Protein AF-A0A521RVM3-F1 (afdb_monomer)

Sequence (613 aa):
METPGETFASRLAAIRERLDHPPGVILGVRRLPILEPLLGEIEAAFDTAGSEAPADPALIAEIERTAELMTERMLGDAPETVGPRGRLIELLRRSRGGELPALAFDDGDAFGAELGTMLETDRSLRLGLGRLHPLVLRATAVAPTPKWTAEAQRLLAATAESDIAGAIRRTLSSLIRADIVSRPDLLVGGLRLVNQRVARGLLWFASIALDSPAELIAAVGVRMGTSGRSDAVVRDTAVANTCAALLGASDDPGAAAALATMRVRVTNRNVLKQIDRALDVVATRTGVPVATVIELALPTFDLGPDGRLELPIDGTTAVIAVTPDATVRGAWRGADGIEQERPPAALATAHPAEVADIAERLAAIRAAVVEERRRMEDRLASSRTWPEALWRARYADHPIGRIFGRRMIWRVGRPGEVGLAGLPDGDGWVGANGRPFTAGAASEVRLWHPADAGEDEIAGWRATLAVASIEQPIRQADREVFQPLARDIDLMADRRYAGRIVSQARLRAMLRDRGWAVPALGAWDQGDEATAFRDFEDDLRVELRYQIVERVPTGERQERARLVAVRFVTPAGSVEADGAQSRRLTEVPPRVFSEAIRDVSLVAIVAEEAPRD

Nearest PDB structures (foldseek):
  5wwo-assembly2_B  TM=3.765E-01  e=1.363E-01  Saccharomyces cerevisiae S288C
  7yg4-assembly1_A  TM=3.391E-01  e=1.697E+00  Homo sapiens
  5f0p-assembly1_A  TM=2.640E-01  e=7.303E+00  Homo sapiens
  8rc4-assembly1_g  TM=1.673E-01  e=9.523E+00  Homo sapiens

Solvent-accessible surface area (backbone atoms only — not comparable to full-atom values): 33343 Å² total; per-residue (Å²): 132,89,65,92,84,72,46,72,33,59,56,50,46,59,49,40,56,43,66,77,55,61,78,73,91,61,86,92,58,84,75,73,72,87,50,68,64,57,52,51,54,53,49,53,52,51,64,75,50,56,94,75,49,83,63,56,67,63,36,51,56,40,44,51,56,44,45,53,53,43,53,39,82,80,38,38,78,35,78,79,42,51,59,62,40,51,54,44,46,48,52,53,12,57,63,50,80,38,31,37,57,44,77,73,39,45,61,92,24,49,47,24,39,53,47,27,59,48,36,75,74,30,66,64,43,13,42,21,47,29,70,47,46,86,58,18,71,69,36,80,61,61,62,83,50,73,70,55,50,57,51,49,51,55,62,60,68,77,64,89,86,68,58,44,56,58,32,48,50,55,52,53,52,44,57,57,69,31,78,63,49,57,36,79,92,73,77,42,67,31,67,47,64,64,44,44,18,40,55,39,19,44,53,58,47,35,72,73,64,42,94,69,37,30,63,63,38,30,51,42,18,43,52,22,30,21,68,86,59,103,50,61,50,44,27,31,65,65,52,16,34,21,28,28,43,51,32,28,71,46,86,48,82,25,13,53,18,27,49,41,53,37,58,75,68,35,62,24,67,73,48,42,55,38,36,50,53,15,42,48,45,43,16,63,77,71,73,45,56,50,71,55,47,50,71,64,37,52,72,45,87,76,32,36,76,82,15,38,34,81,48,79,53,96,70,29,30,41,35,40,37,51,43,70,70,66,47,69,49,57,33,28,30,41,80,87,66,54,72,37,75,58,73,56,69,70,52,48,70,76,40,48,66,62,52,48,52,52,53,51,50,53,50,52,52,41,51,51,48,53,51,50,51,49,55,55,60,62,41,54,51,47,87,64,68,36,52,41,72,58,44,37,55,46,18,55,54,25,34,64,35,23,40,54,36,54,41,37,55,26,25,44,23,50,82,96,52,93,35,52,56,28,34,57,48,92,98,35,25,30,30,45,82,67,47,76,49,71,80,59,90,83,19,26,35,28,72,47,47,57,57,80,49,55,71,68,54,39,53,27,35,47,52,41,33,58,75,69,69,52,65,46,63,62,76,43,66,82,42,84,72,48,73,73,48,86,93,40,39,88,30,53,47,52,53,91,59,44,72,45,64,31,49,36,66,55,45,40,50,61,39,41,79,70,66,28,50,58,66,74,58,36,66,54,95,76,17,52,52,33,63,24,37,36,81,53,76,92,61,34,31,40,35,41,36,34,26,54,74,68,90,59,61,80,90,53,82,60,53,49,30,24,34,50,35,37,33,38,28,34,57,56,72,48,103,85,42,93,50,66,44,72,40,42,51,77,75,46,58,46,39,42,50,14,49,55,52,45,59,53,44,60,46,59,57,70,44,71,82,69,84,81,133

pLDDT: mean 87.09, std 12.11, range [32.44, 98.56]

Radius of gyration: 32.1 Å; Cα contacts (8 Å, |Δi|>4): 997; chains: 1; bounding box: 76×57×99 Å

Structure (mmCIF, N/CA/C/O backbone):
data_AF-A0A521RVM3-F1
#
_entry.id   AF-A0A521RVM3-F1
#
loop_
_atom_site.group_PDB
_atom_site.id
_atom_site.type_symbol
_atom_site.label_atom_id
_atom_site.label_alt_id
_atom_site.label_comp_id
_atom_site.label_asym_id
_atom_site.label_entity_id
_atom_site.label_seq_id
_atom_site.pdbx_PDB_ins_code
_atom_site.Cartn_x
_atom_site.Cartn_y
_atom_site.Cartn_z
_atom_site.occupancy
_atom_site.B_iso_or_equiv
_atom_site.auth_seq_id
_atom_site.auth_comp_id
_atom_site.auth_asym_id
_atom_site.auth_atom_id
_atom_site.pdbx_PDB_model_num
ATOM 1 N N . MET A 1 1 ? -19.545 -3.504 58.340 1.00 35.88 1 MET A N 1
ATOM 2 C CA . MET A 1 1 ? -20.749 -3.537 59.188 1.00 35.88 1 MET A CA 1
ATOM 3 C C . MET A 1 1 ? -21.751 -2.682 58.440 1.00 35.88 1 MET A C 1
ATOM 5 O O . MET A 1 1 ? -21.538 -1.483 58.374 1.00 35.88 1 MET A O 1
ATOM 9 N N . GLU A 1 2 ? -22.665 -3.311 57.702 1.00 38.69 2 GLU A N 1
ATOM 10 C CA . GLU A 1 2 ? -23.594 -2.614 56.804 1.00 38.69 2 GLU A CA 1
ATOM 11 C C . GLU A 1 2 ? -24.600 -1.803 57.622 1.00 38.69 2 GLU A C 1
ATOM 13 O O . GLU A 1 2 ? -25.289 -2.335 58.494 1.00 38.69 2 GLU A O 1
ATOM 18 N N . THR A 1 3 ? -24.638 -0.502 57.365 1.00 44.59 3 THR A N 1
ATOM 19 C CA . THR A 1 3 ? -25.609 0.449 57.899 1.00 44.59 3 THR A CA 1
ATOM 20 C C . THR A 1 3 ? -26.942 0.230 57.164 1.00 44.59 3 THR A C 1
ATOM 22 O O . THR A 1 3 ? -26.972 0.337 55.936 1.00 44.59 3 THR A O 1
ATOM 25 N N . PRO A 1 4 ? -28.056 -0.095 57.848 1.00 40.31 4 PRO A N 1
ATOM 26 C CA . PRO A 1 4 ? -29.345 -0.289 57.185 1.00 40.31 4 PRO A CA 1
ATOM 27 C C . PRO A 1 4 ? -29.795 1.013 56.504 1.00 40.31 4 PRO A C 1
ATOM 29 O O . PRO A 1 4 ? -29.995 2.018 57.182 1.00 40.31 4 PRO A O 1
ATOM 32 N N . GLY A 1 5 ? -29.950 0.995 55.175 1.00 63.09 5 GLY A N 1
ATOM 33 C CA . GLY A 1 5 ? -30.446 2.134 54.386 1.00 63.09 5 GLY A CA 1
ATOM 34 C C . GLY A 1 5 ? -29.415 2.870 53.520 1.00 63.09 5 GLY A C 1
ATOM 35 O O . GLY A 1 5 ? -29.766 3.876 52.909 1.00 63.09 5 GLY A O 1
ATOM 36 N N . GLU A 1 6 ? -28.167 2.401 53.429 1.00 77.00 6 GLU A N 1
ATOM 37 C CA . GLU A 1 6 ? -27.189 2.983 52.499 1.00 77.00 6 GLU A CA 1
ATOM 38 C C . GLU A 1 6 ? -27.531 2.672 51.032 1.00 77.00 6 GLU A C 1
ATOM 40 O O . GLU A 1 6 ? -27.631 1.514 50.623 1.00 77.00 6 GLU A O 1
ATOM 45 N N . THR A 1 7 ? -27.683 3.722 50.222 1.00 88.38 7 THR A N 1
ATOM 46 C CA . THR A 1 7 ? -27.922 3.612 48.776 1.00 88.38 7 THR A CA 1
ATOM 47 C C . THR A 1 7 ? -26.636 3.229 48.038 1.00 88.38 7 THR A C 1
ATOM 49 O O . THR A 1 7 ? -25.524 3.446 48.532 1.00 88.38 7 THR A O 1
ATOM 52 N N . PHE A 1 8 ? -26.753 2.703 46.812 1.00 90.19 8 PHE A N 1
ATOM 53 C CA . PHE A 1 8 ? -25.578 2.501 45.954 1.00 90.19 8 PHE A CA 1
ATOM 54 C C . PHE A 1 8 ? -24.811 3.812 45.726 1.00 90.19 8 PHE A C 1
ATOM 56 O O . PHE A 1 8 ? -23.582 3.801 45.749 1.00 90.19 8 PHE A O 1
ATOM 63 N N . ALA A 1 9 ? -25.522 4.938 45.590 1.00 89.44 9 ALA A N 1
ATOM 64 C CA . ALA A 1 9 ? -24.922 6.260 45.435 1.00 89.44 9 ALA A CA 1
ATOM 65 C C . ALA A 1 9 ? -24.062 6.649 46.653 1.00 89.44 9 ALA A C 1
ATOM 67 O O . ALA A 1 9 ? -22.906 7.030 46.489 1.00 89.44 9 ALA A O 1
ATOM 68 N N . SER A 1 10 ? -24.567 6.486 47.884 1.00 90.69 10 SER A N 1
ATOM 69 C CA . SER A 1 10 ? -23.795 6.823 49.092 1.00 90.69 10 SER A CA 1
ATOM 70 C C . SER A 1 10 ? -22.582 5.910 49.291 1.00 90.69 10 SER A C 1
ATOM 72 O O . SER A 1 10 ? -21.511 6.380 49.677 1.00 90.69 10 SER A O 1
ATOM 74 N N . ARG A 1 11 ? -22.717 4.613 48.983 1.00 91.00 11 ARG A N 1
ATOM 75 C CA . ARG A 1 11 ? -21.609 3.645 49.065 1.00 91.00 11 ARG A CA 1
ATOM 76 C C . ARG A 1 11 ? -20.515 3.952 48.043 1.00 91.00 11 ARG A C 1
ATOM 78 O O . ARG A 1 11 ? -19.333 3.896 48.383 1.00 91.00 11 ARG A O 1
ATOM 85 N N . LEU A 1 12 ? -20.895 4.301 46.811 1.00 90.50 12 LEU A N 1
ATOM 86 C CA . LEU A 1 12 ? -19.944 4.659 45.759 1.00 90.50 12 LEU A CA 1
ATOM 87 C C . LEU A 1 12 ? -19.232 5.982 46.077 1.00 90.50 12 LEU A C 1
ATOM 89 O O . LEU A 1 12 ? -18.011 6.046 45.945 1.00 90.50 12 LEU A O 1
ATOM 93 N N . ALA A 1 13 ? -19.949 6.977 46.612 1.00 90.38 13 ALA A N 1
ATOM 94 C CA . ALA A 1 13 ? -19.364 8.242 47.058 1.00 90.38 13 ALA A CA 1
ATOM 95 C C . ALA A 1 13 ? -18.275 8.049 48.124 1.00 90.38 13 ALA A C 1
ATOM 97 O O . ALA A 1 13 ? -17.184 8.608 48.001 1.00 90.38 13 ALA A O 1
ATOM 98 N N . ALA A 1 14 ? -18.518 7.185 49.115 1.00 88.69 14 ALA A N 1
ATOM 99 C CA . ALA A 1 14 ? -17.525 6.859 50.139 1.00 88.69 14 ALA A CA 1
ATOM 100 C C . ALA A 1 14 ? -16.269 6.176 49.558 1.00 88.69 14 ALA A C 1
ATOM 102 O O . ALA A 1 14 ? -15.156 6.374 50.052 1.00 88.69 14 ALA A O 1
ATOM 103 N N . ILE A 1 15 ? -16.413 5.368 48.500 1.00 87.56 15 ILE A N 1
ATOM 104 C CA . ILE A 1 15 ? -15.266 4.780 47.792 1.00 87.56 15 ILE A CA 1
ATOM 105 C C . ILE A 1 15 ? -14.530 5.843 46.973 1.00 87.56 15 ILE A C 1
ATOM 107 O O . ILE A 1 15 ? -13.299 5.871 47.011 1.00 87.56 15 ILE A O 1
ATOM 111 N N . ARG A 1 16 ? -15.249 6.728 46.272 1.00 88.00 16 ARG A N 1
ATOM 112 C CA . ARG A 1 16 ? -14.664 7.822 45.485 1.00 88.00 16 ARG A CA 1
ATOM 113 C C . ARG A 1 16 ? -13.818 8.754 46.352 1.00 88.00 16 ARG A C 1
ATOM 115 O O . ARG A 1 16 ? -12.695 9.061 45.972 1.00 88.00 16 ARG A O 1
ATOM 122 N N . GLU A 1 17 ? -14.283 9.135 47.540 1.00 85.88 17 GLU A N 1
ATOM 123 C CA . GLU A 1 17 ? -13.486 9.946 48.479 1.00 85.88 17 GLU A CA 1
ATOM 124 C C . GLU A 1 17 ? -12.168 9.257 48.871 1.00 85.88 17 GLU A C 1
ATOM 126 O O . GLU A 1 17 ? -11.111 9.885 48.929 1.00 85.88 17 GLU A O 1
ATOM 131 N N . ARG A 1 18 ? -12.191 7.933 49.061 1.00 82.06 18 ARG A N 1
ATOM 132 C CA . ARG A 1 18 ? -10.977 7.145 49.335 1.00 82.06 18 ARG A CA 1
ATOM 133 C C . ARG A 1 18 ? -10.064 7.002 48.118 1.00 82.06 18 ARG A C 1
ATOM 135 O O . ARG A 1 18 ? -8.861 6.828 48.297 1.00 82.06 18 ARG A O 1
ATOM 142 N N . LEU A 1 19 ? -10.619 7.017 46.904 1.00 79.50 19 LEU A N 1
ATOM 143 C CA . LEU A 1 19 ? -9.848 7.048 45.657 1.00 79.50 19 LEU A CA 1
ATOM 144 C C . LEU A 1 19 ? -9.157 8.401 45.474 1.00 79.50 19 LEU A C 1
ATOM 146 O O . LEU A 1 19 ? -8.008 8.436 45.040 1.00 79.50 19 LEU A O 1
ATOM 150 N N . ASP A 1 20 ? -9.835 9.488 45.842 1.00 74.88 20 ASP A N 1
ATOM 151 C CA . ASP A 1 20 ? -9.311 10.848 45.730 1.00 74.88 20 ASP A CA 1
ATOM 152 C C . ASP A 1 20 ? -8.159 11.081 46.721 1.00 74.88 20 ASP A C 1
ATOM 154 O O . ASP A 1 20 ? -7.247 11.867 46.459 1.00 74.88 20 ASP A O 1
ATOM 158 N N . HIS A 1 21 ? -8.184 10.399 47.873 1.00 70.12 21 HIS A N 1
ATOM 159 C CA . HIS A 1 21 ? -7.177 10.496 48.937 1.00 70.12 21 HIS A CA 1
ATOM 160 C C . HIS A 1 21 ? -6.640 9.095 49.300 1.00 70.12 21 HIS A C 1
ATOM 162 O O . HIS A 1 21 ? -6.979 8.552 50.359 1.00 70.12 21 HIS A O 1
ATOM 168 N N . PRO A 1 22 ? -5.818 8.467 48.435 1.00 58.41 22 PRO A N 1
ATOM 169 C CA . PRO A 1 22 ? -5.395 7.088 48.637 1.00 58.41 22 PRO A CA 1
ATOM 170 C C . PRO A 1 22 ? -4.580 6.956 49.937 1.00 58.41 22 PRO A C 1
ATOM 172 O O . PRO A 1 22 ? -3.624 7.713 50.137 1.00 58.41 22 PRO A O 1
ATOM 175 N N . PRO A 1 23 ? -4.908 5.999 50.831 1.00 47.22 23 PRO A N 1
ATOM 176 C CA . PRO A 1 23 ? -4.095 5.739 52.013 1.00 47.22 23 PRO A CA 1
ATOM 177 C C . PRO A 1 23 ? -2.678 5.363 51.563 1.00 47.22 23 PRO A C 1
ATOM 179 O O . PRO A 1 23 ? -2.513 4.636 50.586 1.00 47.22 23 PRO A O 1
ATOM 182 N N . GLY A 1 24 ? -1.676 5.923 52.247 1.00 50.88 24 GLY A N 1
ATOM 183 C CA . GLY A 1 24 ? -0.282 6.011 51.804 1.00 50.88 24 GLY A CA 1
ATOM 184 C C . GLY A 1 24 ? 0.316 4.773 51.121 1.00 50.88 24 GLY A C 1
ATOM 185 O O . GLY A 1 24 ? -0.032 3.627 51.396 1.00 50.88 24 GLY A O 1
ATOM 186 N N . VAL A 1 25 ? 1.273 5.038 50.229 1.00 45.47 25 VAL A N 1
ATOM 187 C CA . VAL A 1 25 ? 2.019 4.049 49.439 1.00 45.47 25 VAL A CA 1
ATOM 188 C C . VAL A 1 25 ? 2.709 3.032 50.356 1.00 45.47 25 VAL A C 1
ATOM 190 O O . VAL A 1 25 ? 3.750 3.322 50.938 1.00 45.47 25 VAL A O 1
ATOM 193 N N . ILE A 1 26 ? 2.172 1.815 50.451 1.00 37.75 26 ILE A N 1
ATOM 194 C CA . ILE A 1 26 ? 2.885 0.672 51.031 1.00 37.75 26 ILE A CA 1
ATOM 195 C C . ILE A 1 26 ? 3.335 -0.231 49.874 1.00 37.75 26 ILE A C 1
ATOM 197 O O . ILE A 1 26 ? 2.514 -0.816 49.174 1.00 37.75 26 ILE A O 1
ATOM 201 N N . LEU A 1 27 ? 4.656 -0.337 49.681 1.00 32.44 27 LEU A N 1
ATOM 202 C CA . LEU A 1 27 ? 5.330 -1.343 48.840 1.00 32.44 27 LEU A CA 1
ATOM 203 C C . LEU A 1 27 ? 4.991 -1.342 47.335 1.00 32.44 27 LEU A C 1
ATOM 205 O O . LEU A 1 27 ? 4.938 -2.400 46.718 1.00 32.44 27 LEU A O 1
ATOM 209 N N . GLY 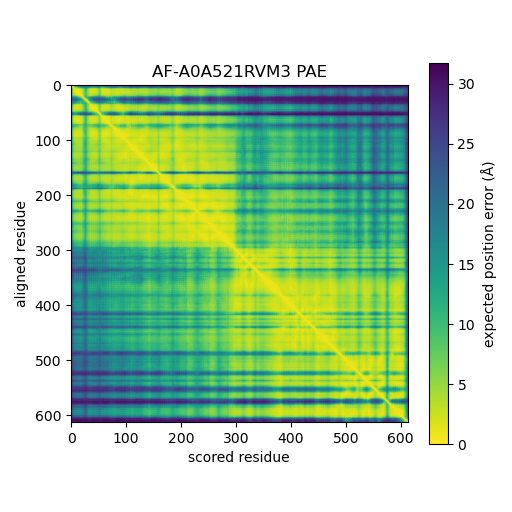A 1 28 ? 4.784 -0.177 46.713 1.00 41.47 28 GLY A N 1
ATOM 210 C CA . GLY A 1 28 ? 4.737 -0.076 45.242 1.00 41.47 28 GLY A CA 1
ATOM 211 C C . GLY A 1 28 ? 3.568 -0.800 44.555 1.00 41.47 28 GLY A C 1
ATOM 212 O O . GLY A 1 28 ? 3.512 -0.820 43.330 1.00 41.47 28 GLY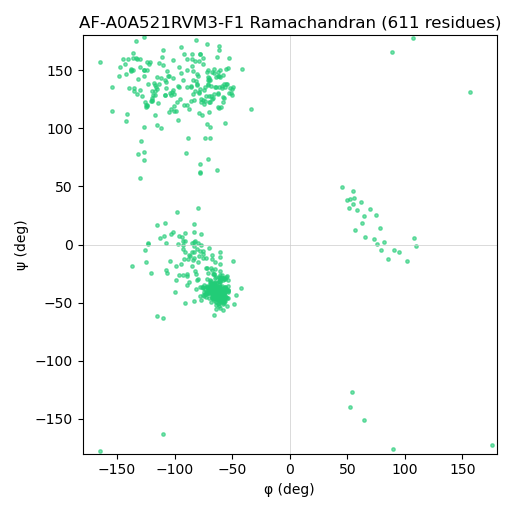 A O 1
ATOM 213 N N . VAL A 1 29 ? 2.619 -1.350 45.318 1.00 40.66 29 VAL A N 1
ATOM 214 C CA . VAL A 1 29 ? 1.382 -1.958 44.817 1.00 40.66 29 VAL A CA 1
ATOM 215 C C . VAL A 1 29 ? 0.221 -1.119 45.329 1.00 40.66 29 VAL A C 1
ATOM 217 O O . VAL A 1 29 ? -0.162 -1.206 46.497 1.00 40.66 29 VAL A O 1
ATOM 220 N N . ARG A 1 30 ? -0.354 -0.284 44.458 1.00 52.91 30 ARG A N 1
ATOM 221 C CA . ARG A 1 30 ? -1.603 0.414 44.765 1.00 52.91 30 ARG A CA 1
ATOM 222 C C . ARG A 1 30 ? -2.722 -0.621 44.797 1.00 52.91 30 ARG A C 1
ATOM 224 O O . ARG A 1 30 ? -3.210 -1.057 43.762 1.00 52.91 30 ARG A O 1
ATOM 231 N N . ARG A 1 31 ? -3.147 -1.041 45.989 1.00 52.25 31 ARG A N 1
ATOM 232 C CA . ARG A 1 31 ? -4.457 -1.686 46.113 1.00 52.25 31 ARG A CA 1
ATOM 233 C C . ARG A 1 31 ? -5.497 -0.591 45.940 1.00 52.25 31 ARG A C 1
ATOM 235 O O . ARG A 1 31 ? -5.703 0.195 46.864 1.00 52.25 31 ARG A O 1
ATOM 242 N N . LEU A 1 32 ? -6.125 -0.533 44.765 1.00 57.66 32 LEU A N 1
ATOM 243 C CA . LEU A 1 32 ? -7.360 0.227 44.609 1.00 57.66 32 LEU A CA 1
ATOM 244 C C . LEU A 1 32 ? -8.308 -0.178 45.760 1.00 57.66 32 LEU A C 1
ATOM 246 O O . LEU A 1 32 ? -8.387 -1.370 46.085 1.00 57.66 32 LEU A O 1
ATOM 250 N N . PRO A 1 33 ? -8.977 0.777 46.432 1.00 57.59 33 PRO A N 1
ATOM 251 C CA . PRO A 1 33 ? -10.015 0.461 47.408 1.00 57.59 33 PRO A CA 1
ATOM 252 C C . PRO A 1 33 ? -11.062 -0.482 46.791 1.00 57.59 33 PRO A C 1
ATOM 254 O O . PRO A 1 33 ? -11.142 -0.604 45.573 1.00 57.59 33 PRO A O 1
ATOM 257 N N . ILE A 1 34 ? -11.826 -1.172 47.647 1.00 66.38 34 ILE A N 1
ATOM 258 C CA . ILE A 1 34 ? -12.765 -2.274 47.344 1.00 66.38 34 ILE A CA 1
ATOM 259 C C . ILE A 1 34 ? -13.929 -1.802 46.435 1.00 66.38 34 ILE A C 1
ATOM 261 O O . ILE A 1 34 ? -15.079 -1.771 46.853 1.00 66.38 34 ILE A O 1
ATOM 265 N N . LEU A 1 35 ? -13.637 -1.387 45.202 1.00 79.75 35 LEU A N 1
ATOM 266 C CA . LEU A 1 35 ? -14.604 -0.983 44.181 1.00 79.75 35 LEU A CA 1
ATOM 267 C C . LEU A 1 35 ? -15.238 -2.220 43.539 1.00 79.75 35 LEU A C 1
ATOM 269 O O . LEU A 1 35 ? -16.431 -2.231 43.269 1.00 79.75 35 LEU A O 1
ATOM 273 N N . GLU A 1 36 ? -14.448 -3.281 43.356 1.00 83.50 36 GLU A N 1
ATOM 274 C CA . GLU A 1 36 ? -14.841 -4.472 42.597 1.00 83.50 36 GLU A CA 1
ATOM 275 C C . GLU A 1 36 ? -16.127 -5.155 43.106 1.00 83.50 36 GLU A C 1
ATOM 277 O O . GLU A 1 36 ? -16.984 -5.458 42.271 1.00 83.50 36 GLU A O 1
ATOM 282 N N . PRO A 1 37 ? -16.325 -5.371 44.429 1.00 86.50 37 PRO A N 1
ATOM 283 C CA . PRO A 1 37 ? -17.557 -5.971 44.944 1.00 86.50 37 PRO A CA 1
ATOM 284 C C . PRO A 1 37 ? -18.780 -5.071 44.755 1.00 86.50 37 PRO A C 1
ATOM 286 O O . PRO A 1 37 ? -19.792 -5.540 44.243 1.00 86.50 37 PRO A O 1
ATOM 289 N N . LEU A 1 38 ? -18.669 -3.774 45.081 1.00 88.62 38 LEU A N 1
ATOM 290 C CA . LEU A 1 38 ? -19.770 -2.821 44.903 1.00 88.62 38 LEU A CA 1
ATOM 291 C C . LEU A 1 38 ? -20.166 -2.707 43.427 1.00 88.62 38 LEU A C 1
ATOM 293 O O . LEU A 1 38 ? -21.347 -2.661 43.101 1.00 88.62 38 LEU A O 1
ATOM 297 N N . LEU A 1 39 ? -19.182 -2.699 42.529 1.00 89.12 39 LEU A N 1
ATOM 298 C CA . LEU A 1 39 ? -19.417 -2.628 41.093 1.00 89.12 39 LEU A CA 1
ATOM 299 C C . LEU A 1 39 ? -20.167 -3.866 40.580 1.00 89.12 39 LEU A C 1
ATOM 301 O O . LEU A 1 39 ? -21.056 -3.729 39.747 1.00 89.12 39 LEU A O 1
ATOM 305 N N . GLY A 1 40 ? -19.869 -5.055 41.122 1.00 89.25 40 GLY A N 1
ATOM 306 C CA . GLY A 1 40 ? -20.622 -6.279 40.823 1.00 89.25 40 GLY A CA 1
ATOM 307 C C . GLY A 1 40 ? -22.073 -6.239 41.318 1.00 89.25 40 GLY A C 1
ATOM 308 O O . GLY A 1 40 ? -22.970 -6.695 40.614 1.00 89.25 40 GLY A O 1
ATOM 309 N N . GLU A 1 41 ? -22.326 -5.655 42.493 1.00 90.31 41 GLU A N 1
ATOM 310 C CA . GLU A 1 41 ? -23.692 -5.460 43.001 1.00 90.31 41 GLU A CA 1
ATOM 311 C C . GLU A 1 41 ? -24.496 -4.477 42.134 1.00 90.31 41 GLU A C 1
ATOM 313 O O . GLU A 1 41 ? -25.656 -4.742 41.813 1.00 90.31 41 GLU A O 1
ATOM 318 N N . ILE A 1 42 ? -23.875 -3.364 41.720 1.00 90.25 42 ILE A N 1
ATOM 319 C CA . ILE A 1 42 ? -24.506 -2.371 40.839 1.00 90.25 42 ILE A CA 1
ATOM 320 C C . ILE A 1 42 ? -24.827 -2.995 39.472 1.00 90.25 42 ILE A C 1
ATOM 322 O O . ILE A 1 42 ? -25.932 -2.817 38.963 1.00 90.25 42 ILE A O 1
ATOM 326 N N . GLU A 1 43 ? -23.905 -3.762 38.886 1.00 90.81 43 GLU A N 1
ATOM 327 C CA . GLU A 1 43 ? -24.139 -4.463 37.616 1.00 90.81 43 GLU A CA 1
ATOM 328 C C . GLU A 1 43 ? -25.303 -5.455 37.700 1.00 90.81 43 GLU A C 1
ATOM 330 O O . GLU A 1 43 ? -26.183 -5.433 36.839 1.00 90.81 43 GLU A O 1
ATOM 335 N N . ALA A 1 44 ? -25.370 -6.262 38.763 1.00 88.62 44 ALA A N 1
ATOM 336 C CA . ALA A 1 44 ? -26.474 -7.197 38.976 1.00 88.62 44 ALA A CA 1
ATOM 337 C C . ALA A 1 44 ? -27.832 -6.479 39.105 1.00 88.62 44 ALA A C 1
ATOM 339 O O . ALA A 1 44 ? -28.851 -6.968 38.605 1.00 88.62 44 ALA A O 1
ATOM 340 N N . ALA A 1 45 ? -27.856 -5.299 39.735 1.00 86.38 45 ALA A N 1
ATOM 341 C CA . ALA A 1 45 ? -29.056 -4.469 39.816 1.00 86.38 45 ALA A CA 1
ATOM 342 C C . ALA A 1 45 ? -29.494 -3.958 38.430 1.00 86.38 45 ALA A C 1
ATOM 344 O O . ALA A 1 45 ? -30.676 -4.037 38.092 1.00 86.38 45 ALA A O 1
ATOM 345 N N . PHE A 1 46 ? -28.549 -3.505 37.599 1.00 86.31 46 PHE A N 1
ATOM 346 C CA . PHE A 1 46 ? -28.816 -3.107 36.212 1.00 86.31 46 PHE A CA 1
ATOM 347 C C . PHE A 1 46 ? -29.309 -4.277 35.348 1.00 86.31 46 PHE A C 1
ATOM 349 O O . PHE A 1 46 ? -30.186 -4.093 34.505 1.00 86.31 46 PHE A O 1
ATOM 356 N N . ASP A 1 47 ? -28.759 -5.478 35.535 1.00 85.44 47 ASP A N 1
ATOM 357 C CA . ASP A 1 47 ? -29.174 -6.684 34.807 1.00 85.44 47 ASP A CA 1
ATOM 358 C C . ASP A 1 47 ? -30.594 -7.119 35.168 1.00 85.44 47 ASP A C 1
ATOM 360 O O . ASP A 1 47 ? -31.371 -7.484 34.287 1.00 85.44 47 ASP A O 1
ATOM 364 N N . THR A 1 48 ? -30.957 -7.010 36.446 1.00 83.50 48 THR A N 1
ATOM 365 C CA . THR A 1 48 ? -32.307 -7.336 36.929 1.00 83.50 48 THR A CA 1
ATOM 366 C C . THR A 1 48 ? -33.355 -6.352 36.400 1.00 83.50 48 THR A C 1
ATOM 368 O O . THR A 1 48 ? -34.487 -6.746 36.130 1.00 83.50 48 THR A O 1
ATOM 371 N N . ALA A 1 49 ? -32.989 -5.078 36.233 1.00 73.38 49 ALA A N 1
ATOM 372 C CA . ALA A 1 49 ? -33.912 -4.022 35.823 1.00 73.38 49 ALA A CA 1
ATOM 373 C C . ALA A 1 49 ? -34.152 -3.929 34.296 1.00 73.38 49 ALA A C 1
ATOM 375 O O . ALA A 1 49 ? -35.073 -3.239 33.861 1.00 73.38 49 ALA A O 1
ATOM 376 N N . GLY A 1 50 ? -33.364 -4.626 33.468 1.00 67.56 50 GLY A N 1
ATOM 377 C CA . GLY A 1 50 ? -33.549 -4.655 32.010 1.00 67.56 50 GLY A CA 1
ATOM 378 C C . GLY A 1 50 ? -33.352 -3.296 31.313 1.00 67.56 50 GLY A C 1
ATOM 379 O O . GLY A 1 50 ? -32.559 -2.465 31.751 1.00 67.56 50 GLY A O 1
ATOM 380 N N . SER A 1 51 ? -34.045 -3.073 30.187 1.00 55.47 51 SER A N 1
ATOM 381 C CA . SER A 1 51 ? -33.973 -1.837 29.379 1.00 55.47 51 SER A CA 1
ATOM 382 C C . SER A 1 51 ? -34.818 -0.672 29.915 1.00 55.47 51 SER A C 1
ATOM 384 O O . SER A 1 51 ? -34.794 0.406 29.329 1.00 55.47 51 SER A O 1
ATOM 386 N N . GLU A 1 52 ? -35.587 -0.884 30.987 1.00 47.69 52 GLU A N 1
ATOM 387 C CA . GLU A 1 52 ? -36.567 0.080 31.511 1.00 47.69 52 GLU A CA 1
ATOM 388 C C . GLU A 1 52 ? -36.059 0.934 32.680 1.00 47.69 52 GLU A C 1
ATOM 390 O O . GLU A 1 52 ? -36.809 1.761 33.183 1.00 47.69 52 GLU A O 1
ATOM 395 N N . ALA A 1 53 ? -34.815 0.785 33.140 1.00 48.53 53 ALA A N 1
ATOM 396 C CA . ALA A 1 53 ? -34.365 1.507 34.328 1.00 48.53 53 ALA A CA 1
ATOM 397 C C . ALA A 1 53 ? -34.000 2.978 34.035 1.00 48.53 53 ALA A C 1
ATOM 399 O O . ALA A 1 53 ? -32.936 3.226 33.458 1.00 48.53 53 ALA A O 1
ATOM 400 N N . PRO A 1 54 ? -34.742 3.985 34.544 1.00 51.41 54 PRO A N 1
ATOM 401 C CA . PRO A 1 54 ? -34.094 5.205 34.984 1.00 51.41 54 PRO A CA 1
ATOM 402 C C . PRO A 1 54 ? -33.298 4.818 36.230 1.00 51.41 54 PRO A C 1
ATOM 404 O O . PRO A 1 54 ? -33.824 4.768 37.342 1.00 51.41 54 PRO A O 1
ATOM 407 N N . ALA A 1 55 ? -32.038 4.442 36.032 1.00 62.22 55 ALA A N 1
ATOM 408 C CA . ALA A 1 55 ? -31.109 4.291 37.138 1.00 62.22 55 ALA A CA 1
ATOM 409 C C . ALA A 1 55 ? -31.169 5.575 37.978 1.00 62.22 55 ALA A C 1
ATOM 411 O O . ALA A 1 55 ? -31.127 6.669 37.415 1.00 62.22 55 ALA A O 1
ATOM 412 N N . ASP A 1 56 ? -31.334 5.417 39.293 1.00 82.00 56 ASP A N 1
ATOM 413 C CA . ASP A 1 56 ? -31.372 6.503 40.275 1.00 82.00 56 ASP A CA 1
ATOM 414 C C . ASP A 1 56 ? -30.436 7.655 39.846 1.00 82.00 56 ASP A C 1
ATOM 416 O O . ASP A 1 56 ? -29.225 7.427 39.730 1.00 82.00 56 ASP A O 1
ATOM 420 N N . PRO A 1 57 ? -30.954 8.871 39.568 1.00 87.25 57 PRO A N 1
ATOM 421 C CA . PRO A 1 57 ? -30.136 9.984 39.093 1.00 87.25 57 PRO A CA 1
ATOM 422 C C . PRO A 1 57 ? -28.944 10.284 40.006 1.00 87.25 57 PRO A C 1
ATOM 424 O O . PRO A 1 57 ? -27.889 10.692 39.521 1.00 87.25 57 PRO A O 1
ATOM 427 N N . ALA A 1 58 ? -29.080 10.038 41.315 1.00 90.19 58 ALA A N 1
ATOM 428 C CA . ALA A 1 58 ? -27.985 10.195 42.264 1.00 90.19 58 ALA A CA 1
ATOM 429 C C . ALA A 1 58 ? -26.878 9.153 42.043 1.00 90.19 58 ALA A C 1
ATOM 431 O O . ALA A 1 58 ? -25.696 9.487 42.118 1.00 90.19 58 ALA A O 1
ATOM 432 N N . LEU A 1 59 ? -27.242 7.906 41.727 1.00 91.06 59 LEU A N 1
ATOM 433 C CA . LEU A 1 59 ? -26.286 6.853 41.385 1.00 91.06 59 LEU A CA 1
ATOM 434 C C . LEU A 1 59 ? -25.578 7.156 40.062 1.00 91.06 59 LEU A C 1
ATOM 436 O O . LEU A 1 59 ? -24.362 7.014 39.990 1.00 91.06 59 LEU A O 1
ATOM 440 N N . ILE A 1 60 ? -26.307 7.602 39.035 1.00 91.94 60 ILE A N 1
ATOM 441 C CA . ILE A 1 60 ? -25.706 7.961 37.740 1.00 91.94 60 ILE A CA 1
ATOM 442 C C . ILE A 1 60 ? -24.699 9.104 37.891 1.00 91.94 60 ILE A C 1
ATOM 444 O O . ILE A 1 60 ? -23.565 8.968 37.432 1.00 91.94 60 ILE A O 1
ATOM 448 N N . ALA A 1 61 ? -25.061 10.170 38.609 1.00 92.62 61 ALA A N 1
ATOM 449 C CA . ALA A 1 61 ? -24.147 11.276 38.893 1.00 92.62 61 ALA A CA 1
ATOM 450 C C . ALA A 1 61 ? -22.906 10.828 39.693 1.00 92.62 61 ALA A C 1
ATOM 452 O O . ALA A 1 61 ? -21.821 11.389 39.545 1.00 92.62 61 ALA A O 1
ATOM 453 N N . GLU A 1 62 ? -23.033 9.816 40.555 1.00 94.25 62 GLU A N 1
ATOM 454 C CA . GLU A 1 62 ? -21.887 9.272 41.289 1.00 94.25 62 GLU A CA 1
ATOM 455 C C . GLU A 1 62 ? -20.993 8.374 40.424 1.00 94.25 62 GLU A C 1
ATOM 457 O O . GLU A 1 62 ? -19.768 8.416 40.560 1.00 94.25 62 GLU A O 1
ATOM 462 N N . ILE A 1 63 ? -21.575 7.598 39.506 1.00 94.19 63 ILE A N 1
ATOM 463 C CA . ILE A 1 63 ? -20.828 6.812 38.514 1.00 94.19 63 ILE A CA 1
ATOM 464 C C . ILE A 1 63 ? -20.004 7.745 37.617 1.00 94.19 63 ILE A C 1
ATOM 466 O O . ILE A 1 63 ? -18.824 7.471 37.405 1.00 94.19 63 ILE A O 1
ATOM 470 N N . GLU A 1 64 ? -20.587 8.853 37.145 1.00 94.12 64 GLU A N 1
ATOM 471 C CA . GLU A 1 64 ? -19.895 9.877 36.343 1.00 94.12 64 GLU A CA 1
ATOM 472 C C . GLU A 1 64 ? -18.697 10.463 37.093 1.00 94.12 64 GLU A C 1
ATOM 474 O O . GLU A 1 64 ? -17.561 10.315 36.642 1.00 94.12 64 GLU A O 1
ATOM 479 N N . ARG A 1 65 ? -18.923 11.002 38.298 1.00 93.62 65 ARG A N 1
ATOM 480 C CA . ARG A 1 65 ? -17.855 11.577 39.134 1.00 93.62 65 ARG A CA 1
ATOM 481 C C . ARG A 1 65 ? -16.756 10.574 39.476 1.00 93.62 65 ARG A C 1
ATOM 483 O O . ARG A 1 65 ? -15.586 10.933 39.588 1.00 93.62 65 ARG A O 1
ATOM 490 N N . THR A 1 66 ? -17.116 9.306 39.677 1.00 91.81 66 THR A N 1
ATOM 491 C CA . THR A 1 66 ? -16.132 8.251 39.953 1.00 91.81 66 THR A CA 1
ATOM 492 C C . THR A 1 66 ? -15.308 7.933 38.708 1.00 91.81 66 THR A C 1
ATOM 494 O O . THR A 1 66 ? -14.095 7.774 38.814 1.00 91.81 66 THR A O 1
ATOM 497 N N . ALA A 1 67 ? -15.931 7.864 37.530 1.00 91.75 67 ALA A N 1
ATOM 498 C CA . ALA A 1 67 ? -15.230 7.620 36.273 1.00 91.75 67 ALA A CA 1
ATOM 499 C C . ALA A 1 67 ? -14.307 8.790 35.869 1.00 91.75 67 ALA A C 1
ATOM 501 O O . ALA A 1 67 ? -13.208 8.522 35.381 1.00 91.75 67 ALA A O 1
ATOM 502 N N . GLU A 1 68 ? -14.709 10.042 36.126 1.00 90.38 68 GLU A N 1
ATOM 503 C CA . GLU A 1 68 ? -13.886 11.260 35.963 1.00 90.38 68 GLU A CA 1
ATOM 504 C C . GLU A 1 68 ? -12.639 11.222 36.845 1.00 90.38 68 GLU A C 1
ATOM 506 O O . GLU A 1 68 ? -11.515 11.370 36.369 1.00 90.38 68 GLU A O 1
ATOM 511 N N . LEU A 1 69 ? -12.805 10.906 38.131 1.00 87.50 69 LEU A N 1
ATOM 512 C CA . LEU A 1 69 ? -11.673 10.804 39.050 1.00 87.50 69 LEU A CA 1
ATOM 513 C C . LEU A 1 69 ? -10.636 9.762 38.589 1.00 87.50 69 LEU A C 1
ATOM 515 O O . LEU A 1 69 ? -9.443 9.905 38.855 1.00 87.50 69 LEU A O 1
ATOM 519 N N . MET A 1 70 ? -11.072 8.708 37.889 1.00 86.31 70 MET A N 1
ATOM 520 C CA . MET A 1 70 ? -10.185 7.658 37.381 1.00 86.31 70 MET A CA 1
ATOM 521 C C . MET A 1 70 ? -9.362 8.066 36.148 1.00 86.31 70 MET A C 1
ATOM 523 O O . MET A 1 70 ? -8.437 7.330 35.810 1.00 86.31 70 MET A O 1
ATOM 527 N N . THR A 1 71 ? -9.655 9.197 35.496 1.00 80.50 71 THR A N 1
ATOM 528 C CA . THR A 1 71 ? -8.791 9.806 34.457 1.00 80.50 71 THR A CA 1
ATOM 529 C C . THR A 1 71 ? -7.850 10.866 35.009 1.00 80.50 71 THR A C 1
ATOM 531 O O . THR A 1 71 ? -6.851 11.207 34.381 1.00 80.50 71 THR A O 1
ATOM 534 N N . GLU A 1 72 ? -8.119 11.374 36.206 1.00 80.50 72 GLU A N 1
ATOM 535 C CA . GLU A 1 72 ? -7.332 12.447 36.788 1.00 80.50 72 GLU A CA 1
ATOM 536 C C . GLU A 1 72 ? -6.071 11.956 37.519 1.00 80.50 72 GLU A C 1
ATOM 538 O O . GLU A 1 72 ? -5.946 10.818 37.994 1.00 80.50 72 GLU A O 1
ATOM 543 N N . ARG A 1 73 ? -5.128 12.892 37.687 1.00 71.38 73 ARG A N 1
ATOM 544 C CA . ARG A 1 73 ? -3.940 12.752 38.543 1.00 71.38 73 ARG A CA 1
ATOM 545 C C . ARG A 1 73 ? -3.154 11.471 38.225 1.00 71.38 73 ARG A C 1
ATOM 547 O O . ARG A 1 73 ? -2.967 11.103 37.074 1.00 71.38 73 ARG A O 1
ATOM 554 N N . MET A 1 74 ? -2.656 10.792 39.258 1.00 65.31 74 MET A N 1
ATOM 555 C CA . MET A 1 74 ? -1.901 9.549 39.113 1.00 65.31 74 MET A CA 1
ATOM 556 C C . MET A 1 74 ? -2.792 8.313 38.885 1.00 65.31 74 MET A C 1
ATOM 558 O O . MET A 1 74 ? -2.247 7.209 38.885 1.00 65.31 74 MET A O 1
ATOM 562 N N . LEU A 1 75 ? -4.126 8.443 38.811 1.00 71.75 75 LEU A N 1
ATOM 563 C CA . LEU A 1 75 ? -5.036 7.315 38.556 1.00 71.75 75 LEU A CA 1
ATOM 564 C C . LEU A 1 75 ? -5.238 7.075 37.054 1.00 71.75 75 LEU A C 1
ATOM 566 O O . LEU A 1 75 ? -5.350 5.914 36.657 1.00 71.75 75 LEU A O 1
ATOM 570 N N . GLY A 1 76 ? -5.192 8.130 36.232 1.00 70.88 76 GLY A N 1
ATOM 571 C CA . GLY A 1 76 ? -5.288 8.020 34.769 1.00 70.88 76 GLY A CA 1
ATOM 572 C C . GLY A 1 76 ? -4.177 7.174 34.133 1.00 70.88 76 GLY A C 1
ATOM 573 O O . GLY A 1 76 ? -4.398 6.484 33.140 1.00 70.88 76 GLY A O 1
ATOM 574 N N . ASP A 1 77 ? -2.996 7.136 34.758 1.00 70.88 77 ASP A N 1
ATOM 575 C CA . ASP A 1 77 ? -1.840 6.373 34.265 1.00 70.88 77 ASP A CA 1
ATOM 576 C C . ASP A 1 77 ? -1.737 4.945 34.838 1.00 70.88 77 ASP A C 1
ATOM 578 O O . ASP A 1 77 ? -0.846 4.184 34.456 1.00 70.88 77 ASP A O 1
ATOM 582 N N . ALA A 1 78 ? -2.629 4.556 35.755 1.00 78.19 78 ALA A N 1
ATOM 583 C CA . ALA A 1 78 ? -2.578 3.267 36.443 1.00 78.19 78 ALA A CA 1
ATOM 584 C C . ALA A 1 78 ? -3.307 2.163 35.639 1.00 78.19 78 ALA A C 1
ATOM 586 O O . ALA A 1 78 ? -4.523 2.227 35.470 1.00 78.19 78 ALA A O 1
ATOM 587 N N . PRO A 1 79 ? -2.633 1.099 35.158 1.00 79.56 79 PRO A N 1
ATOM 588 C CA . PRO A 1 79 ? -3.276 0.061 34.341 1.00 79.56 79 PRO A CA 1
ATOM 589 C C . PRO A 1 79 ? -4.472 -0.641 34.998 1.00 79.56 79 PRO A C 1
ATOM 591 O O . PRO A 1 79 ? -5.381 -1.101 34.296 1.00 79.56 79 PRO A O 1
ATOM 594 N N . GLU A 1 80 ? -4.466 -0.726 36.327 1.00 80.25 80 GLU A N 1
ATOM 595 C CA . GLU A 1 80 ? -5.520 -1.303 37.155 1.00 80.25 80 GLU A CA 1
ATOM 596 C C . GLU A 1 80 ? -6.828 -0.491 37.165 1.00 80.25 80 GLU A C 1
ATOM 598 O O . GLU A 1 80 ? -7.875 -1.064 37.459 1.00 80.25 80 GLU A O 1
ATOM 603 N N . THR A 1 81 ? -6.818 0.800 36.802 1.00 82.38 81 THR A N 1
ATOM 604 C CA . THR A 1 81 ? -8.033 1.643 36.783 1.00 82.38 81 THR A CA 1
ATOM 605 C C . THR A 1 81 ? -8.863 1.449 35.518 1.00 82.38 81 THR A C 1
ATOM 607 O O . THR A 1 81 ? -10.082 1.613 35.548 1.00 82.38 81 THR A O 1
ATOM 610 N N . VAL A 1 82 ? -8.241 1.017 34.416 1.00 84.44 82 VAL A N 1
ATOM 611 C CA . VAL A 1 82 ? -8.903 0.924 33.104 1.00 84.44 82 VAL A CA 1
ATOM 612 C C . VAL A 1 82 ? -10.072 -0.066 33.101 1.00 84.44 82 VAL A C 1
ATOM 614 O O . VAL A 1 82 ? -11.093 0.187 32.465 1.00 84.44 82 VAL A O 1
ATOM 617 N N . GLY A 1 83 ? -9.933 -1.199 33.798 1.00 86.38 83 GLY A N 1
ATOM 618 C CA . GLY A 1 83 ? -10.978 -2.227 33.880 1.00 86.38 83 GLY A CA 1
ATOM 619 C C . GLY A 1 83 ? -12.231 -1.733 34.612 1.00 86.38 83 GLY A C 1
ATOM 620 O O . GLY A 1 83 ? -13.296 -1.673 33.993 1.00 86.38 83 GLY A O 1
ATOM 621 N N . PRO A 1 84 ? -12.117 -1.332 35.893 1.00 88.38 84 PRO A N 1
ATOM 622 C CA . PRO A 1 84 ? -13.250 -0.807 36.650 1.00 88.38 84 PRO A CA 1
ATOM 623 C C . PRO A 1 84 ? -13.860 0.453 36.022 1.00 88.38 84 PRO A C 1
ATOM 625 O O . PRO A 1 84 ? -15.081 0.563 35.953 1.00 88.38 84 PRO A O 1
ATOM 628 N N . ARG A 1 85 ? -13.044 1.359 35.465 1.00 90.06 85 ARG A N 1
ATOM 629 C CA . ARG A 1 85 ? -13.555 2.514 34.714 1.00 90.06 85 ARG A CA 1
ATOM 630 C C . ARG A 1 85 ? -14.396 2.079 33.517 1.00 90.06 85 ARG A C 1
ATOM 632 O O . ARG A 1 85 ? -15.490 2.592 33.324 1.00 90.06 85 ARG A O 1
ATOM 639 N N . GLY A 1 86 ? -13.924 1.111 32.732 1.00 90.50 86 GLY A N 1
ATOM 640 C CA . GLY A 1 86 ? -14.675 0.575 31.595 1.00 90.50 86 GLY A CA 1
ATOM 641 C C . GLY A 1 86 ? -16.051 0.023 31.978 1.00 90.50 86 GLY A C 1
ATOM 642 O O . GLY A 1 86 ? -17.017 0.234 31.247 1.00 90.50 86 GLY A O 1
ATOM 643 N N . ARG A 1 87 ? -16.150 -0.626 33.144 1.00 91.56 87 ARG A N 1
ATOM 644 C CA . ARG A 1 87 ? -17.413 -1.112 33.725 1.00 91.56 87 ARG A CA 1
ATOM 645 C C . ARG A 1 87 ? -18.340 0.046 34.132 1.00 91.56 87 ARG A C 1
ATOM 647 O O . ARG A 1 87 ? -19.517 0.017 33.794 1.00 91.56 87 ARG A O 1
ATOM 654 N N . LEU A 1 88 ? -17.817 1.106 34.760 1.00 93.12 88 LEU A N 1
ATOM 655 C CA . LEU A 1 88 ? -18.589 2.326 35.059 1.00 93.12 88 LEU A CA 1
ATOM 656 C C . LEU A 1 88 ? -19.128 2.993 33.780 1.00 93.12 88 LEU A C 1
ATOM 658 O O . LEU A 1 88 ? -20.307 3.332 33.710 1.00 93.12 88 LEU A O 1
ATOM 662 N N . ILE A 1 89 ? -18.299 3.120 32.738 1.00 94.25 89 ILE A N 1
ATOM 663 C CA . ILE A 1 89 ? -18.723 3.662 31.436 1.00 94.25 89 ILE A CA 1
ATOM 664 C C . ILE A 1 89 ? -19.798 2.783 30.787 1.00 94.25 89 ILE A C 1
ATOM 666 O O . ILE A 1 89 ? -20.733 3.307 30.187 1.00 94.25 89 ILE A O 1
ATOM 670 N N . GLU A 1 90 ? -19.709 1.459 30.923 1.00 92.62 90 GLU A N 1
ATOM 671 C CA . GLU A 1 90 ? -20.739 0.545 30.427 1.00 92.62 90 GLU A CA 1
ATOM 672 C C . GLU A 1 90 ? -22.089 0.756 31.130 1.00 92.62 90 GLU A C 1
ATOM 674 O O . GLU A 1 90 ? -23.129 0.765 30.469 1.00 92.62 90 GLU A O 1
ATOM 679 N N . LEU A 1 91 ? -22.091 1.004 32.443 1.00 92.12 91 LEU A N 1
ATOM 680 C CA . LEU A 1 91 ? -23.310 1.343 33.184 1.00 92.12 91 LEU A CA 1
ATOM 681 C C . LEU A 1 91 ? -23.920 2.670 32.703 1.00 92.12 91 LEU A C 1
ATOM 683 O O . LEU A 1 91 ? -25.128 2.733 32.470 1.00 92.12 91 LEU A O 1
ATOM 687 N N . LEU A 1 92 ? -23.095 3.701 32.474 1.00 93.12 92 LEU A N 1
ATOM 688 C CA . LEU A 1 92 ? -23.549 4.978 31.900 1.00 93.12 92 LEU A CA 1
ATOM 689 C C . LEU A 1 92 ? -24.096 4.814 30.484 1.00 93.12 92 LEU A C 1
ATOM 691 O O . LEU A 1 92 ? -25.112 5.400 30.125 1.00 93.12 92 LEU A O 1
ATOM 695 N N . ARG A 1 93 ? -23.440 3.996 29.663 1.00 92.31 93 ARG A N 1
ATOM 696 C CA . ARG A 1 93 ? -23.902 3.699 28.311 1.00 92.31 93 ARG A CA 1
ATOM 697 C C . ARG A 1 93 ? -25.278 3.032 28.341 1.00 92.31 93 ARG A C 1
ATOM 699 O O . ARG A 1 93 ? -26.161 3.411 27.574 1.00 92.31 93 ARG A O 1
ATOM 706 N N . ARG A 1 94 ? -25.483 2.054 29.232 1.00 90.31 94 ARG A N 1
ATOM 707 C CA . ARG A 1 94 ? -26.776 1.374 29.413 1.00 90.31 94 ARG A CA 1
ATOM 708 C C . ARG A 1 94 ? -27.869 2.331 29.885 1.00 90.31 94 ARG A C 1
ATOM 710 O O . ARG A 1 94 ? -28.958 2.294 29.321 1.00 90.31 94 ARG A O 1
ATOM 717 N N . SER A 1 95 ? -27.580 3.208 30.850 1.00 89.44 95 SER A N 1
ATOM 718 C CA . SER A 1 95 ? -28.558 4.196 31.336 1.00 89.44 95 SER A CA 1
ATOM 719 C C . SER A 1 95 ? -28.910 5.263 30.293 1.00 89.44 95 SER A C 1
ATOM 721 O O . SER A 1 95 ? -29.990 5.843 30.346 1.00 89.44 95 SER A O 1
ATOM 723 N N . ARG A 1 96 ? -28.035 5.487 29.303 1.00 89.62 96 ARG A N 1
ATOM 724 C CA . ARG A 1 96 ? -28.225 6.424 28.184 1.00 89.62 96 ARG A CA 1
ATOM 725 C C . ARG A 1 96 ? -28.728 5.746 26.901 1.00 89.62 96 ARG A C 1
ATOM 727 O O . ARG A 1 96 ? -28.424 6.196 25.799 1.00 89.62 96 ARG A O 1
ATOM 734 N N . GLY A 1 97 ? -29.458 4.635 27.017 1.00 87.56 97 GLY A N 1
ATOM 735 C CA . GLY A 1 97 ? -30.067 3.960 25.861 1.00 87.56 97 GLY A CA 1
ATOM 736 C C . GLY A 1 97 ? -29.055 3.395 24.856 1.00 87.56 97 GLY A C 1
ATOM 737 O O . GLY A 1 97 ? -29.362 3.244 23.677 1.00 87.56 97 GLY A O 1
ATOM 738 N N . GLY A 1 98 ? -27.834 3.100 25.304 1.00 88.50 98 GLY A N 1
ATOM 739 C CA . GLY A 1 98 ? -26.755 2.568 24.478 1.00 88.50 98 GLY A CA 1
ATOM 740 C C . GLY A 1 98 ? -25.790 3.615 23.918 1.00 88.50 98 GLY A C 1
ATOM 741 O O . GLY A 1 98 ? -24.771 3.220 23.347 1.00 88.50 98 GLY A O 1
ATOM 742 N N . GLU A 1 99 ? -26.064 4.908 24.106 1.00 91.88 99 GLU A N 1
ATOM 743 C CA . GLU A 1 99 ? -25.205 6.006 23.659 1.00 91.88 99 GLU A CA 1
ATOM 744 C C . GLU A 1 99 ? -23.937 6.106 24.521 1.00 91.88 99 GLU A C 1
ATOM 746 O O . GLU A 1 99 ? -23.999 6.177 25.750 1.00 91.88 99 GLU A O 1
ATOM 751 N N . LEU A 1 100 ? -22.765 6.119 23.878 1.00 93.94 100 LEU A N 1
ATOM 752 C CA . LEU A 1 100 ? -21.489 6.249 24.582 1.00 93.94 100 LEU A CA 1
ATOM 753 C C . LEU A 1 100 ? -21.325 7.670 25.163 1.00 93.94 100 LEU A C 1
ATOM 755 O O . LEU A 1 100 ? -21.462 8.638 24.411 1.00 93.94 100 LEU A O 1
ATOM 759 N N . PRO A 1 101 ? -21.027 7.839 26.466 1.00 93.12 101 PRO A N 1
ATOM 760 C CA . PRO A 1 101 ? -20.732 9.157 27.029 1.00 93.12 101 PRO A CA 1
ATOM 761 C C . PRO A 1 101 ? -19.370 9.682 26.540 1.00 93.12 101 PRO A C 1
ATOM 763 O O . PRO A 1 101 ? -18.452 8.893 26.330 1.00 93.12 101 PRO A O 1
ATOM 766 N N . ALA A 1 102 ? -19.208 11.008 26.432 1.00 90.62 102 ALA A N 1
ATOM 767 C CA . ALA A 1 102 ? -17.926 11.646 26.082 1.00 90.62 102 ALA A CA 1
ATOM 768 C C . ALA A 1 102 ? -16.791 11.239 27.042 1.00 90.62 102 ALA A C 1
ATOM 770 O O . ALA A 1 102 ? -15.682 10.934 26.609 1.00 90.62 102 ALA A O 1
ATOM 771 N N . LEU A 1 103 ? -17.128 11.081 28.328 1.00 90.62 103 LEU A N 1
ATOM 772 C CA . LEU A 1 103 ? -16.245 10.572 29.378 1.00 90.62 103 LEU A CA 1
ATOM 773 C C . LEU A 1 103 ? -15.736 9.139 29.126 1.00 90.62 103 LEU A C 1
ATOM 775 O O . LEU A 1 103 ? -14.896 8.644 29.862 1.00 90.62 103 LEU A O 1
ATOM 779 N N . ALA A 1 104 ? -16.198 8.417 28.102 1.00 91.56 104 ALA A N 1
ATOM 780 C CA . ALA A 1 104 ? -15.589 7.138 27.735 1.00 91.56 104 ALA A CA 1
ATOM 781 C C . ALA A 1 104 ? -14.096 7.283 27.381 1.00 91.56 104 ALA A C 1
ATOM 783 O O . ALA A 1 104 ? -13.326 6.340 27.594 1.00 91.56 104 ALA A O 1
ATOM 784 N N . PHE A 1 105 ? -13.679 8.466 26.930 1.00 90.94 105 PHE A N 1
ATOM 785 C CA . PHE A 1 105 ? -12.305 8.802 26.564 1.00 90.94 105 PHE A CA 1
ATOM 786 C C . PHE A 1 105 ? -11.588 9.597 27.657 1.00 90.94 105 PHE A C 1
ATOM 788 O O . PHE A 1 105 ? -12.226 10.167 28.538 1.00 90.94 105 PHE A O 1
ATOM 795 N N . ASP A 1 106 ? -10.259 9.572 27.619 1.00 90.19 106 ASP A N 1
ATOM 796 C CA . ASP A 1 106 ? -9.391 10.366 28.494 1.00 90.19 106 ASP A CA 1
ATOM 797 C C . ASP A 1 106 ? -8.929 11.614 27.727 1.00 90.19 106 ASP A C 1
ATOM 799 O O . ASP A 1 106 ? -8.238 11.493 26.717 1.00 90.19 106 ASP A O 1
ATOM 803 N N . ASP A 1 107 ? -9.328 12.805 28.161 1.00 89.75 107 ASP A N 1
ATOM 804 C CA . ASP A 1 107 ? -9.009 14.077 27.497 1.00 89.75 107 ASP A CA 1
ATOM 805 C C . ASP A 1 107 ? -7.567 14.559 27.746 1.00 89.75 107 ASP A C 1
ATOM 807 O O . ASP A 1 107 ? -7.132 15.570 27.192 1.00 89.75 107 ASP A O 1
ATOM 811 N N . GLY A 1 108 ? -6.783 13.801 28.518 1.00 87.62 108 GLY A N 1
ATOM 812 C CA . GLY A 1 108 ? -5.373 14.061 28.772 1.00 87.62 108 GLY A CA 1
ATOM 813 C C . GLY A 1 108 ? -4.454 13.828 27.567 1.00 87.62 108 GLY A C 1
ATOM 814 O O . GLY A 1 108 ? -3.252 14.074 27.683 1.00 87.62 108 GLY A O 1
ATOM 815 N N . ASP A 1 109 ? -4.981 13.363 26.430 1.00 89.81 109 ASP A N 1
ATOM 816 C CA . ASP A 1 109 ? -4.302 13.389 25.134 1.00 89.81 109 ASP A CA 1
ATOM 817 C C . ASP A 1 109 ? -5.182 13.993 24.025 1.00 89.81 109 ASP A C 1
ATOM 819 O O . ASP A 1 109 ? -6.408 14.047 24.120 1.00 89.81 109 ASP A O 1
ATOM 823 N N . ALA A 1 110 ? -4.537 14.449 22.944 1.00 91.69 110 ALA A N 1
ATOM 824 C CA . ALA A 1 110 ? -5.202 15.161 21.852 1.00 91.69 110 ALA A CA 1
ATOM 825 C C . ALA A 1 110 ? -6.285 14.332 21.137 1.00 91.69 110 ALA A C 1
ATOM 827 O O . ALA A 1 110 ? -7.228 14.903 20.595 1.00 91.69 110 ALA A O 1
ATOM 828 N N . PHE A 1 111 ? -6.155 13.002 21.117 1.00 93.75 111 PHE A N 1
ATOM 829 C CA . PHE A 1 111 ? -7.123 12.126 20.463 1.00 93.75 111 PHE A CA 1
ATOM 830 C C . PHE A 1 111 ? -8.375 11.944 21.321 1.00 93.75 111 PHE A C 1
ATOM 832 O O . PHE A 1 111 ? -9.486 12.049 20.807 1.00 93.75 111 PHE A O 1
ATOM 839 N N . GLY A 1 112 ? -8.214 11.724 22.626 1.00 93.00 112 GLY A N 1
ATOM 840 C CA . GLY A 1 112 ? -9.345 11.657 23.545 1.00 93.00 112 GLY A CA 1
ATOM 841 C C . GLY A 1 112 ? -10.088 12.985 23.662 1.00 93.00 112 GLY A C 1
ATOM 842 O O . GLY A 1 112 ? -11.317 12.981 23.648 1.00 93.00 112 GLY A O 1
ATOM 843 N N . ALA A 1 113 ? -9.367 14.111 23.671 1.00 92.00 113 ALA A N 1
ATOM 844 C CA . ALA A 1 113 ? -9.972 15.442 23.646 1.00 92.00 113 ALA A CA 1
ATOM 845 C C . ALA A 1 113 ? -10.807 15.676 22.369 1.00 92.00 113 ALA A C 1
ATOM 847 O O . ALA A 1 113 ? -11.961 16.094 22.461 1.00 92.00 113 ALA A O 1
ATOM 848 N N . GLU A 1 114 ? -10.270 15.346 21.183 1.00 91.44 114 GLU A N 1
ATOM 849 C CA . GLU A 1 114 ? -11.019 15.454 19.918 1.00 91.44 114 GLU A CA 1
ATOM 850 C C . GLU A 1 114 ? -12.263 14.549 19.924 1.00 91.44 114 GLU A C 1
ATOM 852 O O . GLU A 1 114 ? -13.354 14.987 19.552 1.00 91.44 114 GLU A O 1
ATOM 857 N N . LEU A 1 115 ? -12.135 13.304 20.397 1.00 91.19 115 LEU A N 1
ATOM 858 C CA . LEU A 1 115 ? -13.263 12.375 20.468 1.00 91.19 115 LEU A CA 1
ATOM 859 C C . LEU A 1 115 ? -14.347 12.803 21.452 1.00 91.19 115 LEU A C 1
ATOM 861 O O . LEU A 1 115 ? -15.524 12.575 21.169 1.00 91.19 115 LEU A O 1
ATOM 865 N N . GLY A 1 116 ? -13.977 13.432 22.568 1.00 91.56 116 GLY A N 1
ATOM 866 C CA . GLY A 1 116 ? -14.933 14.042 23.489 1.00 91.56 116 GLY A CA 1
ATOM 867 C C . GLY A 1 116 ? -15.844 15.028 22.754 1.00 91.56 116 GLY A C 1
ATOM 868 O O . GLY A 1 116 ? -17.063 14.850 22.743 1.00 91.56 116 GLY A O 1
ATOM 869 N N . THR A 1 117 ? -15.253 15.981 22.026 1.00 90.94 117 THR A N 1
ATOM 870 C CA . THR A 1 117 ? -15.992 16.965 21.214 1.00 90.94 117 THR A CA 1
ATOM 871 C C . THR A 1 117 ? -16.825 16.315 20.103 1.00 90.94 117 THR A C 1
ATOM 873 O O . THR A 1 117 ? -17.966 16.717 19.852 1.00 90.94 117 THR A O 1
ATOM 876 N N . MET A 1 118 ? -16.294 15.283 19.437 1.00 90.88 118 MET A N 1
ATOM 877 C CA . MET A 1 118 ? -17.039 14.550 18.407 1.00 90.88 118 MET A CA 1
ATOM 878 C C . MET A 1 118 ? -18.278 13.858 18.990 1.00 90.88 118 MET A C 1
ATOM 880 O O . MET A 1 118 ? -19.348 13.917 18.390 1.00 90.88 118 MET A O 1
ATOM 884 N N . LEU A 1 119 ? -18.178 13.226 20.165 1.00 91.62 119 LEU A N 1
ATOM 885 C CA . LEU A 1 119 ? -19.323 12.559 20.793 1.00 91.62 119 LEU A CA 1
ATOM 886 C C . LEU A 1 119 ? -20.391 13.535 21.296 1.00 91.62 119 LEU A C 1
ATOM 888 O O . LEU A 1 119 ? -21.575 13.196 21.264 1.00 91.62 119 LEU A O 1
ATOM 892 N N . GLU A 1 120 ? -20.010 14.729 21.746 1.00 89.25 120 GLU A N 1
ATOM 893 C CA . GLU A 1 120 ? -20.969 15.762 22.166 1.00 89.25 120 GLU A CA 1
ATOM 894 C C . GLU A 1 120 ? -21.887 16.206 21.020 1.00 89.25 120 GLU A C 1
ATOM 896 O O . GLU A 1 120 ? -23.057 16.520 21.244 1.00 89.25 120 GLU A O 1
ATOM 901 N N . THR A 1 121 ? -21.379 16.182 19.786 1.00 87.69 121 THR A N 1
ATOM 902 C CA . THR A 1 121 ? -22.062 16.730 18.606 1.00 87.69 121 THR A CA 1
ATOM 903 C C . THR A 1 121 ? -22.626 15.662 17.662 1.00 87.69 121 THR A C 1
ATOM 905 O O . THR A 1 121 ? -23.618 15.922 16.983 1.00 87.69 121 THR A O 1
ATOM 908 N N . ASP A 1 122 ? -22.078 14.442 17.656 1.00 89.56 122 ASP A N 1
ATOM 909 C CA . ASP A 1 122 ? -22.486 13.350 16.762 1.00 89.56 122 ASP A CA 1
ATOM 910 C C . ASP A 1 122 ? -23.176 12.205 17.530 1.00 89.56 122 ASP A C 1
ATOM 912 O O . ASP A 1 122 ? -22.556 11.314 18.123 1.00 89.56 122 ASP A O 1
ATOM 916 N N . ARG A 1 123 ? -24.514 12.194 17.482 1.00 89.81 123 ARG A N 1
ATOM 917 C CA . ARG A 1 123 ? -25.326 11.111 18.060 1.00 89.81 123 ARG A CA 1
ATOM 918 C C . ARG A 1 123 ? -25.116 9.771 17.344 1.00 89.81 123 ARG A C 1
ATOM 920 O O . ARG A 1 123 ? -25.129 8.729 18.000 1.00 89.81 123 ARG A O 1
ATOM 927 N N . SER A 1 124 ? -24.917 9.775 16.025 1.00 88.81 124 SER A N 1
ATOM 928 C CA . SER A 1 124 ? -24.680 8.542 15.264 1.00 88.81 124 SER A CA 1
ATOM 929 C C . SER A 1 124 ? -23.375 7.883 15.701 1.00 88.81 124 SER A C 1
ATOM 931 O O . SER A 1 124 ? -23.317 6.662 15.843 1.00 88.81 124 SER A O 1
ATOM 933 N N . LEU A 1 125 ? -22.338 8.682 15.963 1.00 91.38 125 LEU A N 1
ATOM 934 C CA . LEU A 1 125 ? -21.069 8.205 16.500 1.00 91.38 125 LEU A CA 1
ATOM 935 C C . LEU A 1 125 ? -21.226 7.648 17.918 1.00 91.38 125 LEU A C 1
ATOM 937 O O . LEU A 1 125 ? -20.705 6.567 18.196 1.00 91.38 125 LEU A O 1
ATOM 941 N N . ARG A 1 126 ? -21.993 8.317 18.794 1.00 93.00 126 ARG A N 1
ATOM 942 C CA . ARG A 1 126 ? -22.304 7.804 20.143 1.00 93.00 126 ARG A CA 1
ATOM 943 C C . ARG A 1 126 ? -22.977 6.437 20.112 1.00 93.00 126 ARG A C 1
ATOM 945 O O . ARG A 1 126 ? -22.610 5.570 20.904 1.00 93.00 126 ARG A O 1
ATOM 952 N N . LEU A 1 127 ? -23.928 6.229 19.204 1.00 91.25 127 LEU A N 1
ATOM 953 C CA . LEU A 1 127 ? -24.608 4.942 19.033 1.00 91.25 127 LEU A CA 1
ATOM 954 C C . LEU A 1 127 ? -23.671 3.878 18.441 1.00 91.25 127 LEU A C 1
ATOM 956 O O . LEU A 1 127 ? -23.592 2.765 18.964 1.00 91.25 127 LEU A O 1
ATOM 960 N N . GLY A 1 128 ? -22.924 4.227 17.390 1.00 92.00 128 GLY A N 1
ATOM 961 C CA . GLY A 1 128 ? -21.977 3.325 16.732 1.00 92.00 128 GLY A CA 1
ATOM 962 C C . GLY A 1 128 ? -20.874 2.847 17.678 1.00 92.00 128 GLY A C 1
ATOM 963 O O . GLY A 1 128 ? -20.714 1.644 17.885 1.00 92.00 128 GLY A O 1
ATOM 964 N N . LEU A 1 129 ? -20.152 3.774 18.315 1.00 93.50 129 LEU A N 1
ATOM 965 C CA . LEU A 1 129 ? -19.089 3.437 19.267 1.00 93.50 129 LEU A CA 1
ATOM 966 C C . LEU A 1 129 ? -19.634 2.829 20.557 1.00 93.50 129 LEU A C 1
ATOM 968 O O . LEU A 1 129 ? -19.001 1.927 21.103 1.00 93.50 129 LEU A O 1
ATOM 972 N N . GLY A 1 130 ? -20.810 3.259 21.023 1.00 92.88 130 GLY A N 1
ATOM 973 C CA . GLY A 1 130 ? -21.474 2.665 22.183 1.00 92.88 130 GLY A CA 1
ATOM 974 C C . GLY A 1 130 ? -21.690 1.169 22.000 1.00 92.88 130 GLY A C 1
ATOM 975 O O . GLY A 1 130 ? -21.409 0.377 22.897 1.00 92.88 130 GLY A O 1
ATOM 976 N N . ARG A 1 131 ? -22.081 0.747 20.799 1.00 90.94 131 ARG A N 1
ATOM 977 C CA . ARG A 1 131 ? -22.236 -0.673 20.490 1.00 90.94 131 ARG A CA 1
ATOM 978 C C . ARG A 1 131 ? -20.914 -1.445 20.538 1.00 90.94 131 ARG A C 1
ATOM 980 O O . ARG A 1 131 ? -20.906 -2.581 20.994 1.00 90.94 131 ARG A O 1
ATOM 987 N N . LEU A 1 132 ? -19.806 -0.853 20.092 1.00 93.38 132 LEU A N 1
ATOM 988 C CA . LEU A 1 132 ? -18.490 -1.511 20.053 1.00 93.38 132 LEU A CA 1
ATOM 989 C C . LEU A 1 132 ? -17.773 -1.513 21.413 1.00 93.38 132 LEU A C 1
ATOM 991 O O . LEU A 1 132 ? -17.009 -2.435 21.721 1.00 93.38 132 LEU A O 1
ATOM 995 N N . HIS A 1 133 ? -18.023 -0.491 22.232 1.00 91.56 133 HIS A N 1
ATOM 996 C CA . HIS A 1 133 ? -17.319 -0.207 23.481 1.00 91.56 133 HIS A CA 1
ATOM 997 C C . HIS A 1 133 ? -17.125 -1.418 24.421 1.00 91.56 133 HIS A C 1
ATOM 999 O O . HIS A 1 133 ? -15.991 -1.610 24.878 1.00 91.56 133 HIS A O 1
ATOM 1005 N N . PRO A 1 134 ? -18.128 -2.300 24.654 1.00 88.12 134 PRO A N 1
ATOM 1006 C CA . PRO A 1 134 ? -17.976 -3.453 25.550 1.00 88.12 134 PRO A CA 1
ATOM 1007 C C . PRO A 1 134 ? -16.825 -4.402 25.182 1.00 88.12 134 PRO A C 1
ATOM 1009 O O . PRO A 1 134 ? -16.245 -5.060 26.052 1.00 88.12 134 PRO A O 1
ATOM 1012 N N . LEU A 1 135 ? -16.497 -4.493 23.889 1.00 92.38 135 LEU A N 1
ATOM 1013 C CA . LEU A 1 135 ? -15.425 -5.343 23.368 1.00 92.38 135 LEU A CA 1
ATOM 1014 C C . LEU A 1 135 ? -14.125 -4.588 23.117 1.00 92.38 135 LEU A C 1
ATOM 1016 O O . LEU A 1 135 ? -13.050 -5.177 23.257 1.00 92.38 135 LEU A O 1
ATOM 1020 N N . VAL A 1 136 ? -14.213 -3.305 22.770 1.00 91.81 136 VAL A N 1
ATOM 1021 C CA . VAL A 1 136 ? -13.063 -2.461 22.433 1.00 91.81 136 VAL A CA 1
ATOM 1022 C C . VAL A 1 136 ? -12.053 -2.388 23.587 1.00 91.81 136 VAL A C 1
ATOM 1024 O O . VAL A 1 136 ? -10.860 -2.596 23.376 1.00 91.81 136 VAL A O 1
ATOM 1027 N N . LEU A 1 137 ? -12.510 -2.207 24.832 1.00 87.75 137 LEU A N 1
ATOM 1028 C CA . LEU A 1 137 ? -11.616 -2.111 25.999 1.00 87.75 137 LEU A CA 1
ATOM 1029 C C . LEU A 1 137 ? -10.882 -3.419 26.349 1.00 87.75 137 LEU A C 1
ATOM 1031 O O . LEU A 1 137 ? -9.929 -3.405 27.134 1.00 87.75 137 LEU A O 1
ATOM 1035 N N . ARG A 1 138 ? -11.293 -4.549 25.758 1.00 90.31 138 ARG A N 1
ATOM 1036 C CA . ARG A 1 138 ? -10.658 -5.864 25.946 1.00 90.31 138 ARG A CA 1
ATOM 1037 C C . ARG A 1 138 ? -9.436 -6.066 25.035 1.00 90.31 138 ARG A C 1
ATOM 1039 O O . ARG A 1 138 ? -8.781 -7.104 25.125 1.00 90.31 138 ARG A O 1
ATOM 1046 N N . ALA A 1 139 ? -9.101 -5.092 24.183 1.00 92.56 139 ALA A N 1
ATOM 1047 C CA . ALA A 1 139 ? -7.979 -5.147 23.246 1.00 92.56 139 ALA A CA 1
ATOM 1048 C C . ALA A 1 139 ? -6.614 -4.886 23.916 1.00 92.56 139 ALA A C 1
ATOM 1050 O O . ALA A 1 139 ? -5.967 -3.858 23.717 1.00 92.56 139 ALA A O 1
ATOM 1051 N N . THR A 1 140 ? -6.162 -5.830 24.745 1.00 90.75 140 THR A N 1
ATOM 1052 C CA . THR A 1 140 ? -4.888 -5.730 25.483 1.00 90.75 140 THR A CA 1
ATOM 1053 C C . THR A 1 140 ? -3.703 -6.367 24.742 1.00 90.75 140 THR A C 1
ATOM 1055 O O . THR A 1 140 ? -2.561 -5.930 24.905 1.00 90.75 140 THR A O 1
ATOM 1058 N N . ALA A 1 141 ? -3.956 -7.357 23.880 1.00 93.31 141 ALA A N 1
ATOM 1059 C CA . ALA A 1 141 ? -2.951 -8.077 23.089 1.00 93.31 141 ALA A CA 1
ATOM 1060 C C . ALA A 1 141 ? -2.727 -7.448 21.702 1.00 93.31 141 ALA A C 1
ATOM 1062 O O . ALA A 1 141 ? -3.501 -6.602 21.270 1.00 93.31 141 ALA A O 1
ATOM 1063 N N . VAL A 1 142 ? -1.636 -7.783 21.006 1.00 94.44 142 VAL A N 1
ATOM 1064 C CA . VAL A 1 142 ? -1.317 -7.189 19.684 1.00 94.44 142 VAL A CA 1
ATOM 1065 C C . VAL A 1 142 ? -2.353 -7.575 18.616 1.00 94.44 142 VAL A C 1
ATOM 1067 O O . VAL A 1 142 ? -2.667 -6.770 17.749 1.00 94.44 142 VAL A O 1
ATOM 1070 N N . ALA A 1 143 ? -2.914 -8.780 18.701 1.00 93.75 143 ALA A N 1
ATOM 1071 C CA . ALA A 1 143 ? -3.908 -9.303 17.767 1.00 93.75 143 ALA A CA 1
ATOM 1072 C C . ALA A 1 143 ? -5.120 -9.879 18.524 1.00 93.75 143 ALA A C 1
ATOM 1074 O O . ALA A 1 143 ? -4.955 -10.308 19.677 1.00 93.75 143 ALA A O 1
ATOM 1075 N N . PRO A 1 144 ? -6.321 -9.886 17.912 1.00 95.50 144 PRO A N 1
ATOM 1076 C CA . PRO A 1 144 ? -7.519 -10.416 18.546 1.00 95.50 144 PRO A CA 1
ATOM 1077 C C . PRO A 1 144 ? -7.405 -11.923 18.775 1.00 95.50 144 PRO A C 1
ATOM 1079 O O . PRO A 1 144 ? -6.807 -12.659 17.993 1.00 95.50 144 PRO A O 1
ATOM 1082 N N . THR A 1 145 ? -8.020 -12.402 19.857 1.00 95.44 145 THR A N 1
ATOM 1083 C CA . THR A 1 145 ? -8.172 -13.848 20.074 1.00 95.44 145 THR A CA 1
ATOM 1084 C C . THR A 1 145 ? -9.327 -14.395 19.225 1.00 95.44 145 THR A C 1
ATOM 1086 O O . THR A 1 145 ? -10.257 -13.646 18.904 1.00 95.44 145 THR A O 1
ATOM 1089 N N . PRO A 1 146 ? -9.359 -15.707 18.920 1.00 94.62 146 PRO A N 1
ATOM 1090 C CA . PRO A 1 146 ? -10.504 -16.318 18.241 1.00 94.62 146 PRO A CA 1
ATOM 1091 C C . PRO A 1 146 ? -11.825 -16.102 18.993 1.00 94.62 146 PRO A C 1
ATOM 1093 O O . PRO A 1 146 ? -12.850 -15.803 18.384 1.00 94.62 146 PRO A O 1
ATOM 1096 N N . LYS A 1 147 ? -11.791 -16.163 20.335 1.00 96.00 147 LYS A N 1
ATOM 1097 C CA . LYS A 1 147 ? -12.956 -15.883 21.189 1.00 96.00 147 LYS A CA 1
ATOM 1098 C C . LYS A 1 147 ? -13.461 -14.451 21.004 1.00 96.00 147 LYS A C 1
ATOM 1100 O O . LYS A 1 147 ? -14.661 -14.259 20.835 1.00 96.00 147 LYS A O 1
ATOM 1105 N N . TRP A 1 148 ? -12.553 -13.472 21.025 1.00 96.00 148 TRP A N 1
ATOM 1106 C CA . TRP A 1 148 ? -12.902 -12.067 20.804 1.00 96.00 148 TRP A CA 1
ATOM 1107 C C . TRP A 1 148 ? -13.503 -11.869 19.408 1.00 96.00 148 TRP A C 1
ATOM 1109 O O . TRP A 1 148 ? -14.562 -11.265 19.283 1.00 96.00 148 TRP A O 1
ATOM 1119 N N . THR A 1 149 ? -12.887 -12.460 18.379 1.00 95.50 149 THR A N 1
ATOM 1120 C CA . THR A 1 149 ? -13.339 -12.364 16.979 1.00 95.50 149 THR A CA 1
ATOM 1121 C C . THR A 1 149 ? -14.760 -12.905 16.810 1.00 95.50 149 THR A C 1
ATOM 1123 O O . THR A 1 149 ? -15.611 -12.237 16.228 1.00 95.50 149 THR A O 1
ATOM 1126 N N . ALA A 1 150 ? -15.057 -14.069 17.395 1.00 95.25 150 ALA A N 1
ATOM 1127 C CA . ALA A 1 150 ? -16.392 -14.661 17.343 1.00 95.25 150 ALA A CA 1
ATOM 1128 C C . ALA A 1 150 ? -17.453 -13.830 18.092 1.00 95.25 150 ALA A C 1
ATOM 1130 O O . ALA A 1 150 ? -18.626 -13.842 17.722 1.00 95.25 150 ALA A O 1
ATOM 1131 N N . GLU A 1 151 ? -17.078 -13.146 19.177 1.00 95.56 151 GLU A N 1
ATOM 1132 C CA . GLU A 1 151 ? -17.973 -12.242 19.914 1.00 95.56 151 GLU A CA 1
ATOM 1133 C C . GLU A 1 151 ? -18.228 -10.953 19.120 1.00 95.56 151 GLU A C 1
ATOM 1135 O O . GLU A 1 151 ? -19.372 -10.517 19.008 1.00 95.56 151 GLU A O 1
ATOM 1140 N N . ALA A 1 152 ? -17.188 -10.408 18.489 1.00 94.69 152 ALA A N 1
ATOM 1141 C CA . ALA A 1 152 ? -17.272 -9.233 17.633 1.00 94.69 152 ALA A CA 1
ATOM 1142 C C . ALA A 1 152 ? -18.151 -9.480 16.395 1.00 94.69 152 ALA A C 1
ATOM 1144 O O . ALA A 1 152 ? -19.038 -8.681 16.108 1.00 94.69 152 ALA A O 1
ATOM 1145 N N . GLN A 1 153 ? -17.994 -10.619 15.715 1.00 93.62 153 GLN A N 1
ATOM 1146 C CA . GLN A 1 153 ? -18.846 -10.999 14.579 1.00 93.62 153 GLN A CA 1
ATOM 1147 C C . GLN A 1 153 ? -20.323 -11.131 14.975 1.00 93.62 153 GLN A C 1
ATOM 1149 O O . GLN A 1 153 ? -21.196 -10.642 14.261 1.00 93.62 153 GLN A O 1
ATOM 1154 N N . ARG A 1 154 ? -20.621 -11.728 16.139 1.00 92.56 154 ARG A N 1
ATOM 1155 C CA . ARG A 1 154 ? -21.996 -11.800 16.671 1.00 92.56 154 ARG A CA 1
ATOM 1156 C C . ARG A 1 154 ? -22.580 -10.415 16.946 1.00 92.56 154 ARG A C 1
ATOM 1158 O O . ARG A 1 154 ? -23.746 -10.170 16.646 1.00 92.56 154 ARG A O 1
ATOM 1165 N N . LEU A 1 155 ? -21.770 -9.509 17.489 1.00 91.06 155 LEU A N 1
ATOM 1166 C CA . LEU A 1 155 ? -22.169 -8.132 17.773 1.00 91.06 155 LEU A CA 1
ATOM 1167 C C . LEU A 1 155 ? -22.489 -7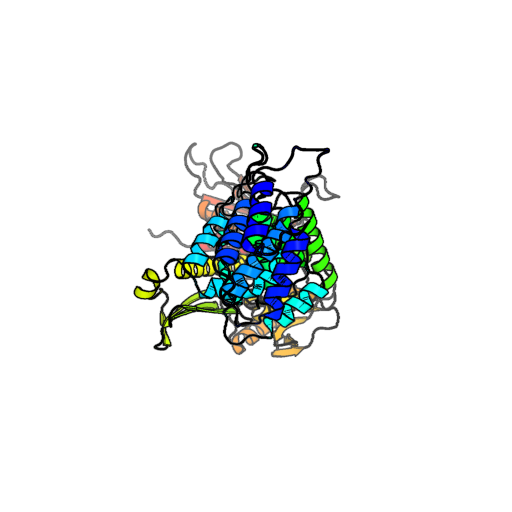.346 16.491 1.00 91.06 155 LEU A C 1
ATOM 1169 O O . LEU A 1 155 ? -23.479 -6.604 16.464 1.00 91.06 155 LEU A O 1
ATOM 1173 N N . LEU A 1 156 ? -21.686 -7.545 15.439 1.00 90.12 156 LEU A N 1
ATOM 1174 C CA . LEU A 1 156 ? -21.877 -6.941 14.118 1.00 90.12 156 LEU A CA 1
ATOM 1175 C C . LEU A 1 156 ? -23.090 -7.525 13.377 1.00 90.12 156 LEU A C 1
ATOM 1177 O O . LEU A 1 156 ? -23.840 -6.766 12.778 1.00 90.12 156 LEU A O 1
ATOM 1181 N N . ALA A 1 157 ? -23.338 -8.836 13.459 1.00 86.44 157 ALA A N 1
ATOM 1182 C CA . ALA A 1 157 ? -24.431 -9.498 12.736 1.00 86.44 157 ALA A CA 1
ATOM 1183 C C . ALA A 1 157 ? -25.839 -9.081 13.200 1.00 86.44 157 ALA A C 1
ATOM 1185 O O . ALA A 1 157 ? -26.795 -9.159 12.437 1.00 86.44 157 ALA A O 1
ATOM 1186 N N . ALA A 1 158 ? -25.993 -8.620 14.441 1.00 80.81 158 ALA A N 1
ATOM 1187 C CA . ALA A 1 158 ? -27.288 -8.217 14.990 1.00 80.81 158 ALA A CA 1
ATOM 1188 C C . ALA A 1 158 ? -27.744 -6.798 14.546 1.00 80.81 158 ALA A C 1
ATOM 1190 O O . ALA A 1 158 ? -28.346 -6.081 15.349 1.00 80.81 158 ALA A O 1
ATOM 1191 N N . THR A 1 159 ? -27.387 -6.325 13.343 1.00 62.72 159 THR A N 1
ATOM 1192 C CA . THR A 1 159 ? -27.533 -4.913 12.919 1.00 62.72 159 THR A CA 1
ATOM 1193 C C . THR A 1 159 ? -28.548 -4.688 11.792 1.00 62.72 159 THR A C 1
ATOM 1195 O O . THR A 1 159 ? -28.573 -5.421 10.811 1.00 62.72 159 THR A O 1
ATOM 1198 N N . ALA A 1 160 ? -29.346 -3.617 11.923 1.00 57.25 160 ALA A N 1
ATOM 1199 C CA . ALA A 1 160 ? -30.105 -3.001 10.825 1.00 57.25 160 ALA A CA 1
ATOM 1200 C C . ALA A 1 160 ? -30.052 -1.450 10.817 1.00 57.25 160 ALA A C 1
ATOM 1202 O O . ALA A 1 160 ? -30.308 -0.859 9.776 1.00 57.25 160 ALA A O 1
ATOM 1203 N N . GLU A 1 161 ? -29.693 -0.775 11.926 1.00 59.41 161 GLU A N 1
ATOM 1204 C CA . GLU A 1 161 ? -29.937 0.682 12.077 1.00 59.41 161 GLU A CA 1
ATOM 1205 C C . GLU A 1 161 ? -28.713 1.574 12.423 1.00 59.41 161 GLU A C 1
ATOM 1207 O O . GLU A 1 161 ? -28.860 2.792 12.453 1.00 59.41 161 GLU A O 1
ATOM 1212 N N . SER A 1 162 ? -27.500 1.047 12.667 1.00 71.69 162 SER A N 1
ATOM 1213 C CA . SER A 1 162 ? -26.331 1.861 13.092 1.00 71.69 162 SER A CA 1
ATOM 1214 C C . SER A 1 162 ? -25.149 1.824 12.109 1.00 71.69 162 SER A C 1
ATOM 1216 O O . SER A 1 162 ? -24.652 0.737 11.812 1.00 71.69 162 SER A O 1
ATOM 1218 N N . ASP A 1 163 ? -24.635 2.994 11.700 1.00 84.50 163 ASP A N 1
ATOM 1219 C CA . ASP A 1 163 ? -23.436 3.174 10.851 1.00 84.50 163 ASP A CA 1
ATOM 1220 C C . ASP A 1 163 ? -22.125 2.837 11.599 1.00 84.50 163 ASP A C 1
ATOM 1222 O O . ASP A 1 163 ? -21.355 3.706 12.017 1.00 84.50 163 ASP A O 1
ATOM 1226 N N . ILE A 1 164 ? -21.878 1.542 11.818 1.00 90.12 164 ILE A N 1
ATOM 1227 C CA . ILE A 1 164 ? -20.675 1.051 12.510 1.00 90.12 164 ILE A CA 1
ATOM 1228 C C . ILE A 1 164 ? -19.415 1.305 11.677 1.00 90.12 164 ILE A C 1
ATOM 1230 O O . ILE A 1 164 ? -18.396 1.737 12.218 1.00 90.12 164 ILE A O 1
ATOM 1234 N N . ALA A 1 165 ? -19.473 1.043 10.370 1.00 89.50 165 ALA A N 1
ATOM 1235 C CA . ALA A 1 165 ? -18.332 1.213 9.477 1.00 89.50 165 ALA A CA 1
ATOM 1236 C C . ALA A 1 165 ? -17.885 2.681 9.423 1.00 89.50 165 ALA A C 1
ATOM 1238 O O . ALA A 1 165 ? -16.694 2.967 9.573 1.00 89.50 165 ALA A O 1
ATOM 1239 N N . GLY A 1 166 ? -18.826 3.620 9.286 1.00 87.94 166 GLY A N 1
ATOM 1240 C CA . GLY A 1 166 ? -18.530 5.044 9.327 1.00 87.94 166 GLY A CA 1
ATOM 1241 C C . GLY A 1 166 ? -18.051 5.505 10.701 1.00 87.94 166 GLY A C 1
ATOM 1242 O O . GLY A 1 166 ? -17.094 6.272 10.756 1.00 87.94 166 GLY A O 1
ATOM 1243 N N . ALA A 1 167 ? -18.599 4.989 11.808 1.00 91.94 167 ALA A N 1
ATOM 1244 C CA . ALA A 1 167 ? -18.078 5.281 13.148 1.00 91.94 167 ALA A CA 1
ATOM 1245 C C . ALA A 1 167 ? -16.600 4.862 13.303 1.00 91.94 167 ALA A C 1
ATOM 1247 O O . ALA A 1 167 ? -15.778 5.659 13.753 1.00 91.94 167 ALA A O 1
ATOM 1248 N N . ILE A 1 168 ? -16.238 3.648 12.864 1.00 95.00 168 ILE A N 1
ATOM 1249 C CA . ILE A 1 168 ? -14.847 3.161 12.876 1.00 95.00 168 ILE A CA 1
ATOM 1250 C C . ILE A 1 168 ? -13.948 4.070 12.030 1.00 95.00 168 ILE A C 1
ATOM 1252 O O . ILE A 1 168 ? -12.899 4.508 12.508 1.00 95.00 168 ILE A O 1
ATOM 1256 N N . ARG A 1 169 ? -14.355 4.378 10.788 1.00 93.12 169 ARG A N 1
ATOM 1257 C CA . ARG A 1 169 ? -13.578 5.234 9.878 1.00 93.12 169 ARG A CA 1
ATOM 1258 C C . ARG A 1 169 ? -13.392 6.637 10.453 1.00 93.12 169 ARG A C 1
ATOM 1260 O O . ARG A 1 169 ? -12.258 7.090 10.545 1.00 93.12 169 ARG A O 1
ATOM 1267 N N . ARG A 1 170 ? -14.464 7.299 10.910 1.00 90.81 170 ARG A N 1
ATOM 1268 C CA . ARG A 1 170 ? -14.405 8.655 11.488 1.00 90.81 170 ARG A CA 1
ATOM 1269 C C . ARG A 1 170 ? -13.459 8.715 12.689 1.00 90.81 170 ARG A C 1
ATOM 1271 O O . ARG A 1 170 ? -12.609 9.604 12.748 1.00 90.81 170 ARG A O 1
ATOM 1278 N N . THR A 1 171 ? -13.546 7.749 13.605 1.00 94.88 171 THR A N 1
ATOM 1279 C CA . THR A 1 171 ? -12.679 7.703 14.790 1.00 94.88 171 THR A CA 1
ATOM 1280 C C . THR A 1 171 ? -11.217 7.421 14.446 1.00 94.88 171 THR A C 1
ATOM 1282 O O . THR A 1 171 ? -10.334 8.121 14.937 1.00 94.88 171 THR A O 1
ATOM 1285 N N . LEU A 1 172 ? -10.925 6.438 13.588 1.00 96.44 172 LEU A N 1
ATOM 1286 C CA . LEU A 1 172 ? -9.539 6.148 13.197 1.00 96.44 172 LEU A CA 1
ATOM 1287 C C . LEU A 1 172 ? -8.928 7.275 12.344 1.00 96.44 172 LEU A C 1
ATOM 1289 O O . LEU A 1 172 ? -7.738 7.555 12.472 1.00 96.44 172 LEU A O 1
ATOM 1293 N N . SER A 1 173 ? -9.726 7.981 11.540 1.00 92.44 173 SER A N 1
ATOM 1294 C CA . SER A 1 173 ? -9.278 9.184 10.828 1.00 92.44 173 SER A CA 1
ATOM 1295 C C . SER A 1 173 ? -8.988 10.351 11.776 1.00 92.44 173 SER A C 1
ATOM 1297 O O . SER A 1 173 ? -8.009 11.066 11.569 1.00 92.44 173 SER A O 1
ATOM 1299 N N . SER A 1 174 ? -9.775 10.536 12.844 1.00 92.06 174 SER A N 1
ATOM 1300 C CA . SER A 1 174 ? -9.435 11.482 13.923 1.00 92.06 174 SER A CA 1
ATOM 1301 C C . SER A 1 174 ? -8.106 11.112 14.584 1.00 92.06 174 SER A C 1
ATOM 1303 O O . SER A 1 174 ? -7.235 11.967 14.695 1.00 92.06 174 SER A O 1
ATOM 1305 N N . LEU A 1 175 ? -7.859 9.830 14.885 1.00 94.69 175 LEU A N 1
ATOM 1306 C CA . LEU A 1 175 ? -6.570 9.381 15.432 1.00 94.69 175 LEU A CA 1
ATOM 1307 C C . LEU A 1 175 ? -5.375 9.755 14.532 1.00 94.69 175 LEU A C 1
ATOM 1309 O O . LEU A 1 175 ? -4.292 10.079 15.025 1.00 94.69 175 LEU A O 1
ATOM 1313 N N . ILE A 1 176 ? -5.559 9.712 13.209 1.00 93.50 176 ILE A N 1
ATOM 1314 C CA . ILE A 1 176 ? -4.531 10.119 12.244 1.00 93.50 176 ILE A CA 1
ATOM 1315 C C . ILE A 1 176 ? -4.273 11.633 12.316 1.00 93.50 176 ILE A C 1
ATOM 1317 O O . ILE A 1 176 ? -3.111 12.051 12.277 1.00 93.50 176 ILE A O 1
ATOM 1321 N N . ARG A 1 177 ? -5.335 12.440 12.438 1.00 89.94 177 ARG A N 1
ATOM 1322 C CA . ARG A 1 177 ? -5.286 13.914 12.444 1.00 89.94 177 ARG A CA 1
ATOM 1323 C C . ARG A 1 177 ? -4.868 14.511 13.789 1.00 89.94 177 ARG A C 1
ATOM 1325 O O . ARG A 1 177 ? -4.243 15.569 13.792 1.00 89.94 177 ARG A O 1
AT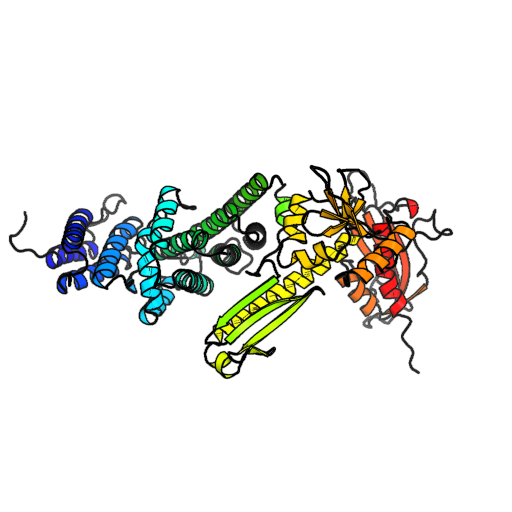OM 1332 N N . ALA A 1 178 ? -5.163 13.838 14.899 1.00 89.75 178 ALA A N 1
ATOM 1333 C CA . ALA A 1 178 ? -4.885 14.314 16.248 1.00 89.75 178 ALA A CA 1
ATOM 1334 C C . ALA A 1 178 ? -3.398 14.657 16.437 1.00 89.75 178 ALA A C 1
ATOM 1336 O O . ALA A 1 178 ? -2.504 13.914 15.998 1.00 89.75 178 ALA A O 1
ATOM 1337 N N . ASP A 1 179 ? -3.120 15.773 17.119 1.00 88.81 179 ASP A N 1
ATOM 1338 C CA . ASP A 1 179 ? -1.759 16.252 17.392 1.00 88.81 179 ASP A CA 1
ATOM 1339 C C . ASP A 1 179 ? -1.103 15.478 18.544 1.00 88.81 179 ASP A C 1
ATOM 1341 O O . ASP A 1 179 ? -0.776 15.990 19.613 1.00 88.81 179 ASP A O 1
ATOM 1345 N N . ILE A 1 180 ? -0.948 14.175 18.332 1.00 87.06 180 ILE A N 1
ATOM 1346 C CA . ILE A 1 180 ? -0.273 13.292 19.269 1.00 87.06 180 ILE A CA 1
ATOM 1347 C C . ILE A 1 180 ? 1.224 13.535 19.121 1.00 87.06 180 ILE A C 1
ATOM 1349 O O . ILE A 1 180 ? 1.840 13.192 18.106 1.00 87.06 180 ILE A O 1
ATOM 1353 N N . VAL A 1 181 ? 1.825 14.109 20.150 1.00 82.62 181 VAL A N 1
ATOM 1354 C CA . VAL A 1 181 ? 3.267 14.329 20.229 1.00 82.62 181 VAL A CA 1
ATOM 1355 C C . VAL A 1 181 ? 3.875 13.253 21.123 1.00 82.62 181 VAL A C 1
ATOM 1357 O O . VAL A 1 181 ? 3.268 12.852 22.108 1.00 82.62 181 VAL A O 1
ATOM 1360 N N . SER A 1 182 ? 5.074 12.774 20.784 1.00 81.75 182 SER A N 1
ATOM 1361 C CA . SER A 1 182 ? 5.868 11.879 21.635 1.00 81.75 182 SER A CA 1
ATOM 1362 C C . SER A 1 182 ? 7.240 12.498 21.874 1.00 81.75 182 SER A C 1
ATOM 1364 O O . SER A 1 182 ? 7.978 12.793 20.926 1.00 81.75 182 SER A O 1
ATOM 1366 N N . ARG A 1 183 ? 7.551 12.745 23.149 1.00 77.69 183 ARG A N 1
ATOM 1367 C CA . ARG A 1 183 ? 8.798 13.329 23.655 1.00 77.69 183 ARG A CA 1
ATOM 1368 C C . ARG A 1 183 ? 9.382 12.410 24.727 1.00 77.69 183 ARG A C 1
ATOM 1370 O O . ARG A 1 183 ? 9.236 12.681 25.921 1.00 77.69 183 ARG A O 1
ATOM 1377 N N . PRO A 1 184 ? 10.058 11.318 24.313 1.00 75.88 184 PRO A N 1
ATOM 1378 C CA . PRO A 1 184 ? 10.685 10.386 25.248 1.00 75.88 184 PRO A CA 1
ATOM 1379 C C . PRO A 1 184 ? 11.687 11.069 26.185 1.00 75.88 184 PRO A C 1
ATOM 1381 O O . PRO A 1 184 ? 11.849 10.648 27.324 1.00 75.88 184 PRO A O 1
ATOM 1384 N N . ASP A 1 185 ? 12.324 12.146 25.720 1.00 73.38 185 ASP A N 1
ATOM 1385 C CA . ASP A 1 185 ? 13.270 12.973 26.471 1.00 73.38 185 ASP A CA 1
ATOM 1386 C C . ASP A 1 185 ? 12.637 13.722 27.651 1.00 73.38 185 ASP A C 1
ATOM 1388 O O . ASP A 1 185 ? 13.325 14.027 28.621 1.00 73.38 185 ASP A O 1
ATOM 1392 N N . LEU A 1 186 ? 11.332 13.987 27.586 1.00 72.06 186 LEU A N 1
ATOM 1393 C CA . LEU A 1 186 ? 10.573 14.642 28.651 1.00 72.06 186 LEU A CA 1
ATOM 1394 C C . LEU A 1 186 ? 9.649 13.673 29.393 1.00 72.06 186 LEU A C 1
ATOM 1396 O O . LEU A 1 186 ? 8.928 14.108 30.283 1.00 72.06 186 LEU A O 1
ATOM 1400 N N . LEU A 1 187 ? 9.651 12.381 29.030 1.00 68.00 187 LEU A N 1
ATOM 1401 C CA . LEU A 1 187 ? 8.657 11.393 29.472 1.00 68.00 187 LEU A CA 1
ATOM 1402 C C . LEU A 1 187 ? 7.210 11.874 29.237 1.00 68.00 187 LEU A C 1
ATOM 1404 O O . LEU A 1 187 ? 6.306 11.549 30.001 1.00 68.00 187 LEU A O 1
ATOM 1408 N N . VAL A 1 188 ? 7.001 12.666 28.180 1.00 66.00 188 VAL A N 1
ATOM 1409 C CA . VAL A 1 188 ? 5.710 13.268 27.827 1.00 66.00 188 VAL A CA 1
ATOM 1410 C C . VAL A 1 188 ? 5.267 12.755 26.465 1.00 66.00 188 VAL A C 1
ATOM 1412 O O . VAL A 1 188 ? 6.059 12.699 25.520 1.00 66.00 188 VAL A O 1
ATOM 1415 N N . GLY A 1 189 ? 3.975 12.462 26.344 1.00 71.06 189 GLY A N 1
ATOM 1416 C CA . GLY A 1 189 ? 3.329 12.199 25.066 1.00 71.06 189 GLY A CA 1
ATOM 1417 C C . GLY A 1 189 ? 2.971 10.737 24.809 1.00 71.06 189 GLY A C 1
ATOM 1418 O O . GLY A 1 189 ? 3.245 9.855 25.619 1.00 71.06 189 GLY A O 1
ATOM 1419 N N . GLY A 1 190 ? 2.344 10.499 23.658 1.00 80.50 190 GLY A N 1
ATOM 1420 C CA . GLY A 1 190 ? 1.660 9.245 23.336 1.00 80.50 190 GLY A CA 1
ATOM 1421 C C . GLY A 1 190 ? 0.186 9.250 23.750 1.00 80.50 190 GLY A C 1
ATOM 1422 O O . GLY A 1 190 ? -0.346 10.270 24.182 1.00 80.50 190 GLY A O 1
ATOM 1423 N N . LEU A 1 191 ? -0.483 8.114 23.558 1.00 90.12 191 LEU A N 1
ATOM 1424 C CA . LEU A 1 191 ? -1.883 7.938 23.939 1.00 90.12 191 LEU A CA 1
ATOM 1425 C C . LEU A 1 191 ? -2.000 7.548 25.414 1.00 90.12 191 LEU A C 1
ATOM 1427 O O . LEU A 1 191 ? -1.252 6.696 25.903 1.00 90.12 191 LEU A O 1
ATOM 1431 N N . ARG A 1 192 ? -3.012 8.086 26.092 1.00 89.44 192 ARG A N 1
ATOM 1432 C CA . ARG A 1 192 ? -3.499 7.572 27.372 1.00 89.44 192 ARG A CA 1
ATOM 1433 C C . ARG A 1 192 ? -3.916 6.120 27.206 1.00 89.44 192 ARG A C 1
ATOM 1435 O O . ARG A 1 192 ? -4.430 5.708 26.164 1.00 89.44 192 ARG A O 1
ATOM 1442 N N . LEU A 1 193 ? -3.716 5.317 28.248 1.00 87.88 193 LEU A N 1
ATOM 1443 C CA . LEU A 1 193 ? -3.877 3.866 28.151 1.00 87.88 193 LEU A CA 1
ATOM 1444 C C . LEU A 1 193 ? -5.303 3.447 27.753 1.00 87.88 193 LEU A C 1
ATOM 1446 O O . LEU A 1 193 ? -5.470 2.480 27.007 1.00 87.88 193 LEU A O 1
ATOM 1450 N N . VAL A 1 194 ? -6.327 4.173 28.215 1.00 89.56 194 VAL A N 1
ATOM 1451 C CA . VAL A 1 194 ? -7.724 3.966 27.797 1.00 89.56 194 VAL A CA 1
ATOM 1452 C C . VAL A 1 194 ? -7.869 4.197 26.292 1.00 89.56 194 VAL A C 1
ATOM 1454 O O . VAL A 1 194 ? -8.326 3.304 25.578 1.00 89.56 194 VAL A O 1
ATOM 1457 N N . ASN A 1 195 ? -7.420 5.351 25.799 1.00 93.25 195 ASN A N 1
ATOM 1458 C CA . ASN A 1 195 ? -7.524 5.732 24.392 1.00 93.25 195 ASN A CA 1
ATOM 1459 C C . ASN A 1 195 ? -6.708 4.796 23.490 1.00 93.25 195 ASN A C 1
ATOM 1461 O O . ASN A 1 195 ? -7.172 4.416 22.416 1.00 93.25 195 ASN A O 1
ATOM 1465 N N . GLN A 1 196 ? -5.546 4.326 23.955 1.00 93.38 196 GLN A N 1
ATOM 1466 C CA . GLN A 1 196 ? -4.756 3.297 23.277 1.00 93.38 196 GLN A CA 1
ATOM 1467 C C . GLN A 1 196 ? -5.546 1.989 23.119 1.00 93.38 196 GLN A C 1
ATOM 1469 O O . GLN A 1 196 ? -5.553 1.399 22.034 1.00 93.38 196 GLN A O 1
ATOM 1474 N N . ARG A 1 197 ? -6.221 1.512 24.178 1.00 92.06 197 ARG A N 1
ATOM 1475 C CA . ARG A 1 197 ? -7.077 0.314 24.085 1.00 92.06 197 ARG A CA 1
ATOM 1476 C C . ARG A 1 197 ? -8.235 0.546 23.127 1.00 92.06 197 ARG A C 1
ATOM 1478 O O . ARG A 1 197 ? -8.551 -0.359 22.357 1.00 92.06 197 ARG A O 1
ATOM 1485 N N . VAL A 1 198 ? -8.808 1.751 23.122 1.00 94.12 198 VAL A N 1
ATOM 1486 C CA . VAL A 1 198 ? -9.866 2.087 22.171 1.00 94.12 198 VAL A CA 1
ATOM 1487 C C . VAL A 1 198 ? -9.372 2.030 20.731 1.00 94.12 198 VAL A C 1
ATOM 1489 O O . VAL A 1 198 ? -9.951 1.305 19.924 1.00 94.12 198 VAL A O 1
ATOM 1492 N N . ALA A 1 199 ? -8.256 2.690 20.425 1.00 96.62 199 ALA A N 1
ATOM 1493 C CA . ALA A 1 199 ? -7.642 2.646 19.104 1.00 96.62 199 ALA A CA 1
ATOM 1494 C C . ALA A 1 199 ? -7.385 1.200 18.638 1.00 96.62 199 ALA A C 1
ATOM 1496 O O . ALA A 1 199 ? -7.748 0.830 17.523 1.00 96.62 199 ALA A O 1
ATOM 1497 N N . ARG A 1 200 ? -6.825 0.346 19.505 1.00 97.00 200 ARG A N 1
ATOM 1498 C CA . ARG A 1 200 ? -6.544 -1.066 19.180 1.00 97.00 200 ARG A CA 1
ATOM 1499 C C . ARG A 1 200 ? -7.811 -1.880 18.955 1.00 97.00 200 ARG A C 1
ATOM 1501 O O . ARG A 1 200 ? -7.883 -2.620 17.979 1.00 97.00 200 ARG A O 1
ATOM 1508 N N . GLY A 1 201 ? -8.812 -1.729 19.819 1.00 96.75 201 GLY A N 1
ATOM 1509 C CA . GLY A 1 201 ? -10.090 -2.417 19.663 1.00 96.75 201 GLY A CA 1
ATOM 1510 C C . GLY A 1 201 ? -10.816 -2.003 18.385 1.00 96.75 201 GLY A C 1
ATOM 1511 O O . GLY A 1 201 ? -11.350 -2.858 17.685 1.00 96.75 201 GLY A O 1
ATOM 1512 N N . LEU A 1 202 ? -10.777 -0.717 18.028 1.00 97.69 202 LEU A N 1
ATOM 1513 C CA . LEU A 1 202 ? -11.355 -0.226 16.777 1.00 97.69 202 LEU A CA 1
ATOM 1514 C C . LEU A 1 202 ? -10.593 -0.712 15.543 1.00 97.69 202 LEU A C 1
ATOM 1516 O O . LEU A 1 202 ? -11.233 -1.035 14.551 1.00 97.69 202 LEU A O 1
ATOM 1520 N N . LEU A 1 203 ? -9.265 -0.851 15.603 1.00 98.31 203 LEU A N 1
ATOM 1521 C CA . LEU A 1 203 ? -8.490 -1.500 14.538 1.00 98.31 203 LEU A CA 1
ATOM 1522 C C . LEU A 1 203 ? -8.876 -2.979 14.369 1.00 98.31 203 LEU A C 1
ATOM 1524 O O . LEU A 1 203 ? -9.005 -3.453 13.243 1.00 98.31 203 LEU A O 1
ATOM 1528 N N . TRP A 1 204 ? -9.111 -3.704 15.467 1.00 97.88 204 TRP A N 1
ATOM 1529 C CA . TRP A 1 204 ? -9.597 -5.090 15.409 1.00 97.88 204 TRP A CA 1
ATOM 1530 C C . TRP A 1 204 ? -11.007 -5.189 14.819 1.00 97.88 204 TRP A C 1
ATOM 1532 O O . TRP A 1 204 ? -11.297 -6.121 14.075 1.00 97.88 204 TRP A O 1
ATOM 1542 N N . PHE A 1 205 ? -11.886 -4.231 15.124 1.00 97.25 205 PHE A N 1
ATOM 1543 C CA . PHE A 1 205 ? -13.188 -4.135 14.465 1.00 97.25 205 PHE A CA 1
ATOM 1544 C C . PHE A 1 205 ? -13.052 -3.749 12.990 1.00 97.25 205 PHE A C 1
ATOM 1546 O O . PHE A 1 205 ? -13.759 -4.303 12.154 1.00 97.25 205 PHE A O 1
ATOM 1553 N N . ALA A 1 206 ? -12.123 -2.857 12.642 1.00 96.12 206 ALA A N 1
ATOM 1554 C CA . ALA A 1 206 ? -11.879 -2.463 11.260 1.00 96.12 206 ALA A CA 1
ATOM 1555 C C . ALA A 1 206 ? -11.505 -3.669 10.389 1.00 96.12 206 ALA A C 1
ATOM 1557 O O . ALA A 1 206 ? -12.035 -3.802 9.293 1.00 96.12 206 ALA A O 1
ATOM 1558 N N . SER A 1 207 ? -10.677 -4.591 10.901 1.00 95.19 207 SER A N 1
ATOM 1559 C CA . SER A 1 207 ? -10.265 -5.794 10.160 1.00 95.19 207 SER A CA 1
ATOM 1560 C C . SER A 1 207 ? -11.380 -6.814 9.901 1.00 95.19 207 SER A C 1
ATOM 1562 O O . SER A 1 207 ? -11.141 -7.787 9.197 1.00 95.19 207 SER A O 1
ATOM 1564 N N . ILE A 1 208 ? -12.563 -6.641 10.499 1.00 93.31 208 ILE A N 1
ATOM 1565 C CA . ILE A 1 208 ? -13.717 -7.538 10.308 1.00 93.31 208 ILE A CA 1
ATOM 1566 C C . ILE A 1 208 ? -14.953 -6.831 9.741 1.00 93.31 208 ILE A C 1
ATOM 1568 O O . ILE A 1 208 ? -15.810 -7.499 9.177 1.00 93.31 208 ILE A O 1
ATOM 1572 N N . ALA A 1 209 ? -15.084 -5.515 9.938 1.00 91.75 209 ALA A N 1
ATOM 1573 C CA . ALA A 1 209 ? -16.284 -4.751 9.598 1.00 91.75 209 ALA A CA 1
ATOM 1574 C C . ALA A 1 209 ? -16.137 -3.903 8.326 1.00 91.75 209 ALA A C 1
ATOM 1576 O O . ALA A 1 209 ? -17.138 -3.385 7.839 1.00 91.75 209 ALA A O 1
ATOM 1577 N N . LEU A 1 210 ? -14.913 -3.702 7.830 1.00 90.56 210 LEU A N 1
ATOM 1578 C CA . LEU A 1 210 ? -14.649 -2.945 6.608 1.00 90.56 210 LEU A CA 1
ATOM 1579 C C . LEU A 1 210 ? -14.217 -3.899 5.493 1.00 90.56 210 LEU A C 1
ATOM 1581 O O . LEU A 1 210 ? -13.428 -4.805 5.747 1.00 90.56 210 LEU A O 1
ATOM 1585 N N . ASP A 1 211 ? -14.673 -3.640 4.267 1.00 84.75 211 ASP A N 1
ATOM 1586 C CA . ASP A 1 211 ? -14.339 -4.471 3.100 1.00 84.75 211 ASP A CA 1
ATOM 1587 C C . ASP A 1 211 ? -12.851 -4.383 2.719 1.00 84.75 211 ASP A C 1
ATOM 1589 O O . ASP A 1 211 ? -12.226 -5.393 2.407 1.00 84.75 211 ASP A O 1
ATOM 1593 N N . SER A 1 212 ? -12.276 -3.179 2.814 1.00 84.81 212 SER A N 1
ATOM 1594 C CA . SER A 1 212 ? -10.878 -2.877 2.466 1.00 84.81 212 SER A CA 1
ATOM 1595 C C . SER A 1 212 ? -10.203 -2.079 3.594 1.00 84.81 212 SER A C 1
ATOM 1597 O O . SER A 1 212 ? -10.134 -0.848 3.548 1.00 84.81 212 SER A O 1
ATOM 1599 N N . PRO A 1 213 ? -9.786 -2.724 4.699 1.00 92.06 213 PRO A N 1
ATOM 1600 C CA . PRO A 1 213 ? -9.233 -2.018 5.852 1.00 92.06 213 PRO A CA 1
ATOM 1601 C C . PRO A 1 213 ? -7.737 -1.695 5.728 1.00 92.06 213 PRO A C 1
ATOM 1603 O O . PRO A 1 213 ? -7.229 -0.925 6.549 1.00 92.06 213 PRO A O 1
ATOM 1606 N N . ALA A 1 214 ? -7.004 -2.280 4.770 1.00 91.81 214 ALA A N 1
ATOM 1607 C CA . ALA A 1 214 ? -5.541 -2.243 4.777 1.00 91.81 214 ALA A CA 1
ATOM 1608 C C . ALA A 1 214 ? -4.957 -0.823 4.730 1.00 91.81 214 ALA A C 1
ATOM 1610 O O . ALA A 1 214 ? -4.023 -0.523 5.477 1.00 91.81 214 ALA A O 1
ATOM 1611 N N . GLU A 1 215 ? -5.512 0.064 3.901 1.00 87.56 215 GLU A N 1
ATOM 1612 C CA . GLU A 1 215 ? -5.019 1.439 3.763 1.00 87.56 215 GLU A CA 1
ATOM 1613 C C . GLU A 1 215 ? -5.195 2.234 5.065 1.00 87.56 215 GLU A C 1
ATOM 1615 O O . GLU A 1 215 ? -4.235 2.821 5.570 1.00 87.56 215 GLU A O 1
ATOM 1620 N N . LEU A 1 216 ? -6.389 2.180 5.666 1.00 92.38 216 LEU A N 1
ATOM 1621 C CA . LEU A 1 216 ? -6.677 2.848 6.937 1.00 92.38 216 LEU A CA 1
ATOM 1622 C C . LEU A 1 216 ? -5.789 2.310 8.066 1.00 92.38 216 LEU A C 1
ATOM 1624 O O . LEU A 1 216 ? -5.207 3.085 8.829 1.00 92.38 216 LEU A O 1
ATOM 1628 N N . ILE A 1 217 ? -5.639 0.984 8.156 1.00 97.38 217 ILE A N 1
ATOM 1629 C CA . ILE A 1 217 ? -4.783 0.345 9.161 1.00 97.38 217 ILE A CA 1
ATOM 1630 C C . ILE A 1 217 ? -3.318 0.767 8.972 1.00 97.38 217 ILE A C 1
ATOM 1632 O O . ILE A 1 217 ? -2.651 1.074 9.963 1.00 97.38 217 ILE A O 1
ATOM 1636 N N . ALA A 1 218 ? -2.808 0.828 7.736 1.00 95.25 218 ALA A N 1
ATOM 1637 C CA . ALA A 1 218 ? -1.454 1.316 7.472 1.00 95.25 218 ALA A CA 1
ATOM 1638 C C . ALA A 1 218 ? -1.290 2.802 7.784 1.00 95.25 218 ALA A C 1
ATOM 1640 O O . ALA A 1 218 ? -0.264 3.172 8.349 1.00 95.25 218 ALA A O 1
ATOM 1641 N N . ALA A 1 219 ? -2.270 3.650 7.469 1.00 94.06 219 ALA A N 1
ATOM 1642 C CA . ALA A 1 219 ? -2.210 5.073 7.788 1.00 94.06 219 ALA A CA 1
ATOM 1643 C C . ALA A 1 219 ? -2.093 5.294 9.306 1.00 94.06 219 ALA A C 1
ATOM 1645 O O . ALA A 1 219 ? -1.192 6.006 9.761 1.00 94.06 219 ALA A O 1
ATOM 1646 N N . VAL A 1 220 ? -2.912 4.591 10.100 1.00 97.50 220 VAL A N 1
ATOM 1647 C CA . VAL A 1 220 ? -2.782 4.568 11.567 1.00 97.50 220 VAL A CA 1
ATOM 1648 C C . VAL A 1 220 ? -1.423 3.993 11.982 1.00 97.50 220 VAL A C 1
ATOM 1650 O O . VAL A 1 220 ? -0.740 4.572 12.826 1.00 97.50 220 VAL A O 1
ATOM 1653 N N . GLY A 1 221 ? -0.984 2.895 11.363 1.00 97.12 221 GLY A N 1
ATOM 1654 C CA . GLY A 1 221 ? 0.281 2.229 11.670 1.00 97.12 221 GLY A CA 1
ATOM 1655 C C . GLY A 1 221 ? 1.509 3.113 11.438 1.00 97.12 221 GLY A C 1
ATOM 1656 O O . GLY A 1 221 ? 2.384 3.183 12.298 1.00 97.12 221 GLY A O 1
ATOM 1657 N N . VAL A 1 222 ? 1.563 3.838 10.318 1.00 95.12 222 VAL A N 1
ATOM 1658 C CA . VAL A 1 222 ? 2.616 4.815 10.000 1.00 95.12 222 VAL A CA 1
ATOM 1659 C C . VAL A 1 222 ? 2.534 6.012 10.937 1.00 95.12 222 VAL A C 1
ATOM 1661 O O . VAL A 1 222 ? 3.563 6.447 11.460 1.00 95.12 222 VAL A O 1
ATOM 1664 N N . ARG A 1 223 ? 1.330 6.547 11.184 1.00 94.94 223 ARG A N 1
ATOM 1665 C CA . ARG A 1 223 ? 1.150 7.679 12.100 1.00 94.94 223 ARG A CA 1
ATOM 1666 C C . ARG A 1 223 ? 1.668 7.325 13.490 1.00 94.94 223 ARG A C 1
ATOM 1668 O O . ARG A 1 223 ? 2.450 8.090 14.048 1.00 94.94 223 ARG A O 1
ATOM 1675 N N . MET A 1 224 ? 1.280 6.168 14.021 1.00 95.75 224 MET A N 1
ATOM 1676 C CA . MET A 1 224 ? 1.652 5.716 15.363 1.00 95.75 224 MET A CA 1
ATOM 1677 C C . MET A 1 224 ? 3.103 5.235 15.448 1.00 95.75 224 MET A C 1
ATOM 1679 O O . MET A 1 224 ? 3.776 5.475 16.450 1.00 95.75 224 MET A O 1
ATOM 1683 N N . GLY A 1 225 ? 3.609 4.614 14.383 1.00 94.88 225 GLY A N 1
ATOM 1684 C CA . GLY A 1 225 ? 4.967 4.080 14.279 1.00 94.88 225 GLY A CA 1
ATOM 1685 C C . GLY A 1 225 ? 6.041 5.107 13.916 1.00 94.88 225 GLY A C 1
ATOM 1686 O O . GLY A 1 225 ? 7.199 4.730 13.755 1.00 94.88 225 GLY A O 1
ATOM 1687 N N . THR A 1 226 ? 5.694 6.387 13.780 1.00 91.88 226 THR A N 1
ATOM 1688 C CA . THR A 1 226 ? 6.644 7.471 13.483 1.00 91.88 226 THR A CA 1
ATOM 1689 C C . THR A 1 226 ? 6.361 8.695 14.350 1.00 91.88 226 THR A C 1
ATOM 1691 O O . THR A 1 226 ? 5.255 8.861 14.860 1.00 91.88 226 THR A O 1
ATOM 1694 N N . SER A 1 227 ? 7.341 9.589 14.493 1.00 87.56 227 SER A N 1
ATOM 1695 C CA . SER A 1 227 ? 7.161 10.930 15.071 1.00 87.56 227 SER A CA 1
ATOM 1696 C C . SER A 1 227 ? 6.764 11.979 14.021 1.00 87.56 227 SER A C 1
ATOM 1698 O O . SER A 1 227 ? 6.320 13.074 14.360 1.00 87.56 227 SER A O 1
ATOM 1700 N N . GLY A 1 228 ? 6.873 11.640 12.732 1.00 81.12 228 GLY A N 1
ATOM 1701 C CA . GLY A 1 228 ? 6.806 12.583 11.609 1.00 81.12 228 GLY A CA 1
ATOM 1702 C C . GLY A 1 228 ? 8.171 13.149 11.194 1.00 81.12 228 GLY A C 1
ATOM 1703 O O . GLY A 1 228 ? 8.250 13.853 10.193 1.00 81.12 228 GLY A O 1
ATOM 1704 N N . ARG A 1 229 ? 9.249 12.819 11.918 1.00 78.56 229 ARG A N 1
ATOM 1705 C CA . ARG A 1 229 ? 10.639 13.131 11.554 1.00 78.56 229 ARG A CA 1
ATOM 1706 C C . ARG A 1 229 ? 11.398 11.859 11.178 1.00 78.56 229 ARG A C 1
ATOM 1708 O O . ARG A 1 229 ? 10.943 10.751 11.453 1.00 78.56 229 ARG A O 1
ATOM 1715 N N . SER A 1 230 ? 12.580 12.024 10.587 1.00 78.75 230 SER A N 1
ATOM 1716 C CA . SER A 1 230 ? 13.508 10.922 10.300 1.00 78.75 230 SER A CA 1
ATOM 1717 C C . SER A 1 230 ? 14.267 10.488 11.566 1.00 78.75 230 SER A C 1
ATOM 1719 O O . SER A 1 230 ? 15.485 10.628 11.648 1.00 78.75 230 SER A O 1
ATOM 1721 N N . ASP A 1 231 ? 13.541 10.004 12.577 1.00 86.12 231 ASP A N 1
ATOM 1722 C CA . ASP A 1 231 ? 14.073 9.497 13.847 1.00 86.12 231 ASP A CA 1
ATOM 1723 C C . ASP A 1 231 ? 13.431 8.143 14.230 1.00 86.12 231 ASP A C 1
ATOM 1725 O O . ASP A 1 231 ? 12.567 7.619 13.525 1.00 86.12 231 ASP A O 1
ATOM 1729 N N . ALA A 1 232 ? 13.898 7.525 15.321 1.00 90.12 232 ALA A N 1
ATOM 1730 C CA . ALA A 1 232 ? 13.365 6.255 15.833 1.00 90.12 232 ALA A CA 1
ATOM 1731 C C . ALA A 1 232 ? 12.234 6.438 16.867 1.00 90.12 232 ALA A C 1
ATOM 1733 O O . ALA A 1 232 ? 11.845 5.471 17.532 1.00 90.12 232 ALA A O 1
ATOM 1734 N N . VAL A 1 233 ? 11.731 7.666 17.033 1.00 90.38 233 VAL A N 1
ATOM 1735 C CA . VAL A 1 233 ? 10.672 7.990 17.992 1.00 90.38 233 VAL A CA 1
ATOM 1736 C C . VAL A 1 233 ? 9.321 7.604 17.397 1.00 90.38 233 VAL A C 1
ATOM 1738 O O . VAL A 1 233 ? 9.046 7.833 16.220 1.00 90.38 233 VAL A O 1
ATOM 1741 N N . VAL A 1 234 ? 8.463 7.016 18.227 1.00 92.38 234 VAL A N 1
ATOM 1742 C CA . VAL A 1 234 ? 7.115 6.577 17.849 1.00 92.38 234 VAL A CA 1
ATOM 1743 C C . VAL A 1 234 ? 6.086 7.225 18.763 1.00 92.38 234 VAL A C 1
ATOM 1745 O O . VAL A 1 234 ? 6.385 7.511 19.925 1.00 92.38 234 VAL A O 1
ATOM 1748 N N . ARG A 1 235 ? 4.878 7.456 18.244 1.00 92.88 235 ARG A N 1
ATOM 1749 C CA . ARG A 1 235 ? 3.748 7.958 19.037 1.00 92.88 235 ARG A CA 1
ATOM 1750 C C . ARG A 1 235 ? 3.163 6.868 19.920 1.00 92.88 235 ARG A C 1
ATOM 1752 O O . ARG A 1 235 ? 2.923 7.114 21.093 1.00 92.88 235 ARG A O 1
ATOM 1759 N N . ASP A 1 236 ? 2.995 5.665 19.373 1.00 93.88 236 ASP A N 1
ATOM 1760 C CA . ASP A 1 236 ? 2.520 4.516 20.136 1.00 93.88 236 ASP A CA 1
ATOM 1761 C C . ASP A 1 236 ? 2.986 3.191 19.511 1.00 93.88 236 ASP A C 1
ATOM 1763 O O . ASP A 1 236 ? 2.599 2.821 18.400 1.00 93.88 236 ASP A O 1
ATOM 1767 N N . THR A 1 237 ? 3.829 2.449 20.238 1.00 94.19 237 THR A N 1
ATOM 1768 C CA . THR A 1 237 ? 4.363 1.160 19.758 1.00 94.19 237 THR A CA 1
ATOM 1769 C C . THR A 1 237 ? 3.277 0.084 19.695 1.00 94.19 237 THR A C 1
ATOM 1771 O O . THR A 1 237 ? 3.291 -0.753 18.794 1.00 94.19 237 THR A O 1
ATOM 1774 N N . ALA A 1 238 ? 2.340 0.071 20.647 1.00 94.25 238 ALA A N 1
ATOM 1775 C CA . ALA A 1 238 ? 1.337 -0.982 20.757 1.00 94.25 238 ALA A CA 1
ATOM 1776 C C . ALA A 1 238 ? 0.302 -0.881 19.632 1.00 94.25 238 ALA A C 1
ATOM 1778 O O . ALA A 1 238 ? -0.054 -1.902 19.037 1.00 94.25 238 ALA A O 1
ATOM 1779 N N . VAL A 1 239 ? -0.134 0.336 19.297 1.00 97.00 239 VAL A N 1
ATOM 1780 C CA . VAL A 1 239 ? -1.038 0.580 18.165 1.00 97.00 239 VAL A CA 1
ATOM 1781 C C . VAL A 1 239 ? -0.336 0.265 16.842 1.00 97.00 239 VAL A C 1
ATOM 1783 O O . VAL A 1 239 ? -0.878 -0.491 16.040 1.00 97.00 239 VAL A O 1
ATOM 1786 N N . ALA A 1 240 ? 0.903 0.732 16.639 1.00 97.38 240 ALA A N 1
ATOM 1787 C CA . ALA A 1 240 ? 1.659 0.443 15.415 1.00 97.38 240 ALA A CA 1
ATOM 1788 C C . ALA A 1 240 ? 1.889 -1.067 15.200 1.00 97.38 240 ALA A C 1
ATOM 1790 O O . ALA A 1 240 ? 1.692 -1.584 14.098 1.00 97.38 240 ALA A O 1
ATOM 1791 N N . ASN A 1 241 ? 2.237 -1.796 16.265 1.00 98.19 241 ASN A N 1
ATOM 1792 C CA . ASN A 1 241 ? 2.384 -3.252 16.222 1.00 98.19 241 ASN A CA 1
ATOM 1793 C C . ASN A 1 241 ? 1.058 -3.968 15.946 1.00 98.19 241 ASN A C 1
ATOM 1795 O O . ASN A 1 241 ? 1.052 -4.983 15.249 1.00 98.19 241 ASN A O 1
ATOM 1799 N N . THR A 1 242 ? -0.050 -3.444 16.481 1.00 98.38 242 THR A N 1
ATOM 1800 C CA . THR A 1 242 ? -1.402 -3.948 16.200 1.00 98.38 242 THR A CA 1
ATOM 1801 C C . THR A 1 242 ? -1.708 -3.810 14.710 1.00 98.38 242 THR A C 1
ATOM 1803 O O . THR A 1 242 ? -2.083 -4.797 14.085 1.00 98.38 242 THR A O 1
ATOM 1806 N N . CYS A 1 243 ? -1.442 -2.647 14.104 1.00 98.56 243 CYS A N 1
ATOM 1807 C CA . CYS A 1 243 ? -1.611 -2.445 12.663 1.00 98.56 243 CYS A CA 1
ATOM 1808 C C . CYS A 1 243 ? -0.802 -3.448 11.832 1.00 98.56 243 CYS A C 1
ATOM 1810 O O . CYS A 1 243 ? -1.362 -4.116 10.968 1.00 98.56 243 CYS A O 1
ATOM 1812 N N . ALA A 1 244 ? 0.493 -3.610 12.125 1.00 98.25 244 ALA A N 1
ATOM 1813 C CA . ALA A 1 244 ? 1.340 -4.561 11.406 1.00 98.25 244 ALA A CA 1
ATOM 1814 C C . ALA A 1 244 ? 0.817 -6.005 11.522 1.00 98.25 244 ALA A C 1
ATOM 1816 O O . ALA A 1 244 ? 0.754 -6.722 10.527 1.00 98.25 244 ALA A O 1
ATOM 1817 N N . ALA A 1 245 ? 0.396 -6.430 12.718 1.00 98.12 245 ALA A N 1
ATOM 1818 C CA . ALA A 1 245 ? -0.150 -7.770 12.926 1.00 98.12 245 ALA A CA 1
ATOM 1819 C C . ALA A 1 245 ? -1.457 -8.006 12.156 1.00 98.12 245 ALA A C 1
ATOM 1821 O O . ALA A 1 245 ? -1.616 -9.064 11.551 1.00 98.12 245 ALA A O 1
ATOM 1822 N N . LEU A 1 246 ? -2.369 -7.029 12.161 1.00 98.00 246 LEU A N 1
ATOM 1823 C CA . LEU A 1 246 ? -3.629 -7.118 11.422 1.00 98.00 246 LEU A CA 1
ATOM 1824 C C . LEU A 1 246 ? -3.393 -7.176 9.913 1.00 98.00 246 LEU A C 1
ATOM 1826 O O . LEU A 1 246 ? -3.992 -8.010 9.248 1.00 98.00 246 LEU A O 1
ATOM 1830 N N . LEU A 1 247 ? -2.485 -6.354 9.378 1.00 96.88 247 LEU A N 1
ATOM 1831 C CA . LEU A 1 247 ? -2.125 -6.406 7.958 1.00 96.88 247 LEU A CA 1
ATOM 1832 C C . LEU A 1 247 ? -1.487 -7.747 7.585 1.00 96.88 247 LEU A C 1
ATOM 1834 O O . LEU A 1 247 ? -1.835 -8.322 6.561 1.00 96.88 247 LEU A O 1
ATOM 1838 N N . GLY A 1 248 ? -0.602 -8.284 8.430 1.00 96.06 248 GLY A N 1
ATOM 1839 C CA . GLY A 1 248 ? 0.001 -9.600 8.200 1.00 96.06 248 GLY A CA 1
ATOM 1840 C C . GLY A 1 248 ? -1.025 -10.735 8.161 1.00 96.06 248 GLY A C 1
ATOM 1841 O O . GLY A 1 248 ? -0.860 -11.681 7.397 1.00 96.06 248 GLY A O 1
ATOM 1842 N N . ALA A 1 249 ? -2.092 -10.633 8.958 1.00 94.50 249 ALA A N 1
ATOM 1843 C CA . ALA A 1 249 ? -3.183 -11.604 8.984 1.00 94.50 249 ALA A CA 1
ATOM 1844 C C . ALA A 1 249 ? -4.262 -11.353 7.913 1.00 94.50 249 ALA A C 1
ATOM 1846 O O . ALA A 1 249 ? -5.016 -12.267 7.602 1.00 94.50 249 ALA A O 1
ATOM 1847 N N . SER A 1 250 ? -4.334 -10.152 7.335 1.00 91.94 250 SER A N 1
ATOM 1848 C CA . SER A 1 250 ? -5.385 -9.755 6.392 1.00 91.94 250 SER A CA 1
ATOM 1849 C C . SER A 1 250 ? -5.256 -10.462 5.044 1.00 91.94 250 SER A C 1
ATOM 1851 O O . SER A 1 250 ? -4.141 -10.628 4.549 1.00 91.94 250 SER A O 1
ATOM 1853 N N . ASP A 1 251 ? -6.386 -10.836 4.444 1.00 86.25 251 ASP A N 1
ATOM 1854 C CA . ASP A 1 251 ? -6.476 -11.318 3.057 1.00 86.25 251 ASP A CA 1
ATOM 1855 C C . ASP A 1 251 ? -6.783 -10.179 2.059 1.00 86.25 251 ASP A C 1
ATOM 1857 O O . ASP A 1 251 ? -6.914 -10.418 0.861 1.00 86.25 251 ASP A O 1
ATOM 1861 N N . ASP A 1 252 ? -6.868 -8.931 2.540 1.00 85.00 252 ASP A N 1
ATOM 1862 C CA . ASP A 1 252 ? -6.996 -7.732 1.704 1.00 85.00 252 ASP A CA 1
ATOM 1863 C C . ASP A 1 252 ? -5.815 -7.651 0.707 1.00 85.00 252 ASP A C 1
ATOM 1865 O O . ASP A 1 252 ? -4.653 -7.656 1.140 1.00 85.00 252 ASP A O 1
ATOM 1869 N N . PRO A 1 253 ? -6.069 -7.530 -0.613 1.00 77.25 253 PRO A N 1
ATOM 1870 C CA . PRO A 1 253 ? -5.017 -7.419 -1.626 1.00 77.25 253 PRO A CA 1
ATOM 1871 C C . PRO A 1 253 ? -4.021 -6.272 -1.377 1.00 77.25 253 PRO A C 1
ATOM 1873 O O . PRO A 1 253 ? -2.855 -6.367 -1.766 1.00 77.25 253 PRO A O 1
ATOM 1876 N N . GLY A 1 254 ? -4.447 -5.201 -0.701 1.00 81.88 254 GLY A N 1
ATOM 1877 C CA . GLY A 1 254 ? -3.612 -4.056 -0.339 1.00 81.88 254 GLY A CA 1
ATOM 1878 C C . GLY A 1 254 ? -2.708 -4.282 0.879 1.00 81.88 254 GLY A C 1
ATOM 1879 O O . GLY A 1 254 ? -1.826 -3.459 1.138 1.00 81.88 254 GLY A O 1
ATOM 1880 N N . ALA A 1 255 ? -2.864 -5.378 1.629 1.00 89.94 255 ALA A N 1
ATOM 1881 C CA . ALA A 1 255 ? -2.168 -5.589 2.903 1.00 89.94 255 ALA A CA 1
ATOM 1882 C C . ALA A 1 255 ? -0.637 -5.681 2.767 1.00 89.94 255 ALA A C 1
ATOM 1884 O O . ALA A 1 255 ? 0.102 -5.119 3.580 1.00 89.94 255 ALA A O 1
ATOM 1885 N N . ALA A 1 256 ? -0.145 -6.335 1.711 1.00 90.06 256 ALA A N 1
ATOM 1886 C CA . ALA A 1 256 ? 1.288 -6.409 1.424 1.00 90.06 256 ALA A CA 1
ATOM 1887 C C . ALA A 1 256 ? 1.880 -5.020 1.129 1.00 90.06 256 ALA A C 1
ATOM 1889 O O . ALA A 1 256 ? 2.956 -4.682 1.625 1.00 90.06 256 ALA A O 1
ATOM 1890 N N . ALA A 1 257 ? 1.155 -4.194 0.368 1.00 87.00 257 ALA A N 1
ATOM 1891 C CA . ALA A 1 257 ? 1.552 -2.823 0.054 1.00 87.00 257 ALA A CA 1
ATOM 1892 C C . ALA A 1 257 ? 1.554 -1.929 1.288 1.00 87.00 257 ALA A C 1
ATOM 1894 O O . ALA A 1 257 ? 2.531 -1.230 1.542 1.00 87.00 257 ALA A O 1
ATOM 1895 N N . ALA A 1 258 ? 0.506 -2.033 2.099 1.00 91.81 258 ALA A N 1
ATOM 1896 C CA . ALA A 1 258 ? 0.388 -1.376 3.389 1.00 91.81 258 ALA A CA 1
ATOM 1897 C C . ALA A 1 258 ? 1.587 -1.700 4.310 1.00 91.81 258 ALA A C 1
ATOM 1899 O O . ALA A 1 258 ? 2.211 -0.789 4.862 1.00 91.81 258 ALA A O 1
ATOM 1900 N N . LEU A 1 259 ? 1.989 -2.975 4.409 1.00 95.50 259 LEU A N 1
ATOM 1901 C CA . LEU A 1 259 ? 3.177 -3.392 5.167 1.00 95.50 259 LEU A CA 1
ATOM 1902 C C . LEU A 1 259 ? 4.487 -2.874 4.565 1.00 95.50 259 LEU A C 1
ATOM 1904 O O . LEU A 1 259 ? 5.356 -2.416 5.309 1.00 95.50 259 LEU A O 1
ATOM 1908 N N . ALA A 1 260 ? 4.640 -2.915 3.240 1.00 91.19 260 ALA A N 1
ATOM 1909 C CA . ALA A 1 260 ? 5.820 -2.385 2.561 1.00 91.19 260 ALA A CA 1
ATOM 1910 C C . ALA A 1 260 ? 5.972 -0.872 2.802 1.00 91.19 260 ALA A C 1
ATOM 1912 O O . ALA A 1 260 ? 7.060 -0.402 3.142 1.00 91.19 260 ALA A O 1
ATOM 1913 N N . THR A 1 261 ? 4.876 -0.111 2.728 1.00 89.75 261 THR A N 1
ATOM 1914 C CA . THR A 1 261 ? 4.853 1.317 3.070 1.00 89.75 261 THR A CA 1
ATOM 1915 C C . THR A 1 261 ? 5.246 1.549 4.526 1.00 89.75 261 THR A C 1
ATOM 1917 O O . THR A 1 261 ? 6.096 2.400 4.799 1.00 89.75 261 THR A O 1
ATOM 1920 N N . MET A 1 262 ? 4.686 0.779 5.468 1.00 94.44 262 MET A N 1
ATOM 1921 C CA . MET A 1 262 ? 5.077 0.864 6.878 1.00 94.44 262 MET A CA 1
ATOM 1922 C C . MET A 1 262 ? 6.572 0.583 7.065 1.00 94.44 262 MET A C 1
ATOM 1924 O O . MET A 1 262 ? 7.249 1.344 7.756 1.00 94.44 262 MET A O 1
ATOM 1928 N N . ARG A 1 263 ? 7.107 -0.455 6.410 1.00 94.06 263 ARG A N 1
ATOM 1929 C CA . ARG A 1 263 ? 8.525 -0.833 6.484 1.00 94.06 263 ARG A CA 1
ATOM 1930 C C . ARG A 1 263 ? 9.465 0.280 6.025 1.00 94.06 263 ARG A C 1
ATOM 1932 O O . ARG A 1 263 ? 10.514 0.459 6.631 1.00 94.06 263 ARG A O 1
ATOM 1939 N N . VAL A 1 264 ? 9.097 1.021 4.980 1.00 89.94 264 VAL A N 1
ATOM 1940 C CA . VAL A 1 264 ? 9.898 2.145 4.461 1.00 89.94 264 VAL A CA 1
ATOM 1941 C C . VAL A 1 264 ? 9.857 3.357 5.396 1.00 89.94 264 VAL A C 1
ATOM 1943 O O . VAL A 1 264 ? 10.838 4.086 5.510 1.00 89.94 264 VAL A O 1
ATOM 1946 N N . ARG A 1 265 ? 8.718 3.606 6.051 1.00 90.38 265 ARG A N 1
ATOM 1947 C CA . ARG A 1 265 ? 8.481 4.835 6.828 1.00 90.38 265 ARG A CA 1
ATOM 1948 C C . ARG A 1 265 ? 8.907 4.741 8.292 1.00 90.38 265 ARG A C 1
ATOM 1950 O O . ARG A 1 265 ? 9.170 5.775 8.900 1.00 90.38 265 ARG A O 1
ATOM 1957 N N . VAL A 1 266 ? 8.919 3.544 8.870 1.00 92.31 266 VAL A N 1
ATOM 1958 C CA . VAL A 1 266 ? 9.173 3.324 10.299 1.00 92.31 266 VAL A CA 1
ATOM 1959 C C . VAL A 1 266 ? 10.642 2.991 10.545 1.00 92.31 266 VAL A C 1
ATOM 1961 O O . VAL A 1 266 ? 11.157 2.018 10.013 1.00 92.31 266 VAL A O 1
ATOM 1964 N N . THR A 1 267 ? 11.304 3.742 11.427 1.00 91.75 267 THR A N 1
ATOM 1965 C CA . THR A 1 267 ? 12.717 3.500 11.798 1.00 91.75 267 THR A CA 1
ATOM 1966 C C . THR A 1 267 ? 12.860 2.732 13.119 1.00 91.75 267 THR A C 1
ATOM 1968 O O . THR A 1 267 ? 13.917 2.179 13.431 1.00 91.75 267 THR A O 1
ATOM 1971 N N . ASN A 1 268 ? 11.813 2.708 13.950 1.00 94.12 268 ASN A N 1
ATOM 1972 C CA . ASN A 1 268 ? 11.877 2.107 15.279 1.00 94.12 268 ASN A CA 1
ATOM 1973 C C . ASN A 1 268 ? 12.059 0.583 15.209 1.00 94.12 268 ASN A C 1
ATOM 1975 O O . ASN A 1 268 ? 11.236 -0.120 14.627 1.00 94.12 268 ASN A O 1
ATOM 1979 N N . ARG A 1 269 ? 13.101 0.060 15.869 1.00 95.44 269 ARG A N 1
ATOM 1980 C CA . ARG A 1 269 ? 13.481 -1.364 15.802 1.00 95.44 269 ARG A CA 1
ATOM 1981 C C . ARG A 1 269 ? 12.396 -2.327 16.293 1.00 95.44 269 ARG A C 1
ATOM 1983 O O . ARG A 1 269 ? 12.252 -3.404 15.722 1.00 95.44 269 ARG A O 1
ATOM 1990 N N . ASN A 1 270 ? 11.639 -1.961 17.329 1.00 94.31 270 ASN A N 1
ATOM 1991 C CA . ASN A 1 270 ? 10.597 -2.835 17.876 1.00 94.31 270 ASN A CA 1
ATOM 1992 C C . ASN A 1 270 ? 9.416 -2.954 16.912 1.00 94.31 270 ASN A C 1
ATOM 1994 O O . ASN A 1 270 ? 8.911 -4.054 16.701 1.00 94.31 270 ASN A O 1
ATOM 1998 N N . VAL A 1 271 ? 9.022 -1.836 16.298 1.00 96.25 271 VAL A N 1
ATOM 1999 C CA . VAL A 1 271 ? 7.948 -1.821 15.300 1.00 96.25 271 VAL A CA 1
ATOM 2000 C C . VAL A 1 271 ? 8.405 -2.484 14.000 1.00 96.25 271 VAL A C 1
ATOM 2002 O O . VAL A 1 271 ? 7.682 -3.315 13.459 1.00 96.25 271 VAL A O 1
ATOM 2005 N N . LEU A 1 272 ? 9.636 -2.220 13.546 1.00 96.62 272 LEU A N 1
ATOM 2006 C CA . LEU A 1 272 ? 10.226 -2.883 12.377 1.00 96.62 272 LEU A CA 1
ATOM 2007 C C . LEU A 1 272 ? 10.242 -4.404 12.521 1.00 96.62 272 LEU A C 1
ATOM 2009 O O . LEU A 1 272 ? 9.824 -5.095 11.600 1.00 96.62 272 LEU A O 1
ATOM 2013 N N . LYS A 1 273 ? 10.630 -4.931 13.690 1.00 97.75 273 LYS A N 1
ATOM 2014 C CA . LYS A 1 273 ? 10.593 -6.376 13.960 1.00 97.75 273 LYS A CA 1
ATOM 2015 C C . LYS A 1 273 ? 9.186 -6.958 13.792 1.00 97.75 273 LYS A C 1
ATOM 2017 O O . LYS A 1 273 ? 9.039 -8.078 13.309 1.00 97.75 273 LYS A O 1
ATOM 2022 N N . GLN A 1 274 ? 8.157 -6.217 14.200 1.00 98.06 274 GLN A N 1
ATOM 2023 C CA . GLN A 1 274 ? 6.774 -6.655 14.045 1.00 98.06 274 GLN A CA 1
ATOM 2024 C C . GLN A 1 274 ? 6.296 -6.561 12.589 1.00 98.06 274 GLN A C 1
ATOM 2026 O O . GLN A 1 274 ? 5.594 -7.462 12.136 1.00 98.06 274 GLN A O 1
ATOM 2031 N N . ILE A 1 275 ? 6.691 -5.516 11.856 1.00 97.81 275 ILE A N 1
ATOM 2032 C CA . ILE A 1 275 ? 6.417 -5.376 10.416 1.00 97.81 275 ILE A CA 1
ATOM 2033 C C . ILE A 1 275 ? 7.084 -6.512 9.633 1.00 97.81 275 ILE A C 1
ATOM 2035 O O . ILE A 1 275 ? 6.441 -7.119 8.784 1.00 97.81 275 ILE A O 1
ATOM 2039 N N . ASP A 1 276 ? 8.331 -6.849 9.958 1.00 96.81 276 ASP A N 1
ATOM 2040 C CA . ASP A 1 276 ? 9.057 -7.959 9.335 1.00 96.81 276 ASP A CA 1
ATOM 2041 C C . ASP A 1 276 ? 8.382 -9.297 9.592 1.00 96.81 276 ASP A C 1
ATOM 2043 O O . ASP A 1 276 ? 8.106 -10.038 8.654 1.00 96.81 276 ASP A O 1
ATOM 2047 N N . ARG A 1 277 ? 7.983 -9.552 10.841 1.00 97.62 277 ARG A N 1
ATOM 2048 C CA . ARG A 1 277 ? 7.192 -10.739 11.172 1.00 97.62 277 ARG A CA 1
ATOM 2049 C C . ARG A 1 277 ? 5.881 -10.792 10.381 1.00 97.62 277 ARG A C 1
ATOM 2051 O O . ARG A 1 277 ? 5.453 -11.870 9.987 1.00 97.62 277 ARG A O 1
ATOM 2058 N N . ALA A 1 278 ? 5.214 -9.658 10.183 1.00 97.31 27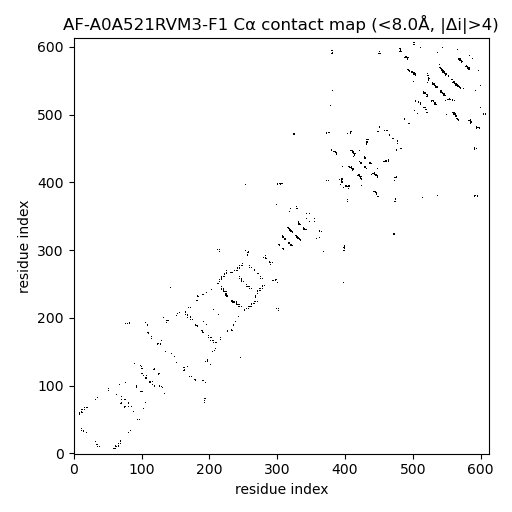8 ALA A N 1
ATOM 2059 C CA . ALA A 1 278 ? 3.981 -9.604 9.404 1.00 97.31 278 ALA A CA 1
ATOM 2060 C C . ALA A 1 278 ? 4.233 -9.882 7.912 1.00 97.31 278 ALA A C 1
ATOM 2062 O O . ALA A 1 278 ? 3.473 -10.627 7.299 1.00 97.31 278 ALA A O 1
ATOM 2063 N N . LEU A 1 279 ? 5.321 -9.357 7.345 1.00 95.12 279 LEU A N 1
ATOM 2064 C CA . LEU A 1 279 ? 5.748 -9.672 5.981 1.00 95.12 279 LEU A CA 1
ATOM 2065 C C . LEU A 1 279 ? 6.118 -11.152 5.823 1.00 95.12 279 LEU A C 1
ATOM 2067 O O . LEU A 1 279 ? 5.740 -11.749 4.820 1.00 95.12 279 LEU A O 1
ATOM 2071 N N . ASP A 1 280 ? 6.769 -11.764 6.817 1.00 95.56 280 ASP A N 1
ATOM 2072 C CA . ASP A 1 280 ? 7.056 -13.206 6.838 1.00 95.56 280 ASP A CA 1
ATOM 2073 C C . ASP A 1 280 ? 5.769 -14.045 6.826 1.00 95.56 280 ASP A C 1
ATOM 2075 O O . ASP A 1 280 ? 5.700 -15.079 6.157 1.00 95.56 280 ASP A O 1
ATOM 2079 N N . VAL A 1 281 ? 4.725 -13.604 7.538 1.00 95.19 281 VAL A N 1
ATOM 2080 C CA . VAL A 1 281 ? 3.408 -14.262 7.517 1.00 95.19 281 VAL A CA 1
ATOM 2081 C C . VAL A 1 281 ? 2.791 -14.184 6.119 1.00 95.19 281 VAL A C 1
ATOM 2083 O O . VAL A 1 281 ? 2.354 -15.210 5.595 1.00 95.19 281 VAL A O 1
ATOM 2086 N N . VAL A 1 282 ? 2.813 -13.007 5.479 1.00 90.88 282 VAL A N 1
ATOM 2087 C CA . VAL A 1 282 ? 2.318 -12.833 4.101 1.00 90.88 282 VAL A CA 1
ATOM 2088 C C . VAL A 1 282 ? 3.114 -13.700 3.121 1.00 90.88 282 VAL A C 1
ATOM 2090 O O . VAL A 1 282 ? 2.521 -14.412 2.310 1.00 90.88 282 VAL A O 1
ATOM 2093 N N . ALA A 1 283 ? 4.442 -13.686 3.226 1.00 89.94 283 ALA A N 1
ATOM 2094 C CA . ALA A 1 283 ? 5.361 -14.490 2.425 1.00 89.94 283 ALA A CA 1
ATOM 2095 C C . ALA A 1 283 ? 5.073 -15.992 2.557 1.00 89.94 283 ALA A C 1
ATOM 2097 O O . ALA A 1 283 ? 4.917 -16.689 1.557 1.00 89.94 283 ALA A O 1
ATOM 2098 N N . THR A 1 284 ? 4.908 -16.481 3.787 1.00 91.44 284 THR A N 1
ATOM 2099 C CA . THR A 1 284 ? 4.602 -17.893 4.065 1.00 91.44 284 THR A CA 1
ATOM 2100 C C . THR A 1 284 ? 3.247 -18.297 3.488 1.00 91.44 284 THR A C 1
ATOM 2102 O O . THR A 1 284 ? 3.140 -19.346 2.859 1.00 91.44 284 THR A O 1
ATOM 2105 N N . ARG A 1 285 ? 2.215 -17.460 3.659 1.00 88.38 285 ARG A N 1
ATOM 2106 C CA . ARG A 1 285 ? 0.866 -17.721 3.133 1.00 88.38 285 ARG A CA 1
ATOM 2107 C C . ARG A 1 285 ? 0.828 -17.759 1.604 1.00 88.38 285 ARG A C 1
ATOM 2109 O O . ARG A 1 285 ? 0.071 -18.536 1.037 1.00 88.38 285 ARG A O 1
ATOM 2116 N N . THR A 1 286 ? 1.629 -16.921 0.949 1.00 80.00 286 THR A N 1
ATOM 2117 C CA . THR A 1 286 ? 1.675 -16.808 -0.519 1.00 80.00 286 THR A CA 1
ATOM 2118 C C . THR A 1 286 ? 2.716 -17.723 -1.171 1.00 80.00 286 THR A C 1
ATOM 2120 O O . THR A 1 286 ? 2.672 -17.915 -2.382 1.00 80.00 286 THR A O 1
ATOM 2123 N N . GLY A 1 287 ? 3.628 -18.312 -0.390 1.00 81.94 287 GLY A N 1
ATOM 2124 C CA . GLY A 1 287 ? 4.704 -19.173 -0.884 1.00 81.94 287 GLY A CA 1
ATOM 2125 C C . GLY A 1 287 ? 5.850 -18.413 -1.558 1.00 81.94 287 GLY A C 1
ATOM 2126 O O . GLY A 1 287 ? 6.529 -18.979 -2.412 1.00 81.94 287 GLY A O 1
ATOM 2127 N N . VAL A 1 288 ? 6.061 -17.136 -1.217 1.00 81.81 288 VAL A N 1
ATOM 2128 C CA . VAL A 1 288 ? 7.007 -16.254 -1.924 1.00 81.81 288 VAL A CA 1
ATOM 2129 C C . VAL A 1 288 ? 8.005 -15.602 -0.976 1.00 81.81 288 VAL A C 1
ATOM 2131 O O . VAL A 1 288 ? 7.663 -15.341 0.175 1.00 81.81 288 VAL A O 1
ATOM 2134 N N . PRO A 1 289 ? 9.234 -15.287 -1.419 1.00 86.75 289 PRO A N 1
ATOM 2135 C CA . PRO A 1 289 ? 10.184 -14.561 -0.584 1.00 86.75 289 PRO A CA 1
ATOM 2136 C C . PRO A 1 289 ? 9.663 -13.170 -0.198 1.00 86.75 289 PRO A C 1
ATOM 2138 O O . PRO A 1 289 ? 9.067 -12.472 -1.019 1.00 86.75 289 PRO A O 1
ATOM 2141 N N . VAL A 1 290 ? 9.974 -12.707 1.017 1.00 85.75 290 VAL A N 1
ATOM 2142 C CA . VAL A 1 290 ? 9.602 -11.360 1.501 1.00 85.75 290 VAL A CA 1
ATOM 2143 C C . VAL A 1 290 ? 10.059 -10.252 0.551 1.00 85.75 290 VAL A C 1
ATOM 2145 O O . VAL A 1 290 ? 9.319 -9.301 0.309 1.00 85.75 290 VAL A O 1
ATOM 2148 N N . ALA A 1 291 ? 11.254 -10.380 -0.031 1.00 83.75 291 ALA A N 1
ATOM 2149 C CA . ALA A 1 291 ? 11.754 -9.419 -1.011 1.00 83.75 291 ALA A CA 1
ATOM 2150 C C . ALA A 1 291 ? 10.806 -9.286 -2.216 1.00 83.75 291 ALA A C 1
ATOM 2152 O O . ALA A 1 291 ? 10.530 -8.173 -2.656 1.00 83.75 291 ALA A O 1
ATOM 2153 N N . THR A 1 292 ? 10.247 -10.402 -2.691 1.00 80.81 292 THR A N 1
ATOM 2154 C CA . THR A 1 292 ? 9.256 -10.436 -3.772 1.00 80.81 292 THR A CA 1
ATOM 2155 C C . THR A 1 292 ? 7.908 -9.869 -3.320 1.00 80.81 292 THR A C 1
ATOM 2157 O O . THR A 1 292 ? 7.287 -9.137 -4.084 1.00 80.81 292 THR A O 1
ATOM 2160 N N . VAL A 1 293 ? 7.471 -10.118 -2.076 1.00 81.75 293 VAL A N 1
ATOM 2161 C CA . VAL A 1 293 ? 6.260 -9.481 -1.507 1.00 81.75 293 VAL A CA 1
ATOM 2162 C C . VAL A 1 293 ? 6.384 -7.955 -1.538 1.00 81.75 293 VAL A C 1
ATOM 2164 O O . VAL A 1 293 ? 5.476 -7.268 -1.999 1.00 81.75 293 VAL A O 1
ATOM 2167 N N . ILE A 1 294 ? 7.518 -7.423 -1.074 1.00 83.12 294 ILE A N 1
ATOM 2168 C CA . ILE A 1 294 ? 7.784 -5.978 -1.043 1.00 83.12 294 ILE A CA 1
ATOM 2169 C C . ILE A 1 294 ? 7.883 -5.411 -2.462 1.00 83.12 294 ILE A C 1
ATOM 2171 O O . ILE A 1 294 ? 7.382 -4.324 -2.732 1.00 83.12 294 ILE A O 1
ATOM 2175 N N . GLU A 1 295 ? 8.522 -6.133 -3.379 1.00 77.25 295 GLU A N 1
ATOM 2176 C CA . GLU A 1 295 ? 8.651 -5.701 -4.770 1.00 77.25 295 GLU A CA 1
ATOM 2177 C C . GLU A 1 295 ? 7.292 -5.605 -5.480 1.00 77.25 295 GLU A C 1
ATOM 2179 O O . GLU A 1 295 ? 7.051 -4.676 -6.256 1.00 77.25 295 GLU A O 1
ATOM 2184 N N . LEU A 1 296 ? 6.406 -6.569 -5.222 1.00 75.88 296 LEU A N 1
ATOM 2185 C CA . LEU A 1 296 ? 5.086 -6.655 -5.843 1.00 75.88 296 LEU A CA 1
ATOM 2186 C C . LEU A 1 296 ? 4.027 -5.815 -5.128 1.00 75.88 296 LEU A C 1
ATOM 2188 O O . LEU A 1 296 ? 2.918 -5.681 -5.638 1.00 75.88 296 LEU A O 1
ATOM 2192 N N . ALA A 1 297 ? 4.346 -5.219 -3.987 1.00 81.12 297 ALA A N 1
ATOM 2193 C CA . ALA A 1 297 ? 3.408 -4.425 -3.214 1.00 81.12 297 ALA A CA 1
ATOM 2194 C C . ALA A 1 297 ? 2.903 -3.204 -4.015 1.00 81.12 297 ALA A C 1
ATOM 2196 O O . ALA A 1 297 ? 3.675 -2.320 -4.390 1.00 81.12 297 ALA A O 1
ATOM 2197 N N . LEU A 1 298 ? 1.593 -3.154 -4.272 1.00 83.38 298 LEU A N 1
ATOM 2198 C CA . LEU A 1 298 ? 0.899 -2.029 -4.903 1.00 83.38 298 LEU A CA 1
ATOM 2199 C C . LEU A 1 298 ? -0.367 -1.690 -4.105 1.00 83.38 298 LEU A C 1
ATOM 2201 O O . LEU A 1 298 ? -1.122 -2.605 -3.785 1.00 83.38 298 LEU A O 1
ATOM 2205 N N . PRO A 1 299 ? -0.597 -0.417 -3.736 1.00 82.06 299 PRO A N 1
ATOM 2206 C CA . PRO A 1 299 ? -1.809 -0.040 -3.018 1.00 82.06 299 PRO A CA 1
ATOM 2207 C C . PRO A 1 299 ? -3.053 -0.115 -3.913 1.00 82.06 299 PRO A C 1
ATOM 2209 O O . PRO A 1 299 ? -3.001 0.229 -5.096 1.00 82.06 299 PRO A O 1
ATOM 2212 N N . THR A 1 300 ? -4.183 -0.518 -3.330 1.00 83.38 300 THR A N 1
ATOM 2213 C CA . THR A 1 300 ? -5.486 -0.615 -4.008 1.00 83.38 300 THR A CA 1
ATOM 2214 C C . THR A 1 300 ? -6.295 0.681 -3.948 1.00 83.38 300 THR A C 1
ATOM 2216 O O . THR A 1 300 ? -7.093 0.915 -4.847 1.00 83.38 300 THR A O 1
ATOM 2219 N N . PHE A 1 301 ? -6.072 1.532 -2.939 1.00 83.38 301 PHE A N 1
ATOM 2220 C CA . PHE A 1 301 ? -6.808 2.787 -2.701 1.00 83.38 301 PHE A CA 1
ATOM 2221 C C . PHE A 1 301 ? -8.331 2.621 -2.613 1.00 83.38 301 PHE A C 1
ATOM 2223 O O . PHE A 1 301 ? -9.075 3.459 -3.120 1.00 83.38 301 PHE A O 1
ATOM 2230 N N . ASP A 1 302 ? -8.792 1.501 -2.050 1.00 83.19 302 ASP A N 1
ATOM 2231 C CA . ASP A 1 302 ? -10.208 1.109 -2.004 1.00 83.19 302 ASP A CA 1
ATOM 2232 C C . ASP A 1 302 ? -10.889 1.009 -3.387 1.00 83.19 302 ASP A C 1
ATOM 2234 O O . ASP A 1 302 ? -12.110 0.895 -3.474 1.00 83.19 302 ASP A O 1
ATOM 2238 N N . LEU A 1 303 ? -10.120 1.026 -4.483 1.00 88.38 303 LEU A N 1
ATOM 2239 C CA . LEU A 1 303 ? -10.658 0.837 -5.824 1.00 88.38 303 LEU A CA 1
ATOM 2240 C C . LEU A 1 303 ? -11.248 -0.571 -5.945 1.00 88.38 303 LEU A C 1
ATOM 2242 O O . LEU A 1 303 ? -10.612 -1.563 -5.579 1.00 88.38 303 LEU A O 1
ATOM 2246 N N . GLY A 1 304 ? -12.435 -0.654 -6.539 1.00 87.62 304 GLY A N 1
ATOM 2247 C CA . GLY A 1 304 ? -13.050 -1.913 -6.923 1.00 87.62 304 GLY A CA 1
ATOM 2248 C C . GLY A 1 304 ? -12.212 -2.686 -7.952 1.00 87.62 304 GLY A C 1
ATOM 2249 O O . GLY A 1 304 ? -11.252 -2.156 -8.526 1.00 87.62 304 GLY A O 1
ATOM 2250 N N . PRO A 1 305 ? -12.574 -3.945 -8.249 1.00 85.50 305 PRO A N 1
ATOM 2251 C CA . PRO A 1 305 ? -11.852 -4.779 -9.218 1.00 85.50 305 PRO A CA 1
ATOM 2252 C C . PRO A 1 305 ? -11.830 -4.172 -10.635 1.00 85.50 305 PRO A C 1
ATOM 2254 O O . PRO A 1 305 ? -10.892 -4.388 -11.407 1.00 85.50 305 PRO A O 1
ATOM 2257 N N . ASP A 1 306 ? -12.822 -3.344 -10.964 1.00 87.75 306 ASP A N 1
ATOM 2258 C CA . ASP A 1 306 ? -12.926 -2.549 -12.191 1.00 87.75 306 ASP A CA 1
ATOM 2259 C C . ASP A 1 306 ? -12.153 -1.216 -12.134 1.00 87.75 306 ASP A C 1
ATOM 2261 O O . ASP A 1 306 ? -12.137 -0.458 -13.104 1.00 87.75 306 ASP A O 1
ATOM 2265 N N . GLY A 1 307 ? -11.451 -0.944 -11.030 1.00 91.12 307 GLY A N 1
ATOM 2266 C CA . GLY A 1 307 ? -10.582 0.216 -10.825 1.00 91.12 307 GLY A CA 1
ATOM 2267 C C . GLY A 1 307 ? -11.369 1.501 -10.716 1.00 91.12 307 GLY A C 1
ATOM 2268 O O . GLY A 1 307 ? -10.879 2.551 -11.139 1.00 91.12 307 GLY A O 1
ATOM 2269 N N . ARG A 1 308 ? -12.590 1.389 -10.198 1.00 94.06 308 ARG A N 1
ATOM 2270 C CA . ARG A 1 308 ? -13.467 2.501 -9.884 1.00 94.06 308 ARG A CA 1
ATOM 2271 C C . ARG A 1 308 ? -13.695 2.563 -8.381 1.00 94.06 308 ARG A C 1
ATOM 2273 O O . ARG A 1 308 ? -13.762 1.541 -7.707 1.00 94.06 308 ARG A O 1
ATOM 2280 N N . LEU A 1 309 ? -13.801 3.775 -7.865 1.00 92.06 309 LEU A N 1
ATOM 2281 C CA . LEU A 1 309 ? -14.186 4.074 -6.494 1.00 92.06 309 LEU A CA 1
ATOM 2282 C C . LEU A 1 309 ? -15.321 5.090 -6.553 1.00 92.06 309 LEU A C 1
ATOM 2284 O O . LEU A 1 309 ? -15.180 6.123 -7.210 1.00 92.06 309 LEU A O 1
ATOM 2288 N N . GLU A 1 310 ? -16.428 4.793 -5.880 1.00 93.00 310 GLU A N 1
ATOM 2289 C CA . GLU A 1 310 ? -17.585 5.681 -5.779 1.00 93.00 310 GLU A CA 1
ATOM 2290 C C . GLU A 1 310 ? -17.843 6.037 -4.311 1.00 93.00 310 GLU A C 1
ATOM 2292 O O . GLU A 1 310 ? -17.953 5.159 -3.457 1.00 93.00 310 GLU A O 1
ATOM 2297 N N . LEU A 1 311 ? -17.912 7.336 -4.018 1.00 88.25 311 LEU A N 1
ATOM 2298 C CA . LEU A 1 311 ? -18.043 7.889 -2.672 1.00 88.25 311 LEU A CA 1
ATOM 2299 C C . LEU A 1 311 ? -19.251 8.843 -2.633 1.00 88.25 311 LEU A C 1
ATOM 2301 O O . LEU A 1 311 ? -19.149 9.970 -3.128 1.00 88.25 311 LEU A O 1
ATOM 2305 N N . PRO A 1 312 ? -20.412 8.410 -2.109 1.00 90.06 312 PRO A N 1
ATOM 2306 C CA . PRO A 1 312 ? -21.593 9.262 -1.990 1.00 90.06 312 PRO A CA 1
ATOM 2307 C C . PRO A 1 312 ? -21.439 10.289 -0.855 1.00 90.06 312 PRO A C 1
ATOM 2309 O O . PRO A 1 312 ? -21.054 9.939 0.258 1.00 90.06 312 PRO A O 1
ATOM 2312 N N . ILE A 1 313 ? -21.774 11.551 -1.139 1.00 87.00 313 ILE A N 1
ATOM 2313 C CA . ILE A 1 313 ? -21.750 12.705 -0.228 1.00 87.00 313 ILE A CA 1
ATOM 2314 C C . ILE A 1 313 ? -22.971 13.581 -0.538 1.00 87.00 313 ILE A C 1
ATOM 2316 O O . ILE A 1 313 ? -23.059 14.165 -1.618 1.00 87.00 313 ILE A O 1
ATOM 2320 N N . ASP A 1 314 ? -23.927 13.662 0.390 1.00 85.25 314 ASP A N 1
ATOM 2321 C CA . ASP A 1 314 ? -25.111 14.533 0.300 1.00 85.25 314 ASP A CA 1
ATOM 2322 C C . ASP A 1 314 ? -25.826 14.518 -1.067 1.00 85.25 314 ASP A C 1
ATOM 2324 O O . ASP A 1 314 ? -26.104 15.547 -1.683 1.00 85.25 314 ASP A O 1
ATOM 2328 N N . GLY A 1 315 ? -26.107 13.317 -1.582 1.00 85.12 315 GLY A N 1
ATOM 2329 C CA . GLY A 1 315 ? -26.813 13.130 -2.857 1.00 85.12 315 GLY A CA 1
ATOM 2330 C C . GLY A 1 315 ? -25.970 13.387 -4.114 1.00 85.12 315 GLY A C 1
ATOM 2331 O O . GLY A 1 315 ? -26.475 13.227 -5.222 1.00 85.12 315 GLY A O 1
ATOM 2332 N N . THR A 1 316 ? -24.690 13.735 -3.965 1.00 92.50 316 THR A N 1
ATOM 2333 C CA . THR A 1 316 ? -23.682 13.744 -5.037 1.00 92.50 316 THR A CA 1
ATOM 2334 C C . THR A 1 316 ? -22.743 12.554 -4.848 1.00 92.50 316 THR A C 1
ATOM 2336 O O . THR A 1 316 ? -22.440 12.181 -3.726 1.00 92.50 316 THR A O 1
ATOM 2339 N N . THR A 1 317 ? -22.253 11.929 -5.915 1.00 94.50 317 THR A N 1
ATOM 2340 C CA . THR A 1 317 ? -21.266 10.839 -5.823 1.00 94.50 317 THR A CA 1
ATOM 2341 C C . THR A 1 317 ? -19.949 11.272 -6.443 1.00 94.50 317 THR A C 1
ATOM 2343 O O . THR A 1 317 ? -19.912 11.603 -7.626 1.00 94.50 317 THR A O 1
ATOM 2346 N N . ALA A 1 318 ? -18.860 11.253 -5.680 1.00 95.44 318 ALA A N 1
ATOM 2347 C CA . ALA A 1 318 ? -17.526 11.364 -6.253 1.00 95.44 318 ALA A CA 1
ATOM 2348 C C . ALA A 1 318 ? -17.113 10.022 -6.858 1.00 95.44 318 ALA A C 1
ATOM 2350 O O . ALA A 1 318 ? -17.277 8.975 -6.240 1.00 95.44 318 ALA A O 1
ATOM 2351 N N . VAL A 1 319 ? -16.570 10.060 -8.066 1.00 95.88 319 VAL A N 1
ATOM 2352 C CA . VAL A 1 319 ? -16.170 8.897 -8.847 1.00 95.88 319 VAL A CA 1
ATOM 2353 C C . VAL A 1 319 ? -14.706 9.062 -9.223 1.00 95.88 319 VAL A C 1
ATOM 2355 O O . VAL A 1 319 ? -14.347 9.993 -9.943 1.00 95.88 319 VAL A O 1
ATOM 2358 N N . ILE A 1 320 ? -13.854 8.147 -8.771 1.00 96.44 320 ILE A N 1
ATOM 2359 C CA . ILE A 1 320 ? -12.471 8.034 -9.238 1.00 96.44 320 ILE A CA 1
ATOM 2360 C C . ILE A 1 320 ? -12.375 6.780 -10.094 1.00 96.44 320 ILE A C 1
ATOM 2362 O O . ILE A 1 320 ? -12.787 5.707 -9.667 1.00 96.44 320 ILE A O 1
ATOM 2366 N N . ALA A 1 321 ? -11.836 6.901 -11.303 1.00 95.44 321 ALA A N 1
ATOM 2367 C CA . ALA A 1 321 ? -11.699 5.780 -12.221 1.00 95.44 321 ALA A CA 1
ATOM 2368 C C . ALA A 1 321 ? -10.318 5.765 -12.867 1.00 95.44 321 ALA A C 1
ATOM 2370 O O . ALA A 1 321 ? -9.860 6.777 -13.410 1.00 95.44 321 ALA A O 1
ATOM 2371 N N . VAL A 1 322 ? -9.684 4.594 -12.855 1.00 94.44 322 VAL A N 1
ATOM 2372 C CA . VAL A 1 322 ? -8.474 4.353 -13.635 1.00 94.44 322 VAL A CA 1
ATOM 2373 C C . VAL A 1 322 ? -8.852 3.781 -14.994 1.00 94.44 322 VAL A C 1
ATOM 2375 O O . VAL A 1 322 ? -9.497 2.735 -15.102 1.00 94.44 322 VAL A O 1
ATOM 2378 N N . THR A 1 323 ? -8.481 4.494 -16.047 1.00 90.00 323 THR A N 1
ATOM 2379 C CA . THR A 1 323 ? -8.896 4.205 -17.416 1.00 90.00 323 THR A CA 1
ATOM 2380 C C . THR A 1 323 ? -7.937 3.237 -18.122 1.00 90.00 323 THR A C 1
ATOM 2382 O O . THR A 1 323 ? -6.777 3.085 -17.729 1.00 90.00 323 THR A O 1
ATOM 2385 N N . PRO A 1 324 ? -8.411 2.580 -19.199 1.00 84.81 324 PRO A N 1
ATOM 2386 C CA . PRO A 1 324 ? -7.623 1.725 -20.090 1.00 84.81 324 PRO A CA 1
ATOM 2387 C C . PRO A 1 324 ? -6.227 2.207 -20.505 1.00 84.81 324 PRO A C 1
ATOM 2389 O O . PRO A 1 324 ? -5.314 1.397 -20.623 1.00 84.81 324 PRO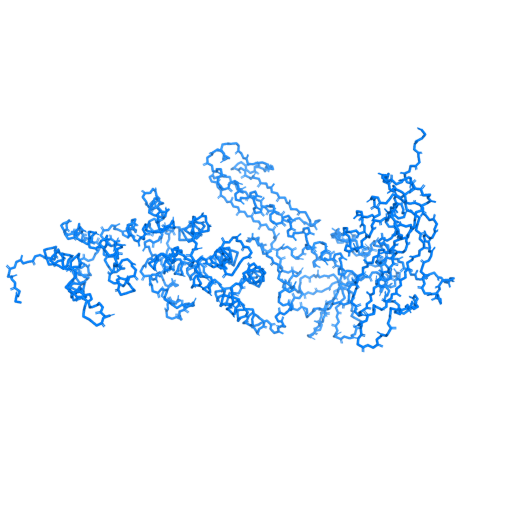 A O 1
ATOM 2392 N N . ASP A 1 325 ? -6.063 3.506 -20.725 1.00 83.75 325 ASP A N 1
ATOM 2393 C CA . ASP A 1 325 ? -4.828 4.157 -21.173 1.00 83.75 325 ASP A CA 1
ATOM 2394 C C . ASP A 1 325 ? -3.853 4.459 -20.017 1.00 83.75 325 ASP A C 1
ATOM 2396 O O . ASP A 1 325 ? -2.862 5.167 -20.205 1.00 83.75 325 ASP A O 1
ATOM 2400 N N . ALA A 1 326 ? -4.109 3.916 -18.818 1.00 89.25 326 ALA A N 1
ATOM 2401 C CA . ALA A 1 326 ? -3.389 4.211 -17.577 1.00 89.25 326 ALA A CA 1
ATOM 2402 C C . ALA A 1 326 ? -3.380 5.718 -17.255 1.00 89.25 326 ALA A C 1
ATOM 2404 O O . ALA A 1 326 ? -2.342 6.289 -16.896 1.00 89.25 326 ALA A O 1
ATOM 2405 N N . THR A 1 327 ? -4.549 6.356 -17.381 1.00 91.12 327 THR A N 1
ATOM 2406 C CA . THR A 1 327 ? -4.840 7.678 -16.810 1.00 91.12 327 THR A CA 1
ATOM 2407 C C . THR A 1 327 ? -5.857 7.555 -15.667 1.00 91.12 327 THR A C 1
ATOM 2409 O O . THR A 1 327 ? -6.501 6.522 -15.492 1.00 91.12 327 THR A O 1
ATOM 2412 N N . VAL A 1 328 ? -5.948 8.573 -14.806 1.00 95.81 328 VAL A N 1
ATOM 2413 C CA . VAL A 1 328 ? -6.862 8.568 -13.648 1.00 95.81 328 VAL A CA 1
ATOM 2414 C C . VAL A 1 328 ? -7.754 9.797 -13.709 1.00 95.81 328 VAL A C 1
ATOM 2416 O O . VAL A 1 328 ? -7.272 10.940 -13.657 1.00 95.81 328 VAL A O 1
ATOM 2419 N N . ARG A 1 329 ? -9.061 9.555 -13.783 1.00 95.38 329 ARG A N 1
ATOM 2420 C CA . ARG A 1 329 ? -10.094 10.588 -13.852 1.00 95.38 329 ARG A CA 1
ATOM 2421 C C . ARG A 1 329 ? -10.840 10.668 -12.529 1.00 95.38 329 ARG A C 1
ATOM 2423 O O . ARG A 1 329 ? -11.120 9.645 -11.914 1.00 95.38 329 ARG A O 1
ATOM 2430 N N . GLY A 1 330 ? -11.134 11.894 -12.113 1.00 96.25 330 GLY A N 1
ATOM 2431 C CA . GLY A 1 330 ? -12.048 12.190 -11.018 1.00 96.25 330 GLY A CA 1
ATOM 2432 C C . GLY A 1 330 ? -13.251 12.932 -11.585 1.00 96.25 330 GLY A C 1
ATOM 2433 O O . GLY A 1 330 ? -13.071 13.841 -12.394 1.00 96.25 330 GLY A O 1
ATOM 2434 N N . ALA A 1 331 ? -14.448 12.531 -11.184 1.00 96.44 331 ALA A N 1
ATOM 2435 C CA . ALA A 1 331 ? -15.702 13.152 -11.575 1.00 96.44 331 ALA A CA 1
ATOM 2436 C C . ALA A 1 331 ? -16.659 13.208 -10.380 1.00 96.44 331 ALA A C 1
ATOM 2438 O O . ALA A 1 331 ? -16.512 12.470 -9.410 1.00 96.44 331 ALA A O 1
ATOM 2439 N N . TRP A 1 332 ? -17.645 14.088 -10.460 1.00 96.12 332 TRP A N 1
ATOM 2440 C CA . TRP A 1 332 ? -18.709 14.259 -9.482 1.00 96.12 332 TRP A CA 1
ATOM 2441 C C . TRP A 1 332 ? -20.034 14.096 -10.204 1.00 96.12 332 TRP A C 1
ATOM 2443 O O . TRP A 1 332 ? -20.321 14.855 -11.127 1.00 96.12 332 TRP A O 1
ATOM 2453 N N . ARG A 1 333 ? -20.814 13.100 -9.795 1.00 95.69 333 ARG A N 1
ATOM 2454 C CA . ARG A 1 333 ? -22.111 12.755 -10.368 1.00 95.69 333 ARG A CA 1
ATOM 2455 C C . ARG A 1 333 ? -23.222 13.302 -9.480 1.00 95.69 333 ARG A C 1
ATOM 2457 O O . ARG A 1 333 ? -23.340 12.881 -8.328 1.00 95.69 333 ARG A O 1
ATOM 2464 N N . GLY A 1 334 ? -23.997 14.254 -9.993 1.00 89.44 334 GLY A N 1
ATOM 2465 C CA . GLY A 1 334 ? -25.152 14.819 -9.292 1.00 89.44 334 GLY A CA 1
ATOM 2466 C C . GLY A 1 334 ? -26.333 13.845 -9.206 1.00 89.44 334 GLY A C 1
ATOM 2467 O O . GLY A 1 334 ? -26.333 12.782 -9.830 1.00 89.44 334 GLY A O 1
ATOM 2468 N N . ALA A 1 335 ? -27.373 14.225 -8.458 1.00 82.12 335 ALA A N 1
ATOM 2469 C CA . ALA A 1 335 ? -28.623 13.460 -8.360 1.00 82.12 335 ALA A CA 1
ATOM 2470 C C . ALA A 1 335 ? -29.398 13.382 -9.693 1.00 82.12 335 ALA A C 1
ATOM 2472 O O . ALA A 1 335 ? -30.210 12.483 -9.894 1.00 82.12 335 ALA A O 1
ATOM 2473 N N . ASP A 1 336 ? -29.130 14.314 -10.608 1.00 81.62 336 ASP A N 1
ATOM 2474 C CA . ASP A 1 336 ? -29.614 14.334 -11.992 1.00 81.62 336 ASP A CA 1
ATOM 2475 C C . ASP A 1 336 ? -28.847 13.373 -12.922 1.00 81.62 336 ASP A C 1
ATOM 2477 O O . ASP A 1 336 ? -29.219 13.207 -14.083 1.00 81.62 336 ASP A O 1
ATOM 2481 N N . GLY A 1 337 ? -27.787 12.729 -12.419 1.00 82.56 337 GLY A N 1
ATOM 2482 C CA . GLY A 1 337 ? -26.919 11.824 -13.168 1.00 82.56 337 GLY A CA 1
ATOM 2483 C C . GLY A 1 337 ? -25.846 12.523 -14.007 1.00 82.56 337 GLY A C 1
ATOM 2484 O O . GLY A 1 337 ? -25.089 11.836 -14.692 1.00 82.56 337 GLY A O 1
ATOM 2485 N N . ILE A 1 338 ? -25.747 13.856 -13.963 1.00 86.00 338 ILE A N 1
ATOM 2486 C CA . ILE A 1 338 ? -24.753 14.611 -14.734 1.00 86.00 338 ILE A CA 1
ATOM 2487 C C . ILE A 1 338 ? -23.389 14.526 -14.038 1.00 86.00 338 ILE A C 1
ATOM 2489 O O . ILE A 1 338 ? -23.278 14.770 -12.835 1.00 86.00 338 ILE A O 1
ATOM 2493 N N . GLU A 1 339 ? -22.342 14.187 -14.799 1.00 92.12 339 GLU A N 1
ATOM 2494 C CA . GLU A 1 339 ? -20.956 14.141 -14.318 1.00 92.12 339 GLU A CA 1
ATOM 2495 C C . GLU A 1 339 ? -20.185 15.427 -14.657 1.00 92.12 339 GLU A C 1
ATOM 2497 O O . GLU A 1 339 ? -20.235 15.929 -15.781 1.00 92.12 339 GLU A O 1
ATOM 2502 N N . GLN A 1 340 ? -19.419 15.935 -13.691 1.00 92.81 340 GLN A N 1
ATOM 2503 C CA . GLN A 1 340 ? -18.535 17.095 -13.848 1.00 92.81 340 GLN A CA 1
ATOM 2504 C C . GLN A 1 340 ? -17.181 16.875 -13.158 1.00 92.81 340 GLN A C 1
ATOM 2506 O O . GLN A 1 340 ? -17.094 16.202 -12.138 1.00 92.81 340 GLN A O 1
ATOM 2511 N N . GLU A 1 341 ? -16.099 17.462 -13.678 1.00 91.56 341 GLU A N 1
ATOM 2512 C CA . GLU A 1 341 ? -14.742 17.247 -13.132 1.00 91.56 341 GLU A CA 1
ATOM 2513 C C . GLU A 1 341 ? -14.506 17.906 -11.764 1.00 91.56 341 GLU A C 1
ATOM 2515 O O . GLU A 1 341 ? -13.635 17.488 -11.002 1.00 91.56 341 GLU A O 1
ATOM 2520 N N . ARG A 1 342 ? -15.259 18.963 -11.447 1.00 92.38 342 ARG A N 1
ATOM 2521 C CA . ARG A 1 342 ? -15.122 19.722 -10.197 1.00 92.38 342 ARG A CA 1
ATOM 2522 C C . ARG A 1 342 ? -16.280 19.416 -9.250 1.00 92.38 342 ARG A C 1
ATOM 2524 O O . ARG A 1 342 ? -17.389 19.193 -9.732 1.00 92.38 342 ARG A O 1
ATOM 2531 N N . PRO A 1 343 ? -16.072 19.465 -7.924 1.00 92.38 343 PRO A N 1
ATOM 2532 C CA . PRO A 1 343 ? -17.171 19.334 -6.974 1.00 92.38 343 PRO A CA 1
ATOM 2533 C C . PRO A 1 343 ? -18.199 20.459 -7.181 1.00 92.38 343 PRO A C 1
ATOM 2535 O O . PRO A 1 343 ? -17.805 21.594 -7.479 1.00 92.38 343 PRO A O 1
ATOM 2538 N N . PRO A 1 344 ? -19.507 20.192 -7.014 1.00 92.56 344 PRO A N 1
ATOM 2539 C CA . PRO A 1 344 ? -20.513 21.247 -6.955 1.00 92.56 344 PRO A CA 1
ATOM 2540 C C . PRO A 1 344 ? -20.160 22.285 -5.879 1.00 92.56 344 PRO A C 1
ATOM 2542 O O . PRO A 1 344 ? -19.753 21.926 -4.776 1.00 92.56 344 PRO A O 1
ATOM 2545 N N . ALA A 1 345 ? -20.335 23.579 -6.168 1.00 91.56 345 ALA A N 1
ATOM 2546 C CA . ALA A 1 345 ? -19.907 24.652 -5.260 1.00 91.56 345 ALA A CA 1
ATOM 2547 C C . ALA A 1 345 ? -20.579 24.577 -3.875 1.00 91.56 345 ALA A C 1
ATOM 2549 O O . ALA A 1 345 ? -19.920 24.778 -2.854 1.00 91.56 345 ALA A O 1
ATOM 2550 N N . ALA A 1 346 ? -21.873 24.234 -3.845 1.00 90.00 346 ALA A N 1
ATOM 2551 C CA . ALA A 1 346 ? -22.616 24.019 -2.605 1.00 90.00 346 ALA A CA 1
ATOM 2552 C C . ALA A 1 346 ? -22.019 22.869 -1.776 1.00 90.00 346 ALA A C 1
ATOM 2554 O O . ALA A 1 346 ? -21.827 23.024 -0.574 1.00 90.00 346 ALA A O 1
ATOM 2555 N N . LEU A 1 347 ? -21.642 21.763 -2.431 1.00 90.44 347 LEU A N 1
ATOM 2556 C CA . LEU A 1 347 ? -21.001 20.618 -1.784 1.00 90.44 347 LEU A CA 1
ATOM 2557 C C . LEU A 1 347 ? -19.618 20.990 -1.237 1.00 90.44 347 LEU A C 1
ATOM 2559 O O . LEU A 1 347 ? -19.309 20.666 -0.102 1.00 90.44 347 LEU A O 1
ATOM 2563 N N . ALA A 1 348 ? -18.810 21.729 -2.003 1.00 90.31 348 ALA A N 1
ATOM 2564 C CA . ALA A 1 348 ? -17.482 22.163 -1.567 1.00 90.31 348 ALA A CA 1
ATOM 2565 C C . ALA A 1 348 ? -17.512 23.118 -0.363 1.00 90.31 348 ALA A C 1
ATOM 2567 O O . ALA A 1 348 ? -16.560 23.154 0.411 1.00 90.31 348 ALA A O 1
ATOM 2568 N N . THR A 1 349 ? -18.593 23.888 -0.199 1.00 91.38 349 THR A N 1
ATOM 2569 C CA . THR A 1 349 ? -18.789 24.747 0.979 1.00 91.38 349 THR A CA 1
ATOM 2570 C C . THR A 1 349 ? -19.339 23.967 2.172 1.00 91.38 349 THR A C 1
ATOM 2572 O O . THR A 1 349 ? -18.926 24.228 3.298 1.00 91.38 349 THR A O 1
ATOM 2575 N N . ALA A 1 350 ? -20.254 23.021 1.941 1.00 86.88 350 ALA A N 1
ATOM 2576 C CA . ALA A 1 350 ? -20.863 22.220 3.002 1.00 86.88 350 ALA A CA 1
ATOM 2577 C C . ALA A 1 350 ? -19.924 21.128 3.552 1.00 86.88 350 ALA A C 1
ATOM 2579 O O . ALA A 1 350 ? -19.906 20.904 4.757 1.00 86.88 350 ALA A O 1
ATOM 2580 N N . HIS A 1 351 ? -19.116 20.507 2.682 1.00 83.31 351 HIS A N 1
ATOM 2581 C CA . HIS A 1 351 ? -18.250 19.350 2.969 1.00 83.31 351 HIS A CA 1
ATOM 2582 C C . HIS A 1 351 ? -16.803 19.568 2.486 1.00 83.31 351 HIS A C 1
ATOM 2584 O O . HIS A 1 351 ? -16.292 18.821 1.644 1.00 83.31 351 HIS A O 1
ATOM 2590 N N . PRO A 1 352 ? -16.113 20.630 2.948 1.00 82.81 352 PRO A N 1
ATOM 2591 C CA . PRO A 1 352 ? -14.773 20.963 2.465 1.00 82.81 352 PRO A CA 1
ATOM 2592 C C . PRO A 1 352 ? -13.724 19.895 2.814 1.00 82.81 352 PRO A C 1
ATOM 2594 O O . PRO A 1 352 ? -12.752 19.738 2.074 1.00 82.81 352 PRO A O 1
ATOM 2597 N N . ALA A 1 353 ? -13.905 19.157 3.915 1.00 73.44 353 ALA A N 1
ATOM 2598 C CA . ALA A 1 353 ? -12.971 18.122 4.352 1.00 73.44 353 ALA A CA 1
ATOM 2599 C C . ALA A 1 353 ? -13.050 16.872 3.462 1.00 73.44 353 ALA A C 1
ATOM 2601 O O . ALA A 1 353 ? -12.023 16.369 3.016 1.00 73.44 353 ALA A O 1
ATOM 2602 N N . GLU A 1 354 ? -14.258 16.415 3.141 1.00 80.50 354 GLU A N 1
ATOM 2603 C CA . GLU A 1 354 ? -14.524 15.267 2.274 1.00 80.50 354 GLU A CA 1
ATOM 2604 C C . GLU A 1 354 ? -14.048 15.537 0.843 1.00 80.50 354 GLU A C 1
ATOM 2606 O O . GLU A 1 354 ? -13.416 14.690 0.212 1.00 80.50 354 GLU A O 1
ATOM 2611 N N . VAL A 1 355 ? -14.291 16.750 0.335 1.00 87.00 355 VAL A N 1
ATOM 2612 C CA . VAL A 1 355 ? -13.789 17.177 -0.978 1.00 87.00 355 VAL A CA 1
ATOM 2613 C C . VAL A 1 355 ? -12.258 17.188 -1.016 1.00 87.00 355 VAL A C 1
ATOM 2615 O O . VAL A 1 355 ? -11.672 16.768 -2.018 1.00 87.00 355 VAL A O 1
ATOM 2618 N N . ALA A 1 356 ? -11.605 17.647 0.055 1.00 80.94 356 ALA A N 1
ATOM 2619 C CA . ALA A 1 356 ? -10.149 17.627 0.158 1.00 80.94 356 ALA A CA 1
ATOM 2620 C C . ALA A 1 356 ? -9.592 16.192 0.216 1.00 80.94 356 ALA A C 1
ATOM 2622 O O . ALA A 1 356 ? -8.640 15.898 -0.508 1.00 80.94 356 ALA A O 1
ATOM 2623 N N . ASP A 1 357 ? -10.213 15.294 0.989 1.00 79.44 357 ASP A N 1
ATOM 2624 C CA . ASP A 1 357 ? -9.832 13.874 1.075 1.00 79.44 357 ASP A CA 1
ATOM 2625 C C . ASP A 1 357 ? -9.924 13.179 -0.294 1.00 79.44 357 ASP A C 1
ATOM 2627 O O . ASP A 1 357 ? -8.990 12.505 -0.733 1.00 79.44 357 ASP A O 1
ATOM 2631 N N . ILE A 1 358 ? -11.005 13.427 -1.041 1.00 88.19 358 ILE A N 1
ATOM 2632 C CA . ILE A 1 358 ? -11.175 12.901 -2.403 1.00 88.19 358 ILE A CA 1
ATOM 2633 C C . ILE A 1 358 ? -10.093 13.432 -3.347 1.00 88.19 358 ILE A C 1
ATOM 2635 O O . ILE A 1 358 ? -9.560 12.677 -4.166 1.00 88.19 358 ILE A O 1
ATOM 2639 N N . ALA A 1 359 ? -9.751 14.719 -3.253 1.00 88.62 359 ALA A N 1
ATOM 2640 C CA . ALA A 1 359 ? -8.702 15.312 -4.075 1.00 88.62 359 ALA A CA 1
ATOM 2641 C C . ALA A 1 359 ? -7.317 14.718 -3.759 1.00 88.62 359 ALA A C 1
ATOM 2643 O O . ALA A 1 359 ? -6.551 14.426 -4.683 1.00 88.62 359 ALA A O 1
ATOM 2644 N N . GLU A 1 360 ? -7.008 14.497 -2.479 1.00 85.50 360 GLU A N 1
ATOM 2645 C CA . GLU A 1 360 ? -5.774 13.844 -2.037 1.00 85.50 360 GLU A CA 1
ATOM 2646 C C . GLU A 1 360 ? -5.707 12.393 -2.528 1.00 85.50 360 GLU A C 1
ATOM 2648 O O . GLU A 1 360 ? -4.709 11.989 -3.133 1.00 85.50 360 GLU A O 1
ATOM 2653 N N . ARG A 1 361 ? -6.797 11.631 -2.381 1.00 85.88 361 ARG A N 1
ATOM 2654 C CA . ARG A 1 361 ? -6.884 10.246 -2.862 1.00 85.88 361 ARG A CA 1
ATOM 2655 C C . ARG A 1 361 ? -6.724 10.157 -4.379 1.00 85.88 361 ARG A C 1
ATOM 2657 O O . ARG A 1 361 ? -5.959 9.329 -4.875 1.00 85.88 361 ARG A O 1
ATOM 2664 N N . LEU A 1 362 ? -7.361 11.056 -5.132 1.00 93.75 362 LEU A N 1
ATOM 2665 C CA . LEU A 1 362 ? -7.187 11.161 -6.584 1.00 93.75 362 LEU A CA 1
ATOM 2666 C C . LEU A 1 362 ? -5.722 11.432 -6.965 1.00 93.75 362 LEU A C 1
ATOM 2668 O O . LEU A 1 362 ? -5.207 10.830 -7.911 1.00 93.75 362 LEU A O 1
ATOM 2672 N N . ALA A 1 363 ? -5.037 12.321 -6.241 1.00 91.25 363 ALA A N 1
ATOM 2673 C CA . ALA A 1 363 ? -3.623 12.609 -6.467 1.00 91.25 363 ALA A CA 1
ATOM 2674 C C . ALA A 1 363 ? -2.723 11.404 -6.138 1.00 91.25 363 ALA A C 1
ATOM 2676 O O . ALA A 1 363 ? -1.810 11.097 -6.909 1.00 91.25 363 ALA A O 1
ATOM 2677 N N . ALA A 1 364 ? -3.007 10.682 -5.052 1.00 86.88 364 ALA A N 1
ATOM 2678 C CA . ALA A 1 364 ? -2.270 9.484 -4.658 1.00 86.88 364 ALA A CA 1
ATOM 2679 C C . ALA A 1 364 ? -2.405 8.353 -5.694 1.00 86.88 364 ALA A C 1
ATOM 2681 O O . ALA A 1 364 ? -1.397 7.771 -6.104 1.00 86.88 364 ALA A O 1
ATOM 2682 N N . ILE A 1 365 ? -3.619 8.105 -6.199 1.00 92.62 365 ILE A N 1
ATOM 2683 C CA . ILE A 1 365 ? -3.866 7.110 -7.256 1.00 92.62 365 ILE A CA 1
ATOM 2684 C C . ILE A 1 365 ? -3.133 7.506 -8.546 1.00 92.62 365 ILE A C 1
ATOM 2686 O O . ILE A 1 365 ? -2.486 6.664 -9.170 1.00 92.62 365 ILE A O 1
ATOM 2690 N N . ARG A 1 366 ? -3.163 8.792 -8.934 1.00 95.56 366 ARG A N 1
ATOM 2691 C CA . ARG A 1 366 ? -2.391 9.306 -10.086 1.00 95.56 366 ARG A CA 1
ATOM 2692 C C . ARG A 1 366 ? -0.903 9.028 -9.939 1.00 95.56 366 ARG A C 1
ATOM 2694 O O . ARG A 1 366 ? -0.293 8.504 -10.869 1.00 95.56 366 ARG A O 1
ATOM 2701 N N . ALA A 1 367 ? -0.332 9.346 -8.781 1.00 90.81 367 ALA A N 1
ATOM 2702 C CA . ALA A 1 367 ? 1.077 9.099 -8.508 1.00 90.81 367 ALA A CA 1
ATOM 2703 C C . ALA A 1 367 ? 1.413 7.601 -8.586 1.00 90.81 367 ALA A C 1
ATOM 2705 O O . ALA A 1 367 ? 2.408 7.233 -9.208 1.00 90.81 367 ALA A O 1
ATOM 2706 N N . ALA A 1 368 ? 0.560 6.734 -8.033 1.00 90.19 368 ALA A N 1
ATOM 2707 C CA . ALA A 1 368 ? 0.752 5.288 -8.084 1.00 90.19 368 ALA A CA 1
ATOM 2708 C C . ALA A 1 368 ? 0.701 4.729 -9.515 1.00 90.19 368 ALA A C 1
ATOM 2710 O O . ALA A 1 368 ? 1.545 3.913 -9.873 1.00 90.19 368 ALA A O 1
ATOM 2711 N N . VAL A 1 369 ? -0.236 5.187 -10.353 1.00 94.19 369 VAL A N 1
ATOM 2712 C CA . VAL A 1 369 ? -0.336 4.764 -11.763 1.00 94.19 369 VAL A CA 1
ATOM 2713 C C . VAL A 1 369 ? 0.867 5.239 -12.582 1.00 94.19 369 VAL A C 1
ATOM 2715 O O . VAL A 1 369 ? 1.399 4.471 -13.384 1.00 94.19 369 VAL A O 1
ATOM 2718 N N . VAL A 1 370 ? 1.322 6.482 -12.379 1.00 92.50 370 VAL A N 1
ATOM 2719 C CA . VAL A 1 370 ? 2.521 7.025 -13.047 1.00 92.50 370 VAL A CA 1
ATOM 2720 C C . VAL A 1 370 ? 3.763 6.230 -12.658 1.00 92.50 370 VAL A C 1
ATOM 2722 O O . VAL A 1 370 ? 4.543 5.834 -13.524 1.00 92.50 370 VAL A O 1
ATOM 2725 N N . GLU A 1 371 ? 3.932 5.961 -11.368 1.00 89.12 371 GLU A N 1
ATOM 2726 C CA . GLU A 1 371 ? 5.068 5.192 -10.875 1.00 89.12 371 GLU A CA 1
ATOM 2727 C C . GLU A 1 371 ? 5.019 3.738 -11.359 1.00 89.12 371 GLU A C 1
ATOM 2729 O O . GLU A 1 371 ? 6.045 3.183 -11.746 1.00 89.12 371 GLU A O 1
ATOM 2734 N N . GLU A 1 372 ? 3.838 3.122 -11.411 1.00 91.06 372 GLU A N 1
ATOM 2735 C CA . GLU A 1 372 ? 3.687 1.767 -11.936 1.00 91.06 372 GLU A CA 1
ATOM 2736 C C . GLU A 1 372 ? 3.985 1.691 -13.437 1.00 91.06 372 GLU A C 1
ATOM 2738 O O . GLU A 1 372 ? 4.664 0.765 -13.884 1.00 91.06 372 GLU A O 1
ATOM 2743 N N . ARG A 1 373 ? 3.557 2.696 -14.212 1.00 92.56 373 ARG A N 1
ATOM 2744 C CA . ARG A 1 373 ? 3.935 2.830 -15.623 1.00 92.56 373 ARG A CA 1
ATOM 2745 C C . ARG A 1 373 ? 5.448 2.896 -15.768 1.00 92.56 373 ARG A C 1
ATOM 2747 O O . ARG A 1 373 ? 6.005 2.136 -16.552 1.00 92.56 373 ARG A O 1
ATOM 2754 N N . ARG A 1 374 ? 6.115 3.756 -14.992 1.00 89.50 374 ARG A N 1
ATOM 2755 C CA . ARG A 1 374 ? 7.577 3.897 -15.014 1.00 89.50 374 ARG A CA 1
ATOM 2756 C C . ARG A 1 374 ? 8.269 2.571 -14.685 1.00 89.50 374 ARG A C 1
ATOM 2758 O O . ARG A 1 374 ? 9.152 2.151 -15.424 1.00 89.50 374 ARG A O 1
ATOM 2765 N N . ARG A 1 375 ? 7.826 1.865 -13.634 1.00 88.88 375 ARG A N 1
ATOM 2766 C CA . ARG A 1 375 ? 8.349 0.529 -13.285 1.00 88.88 375 ARG A CA 1
ATOM 2767 C C . ARG A 1 375 ? 8.167 -0.472 -14.416 1.00 88.88 375 ARG A C 1
ATOM 2769 O O . ARG A 1 375 ? 9.039 -1.305 -14.638 1.00 88.88 375 ARG A O 1
ATOM 2776 N N . MET A 1 376 ? 7.031 -0.429 -15.103 1.00 91.38 376 MET A N 1
ATOM 2777 C CA . MET A 1 376 ? 6.751 -1.338 -16.205 1.00 91.38 376 MET A CA 1
ATOM 2778 C C . MET A 1 376 ? 7.583 -1.010 -17.454 1.00 91.38 376 MET A C 1
ATOM 2780 O O . MET A 1 376 ? 8.063 -1.929 -18.112 1.00 91.38 376 MET A O 1
ATOM 2784 N N . GLU A 1 377 ? 7.823 0.272 -17.745 1.00 92.19 377 GLU A N 1
ATOM 2785 C CA . GLU A 1 377 ? 8.760 0.690 -18.796 1.00 92.19 377 GLU A CA 1
ATOM 2786 C C . GLU A 1 377 ? 10.182 0.215 -18.489 1.00 92.19 377 GLU A C 1
ATOM 2788 O O . GLU A 1 377 ? 10.812 -0.405 -19.342 1.00 92.19 377 GLU A O 1
ATOM 2793 N N . ASP A 1 378 ? 10.658 0.416 -17.257 1.00 89.19 378 ASP A N 1
ATOM 2794 C CA . ASP A 1 378 ? 11.984 -0.042 -16.829 1.00 89.19 378 ASP A CA 1
ATOM 2795 C C . ASP A 1 378 ? 12.141 -1.570 -16.938 1.00 89.19 378 ASP A C 1
ATOM 2797 O O . ASP A 1 378 ? 13.222 -2.075 -17.247 1.00 89.19 378 ASP A O 1
ATOM 2801 N N . ARG A 1 379 ? 11.052 -2.322 -16.739 1.00 90.69 379 ARG A N 1
ATOM 2802 C CA . ARG A 1 379 ? 11.036 -3.789 -16.835 1.00 90.69 379 ARG A CA 1
ATOM 2803 C C . ARG A 1 379 ? 11.138 -4.330 -18.259 1.00 90.69 379 ARG A C 1
ATOM 2805 O O . ARG A 1 379 ? 11.389 -5.523 -18.412 1.00 90.69 379 ARG A O 1
ATOM 2812 N N . LEU A 1 380 ? 11.007 -3.508 -19.302 1.00 93.38 380 LEU A N 1
ATOM 2813 C CA . LEU A 1 380 ? 11.207 -3.967 -20.686 1.00 93.38 380 LEU A CA 1
ATOM 2814 C C . LEU A 1 380 ? 12.630 -4.490 -20.927 1.00 93.38 380 LEU A C 1
ATOM 2816 O O . LEU A 1 380 ? 12.808 -5.441 -21.689 1.00 93.38 380 LEU A O 1
ATOM 2820 N N . ALA A 1 381 ? 13.619 -3.932 -20.225 1.00 92.06 381 ALA A N 1
ATOM 2821 C CA . ALA A 1 381 ? 15.006 -4.389 -20.272 1.00 92.06 381 ALA A CA 1
ATOM 2822 C C . ALA A 1 381 ? 15.328 -5.517 -19.270 1.00 92.06 381 ALA A C 1
ATOM 2824 O O . ALA A 1 381 ? 16.408 -6.094 -19.342 1.00 92.06 381 ALA A O 1
ATOM 2825 N N . SER A 1 382 ? 14.411 -5.847 -18.355 1.00 89.00 382 SER A N 1
ATOM 2826 C CA . SER A 1 382 ? 14.608 -6.845 -17.293 1.00 89.00 382 SER A CA 1
ATOM 2827 C C . SER A 1 382 ? 14.332 -8.266 -17.787 1.00 89.00 382 SER A C 1
ATOM 2829 O O . SER A 1 382 ? 13.494 -8.478 -18.663 1.00 89.00 382 SER A O 1
ATOM 2831 N N . SER A 1 383 ? 15.019 -9.254 -17.221 1.00 86.38 383 SER A N 1
ATOM 2832 C CA . SER A 1 383 ? 14.777 -10.686 -17.440 1.00 86.38 383 SER A CA 1
ATOM 2833 C C . SER A 1 383 ? 13.820 -11.299 -16.412 1.00 86.38 383 SER A C 1
ATOM 2835 O O . SER A 1 383 ? 13.499 -12.485 -16.495 1.00 86.38 383 SER A O 1
ATOM 2837 N N . ARG A 1 384 ? 13.337 -10.489 -15.464 1.00 87.19 384 ARG A N 1
ATOM 2838 C CA . ARG A 1 384 ? 12.600 -10.947 -14.293 1.00 87.19 384 ARG A CA 1
ATOM 2839 C C . ARG A 1 384 ? 11.331 -11.715 -14.646 1.00 87.19 384 ARG A C 1
ATOM 2841 O O . ARG A 1 384 ? 10.524 -11.289 -15.477 1.00 87.19 384 ARG A O 1
ATOM 2848 N N . THR A 1 385 ? 11.155 -12.829 -13.946 1.00 89.19 385 THR A N 1
ATOM 2849 C CA . THR A 1 385 ? 9.981 -13.691 -14.009 1.00 89.19 385 THR A CA 1
ATOM 2850 C C . THR A 1 385 ? 9.213 -13.671 -12.688 1.00 89.19 385 THR A C 1
ATOM 2852 O O . THR A 1 385 ? 9.759 -13.381 -11.620 1.00 89.19 385 THR A O 1
ATOM 2855 N N . TRP A 1 386 ? 7.922 -13.987 -12.764 1.00 88.69 386 TRP A N 1
ATOM 2856 C CA . TRP A 1 386 ? 7.056 -14.202 -11.608 1.00 88.69 386 TRP A CA 1
ATOM 2857 C C . TRP A 1 386 ? 6.272 -15.500 -11.785 1.00 88.69 386 TRP A C 1
ATOM 2859 O O . TRP A 1 386 ? 5.793 -15.753 -12.891 1.00 88.69 386 TRP A O 1
ATOM 2869 N N . PRO A 1 387 ? 6.050 -16.287 -10.720 1.00 88.81 387 PRO A N 1
ATOM 2870 C CA . PRO A 1 387 ? 5.029 -17.327 -10.736 1.00 88.81 387 PRO A CA 1
ATOM 2871 C C . PRO A 1 387 ? 3.688 -16.765 -11.226 1.00 88.81 387 PRO A C 1
ATOM 2873 O O . PRO A 1 387 ? 3.261 -15.701 -10.765 1.00 88.81 387 PRO A O 1
ATOM 2876 N N . GLU A 1 388 ? 3.011 -17.472 -12.134 1.00 89.88 388 GLU A N 1
ATOM 2877 C CA . GLU A 1 388 ? 1.789 -16.978 -12.786 1.00 89.88 388 GLU A CA 1
ATOM 2878 C C . GLU A 1 388 ? 0.722 -16.536 -11.780 1.00 89.88 388 GLU A C 1
ATOM 2880 O O . GLU A 1 388 ? 0.114 -15.485 -11.958 1.00 89.88 388 GLU A O 1
ATOM 2885 N N . ALA A 1 389 ? 0.533 -17.283 -10.690 1.00 84.31 389 ALA A N 1
ATOM 2886 C CA . ALA A 1 389 ? -0.441 -16.944 -9.654 1.00 84.31 389 ALA A CA 1
ATOM 2887 C C . ALA A 1 389 ? -0.193 -15.553 -9.039 1.00 84.31 389 ALA A C 1
ATOM 2889 O O . ALA A 1 389 ? -1.132 -14.787 -8.825 1.00 84.31 389 ALA A O 1
ATOM 2890 N N . LEU A 1 390 ? 1.072 -15.188 -8.809 1.00 83.50 390 LEU A N 1
ATOM 2891 C CA . LEU A 1 390 ? 1.426 -13.862 -8.294 1.00 83.50 390 LEU A CA 1
ATOM 2892 C C . LEU A 1 390 ? 1.272 -12.789 -9.352 1.00 83.50 390 LEU A C 1
ATOM 2894 O O . LEU A 1 390 ? 0.777 -11.700 -9.065 1.00 83.50 390 LEU A O 1
ATOM 2898 N N . TRP A 1 391 ? 1.718 -13.094 -10.571 1.00 91.00 391 TRP A N 1
ATOM 2899 C CA . TRP A 1 391 ? 1.549 -12.190 -11.692 1.00 91.00 391 TRP A CA 1
ATOM 2900 C C . TRP A 1 391 ? 0.061 -11.873 -11.890 1.00 91.00 391 TRP A C 1
ATOM 2902 O O . TRP A 1 391 ? -0.291 -10.709 -12.053 1.00 91.00 391 TRP A O 1
ATOM 2912 N N . ARG A 1 392 ? -0.822 -12.870 -11.771 1.00 89.56 392 ARG A N 1
ATOM 2913 C CA . ARG A 1 392 ? -2.274 -12.722 -11.891 1.00 89.56 392 ARG A CA 1
ATOM 2914 C C . ARG A 1 392 ? -2.834 -11.841 -10.778 1.00 89.56 392 ARG A C 1
ATOM 2916 O O . ARG A 1 392 ? -3.428 -10.805 -11.074 1.00 89.56 392 ARG A O 1
ATOM 2923 N N . ALA A 1 393 ? -2.519 -12.148 -9.520 1.00 84.62 393 ALA A N 1
ATOM 2924 C CA . ALA A 1 393 ? -2.934 -11.325 -8.383 1.00 84.62 393 ALA A CA 1
ATOM 2925 C C . ALA A 1 393 ? -2.488 -9.856 -8.525 1.00 84.62 393 ALA A C 1
ATOM 2927 O O . ALA A 1 393 ? -3.242 -8.940 -8.204 1.00 84.62 393 ALA A O 1
ATOM 2928 N N . ARG A 1 394 ? -1.279 -9.612 -9.049 1.00 86.44 394 ARG A N 1
ATOM 2929 C CA . ARG A 1 394 ? -0.680 -8.273 -9.133 1.00 86.44 394 ARG A CA 1
ATOM 2930 C C . ARG A 1 394 ? -1.012 -7.490 -10.403 1.00 86.44 394 ARG A C 1
ATOM 2932 O O . ARG A 1 394 ? -1.075 -6.262 -10.362 1.00 86.44 394 ARG A O 1
ATOM 2939 N N . TYR A 1 395 ? -1.147 -8.158 -11.537 1.00 90.81 395 TYR A N 1
ATOM 2940 C CA . TYR A 1 395 ? -1.259 -7.518 -12.846 1.00 90.81 395 TYR A CA 1
ATOM 2941 C C . TYR A 1 395 ? -2.501 -7.929 -13.612 1.00 90.81 395 TYR A C 1
ATOM 2943 O O . TYR A 1 395 ? -2.818 -7.243 -14.566 1.00 90.81 395 TYR A O 1
ATOM 2951 N N . ALA A 1 396 ? -3.217 -8.990 -13.252 1.00 90.31 396 ALA A N 1
ATOM 2952 C CA . ALA A 1 396 ? -4.489 -9.315 -13.894 1.00 90.31 396 ALA A CA 1
ATOM 2953 C C . ALA A 1 396 ? -5.679 -8.845 -13.053 1.00 90.31 396 ALA A C 1
ATOM 2955 O O . ALA A 1 396 ? -6.622 -8.291 -13.615 1.00 90.31 396 ALA A O 1
ATOM 2956 N N . ASP A 1 397 ? -5.615 -9.011 -11.733 1.00 87.38 397 ASP A N 1
ATOM 2957 C CA . ASP A 1 397 ? -6.776 -8.819 -10.852 1.00 87.38 397 ASP A CA 1
ATOM 2958 C C . ASP A 1 397 ? -6.687 -7.546 -10.007 1.00 87.38 397 ASP A C 1
ATOM 2960 O O . ASP A 1 397 ? -7.705 -6.997 -9.588 1.00 87.38 397 ASP A O 1
ATOM 2964 N N . HIS A 1 398 ? -5.478 -7.020 -9.805 1.00 89.31 398 HIS A N 1
ATOM 2965 C CA . HIS A 1 398 ? -5.275 -5.804 -9.028 1.00 89.31 398 HIS A CA 1
ATOM 2966 C C . HIS A 1 398 ? -5.916 -4.565 -9.700 1.00 89.31 398 HIS A C 1
ATOM 2968 O O . HIS A 1 398 ? -5.643 -4.311 -10.879 1.00 89.31 398 HIS A O 1
ATOM 2974 N N . PRO A 1 399 ? -6.630 -3.690 -8.958 1.00 90.12 399 PRO A N 1
ATOM 2975 C CA . PRO A 1 399 ? -7.322 -2.514 -9.499 1.00 90.12 399 PRO A CA 1
ATOM 2976 C C . PRO A 1 399 ? -6.472 -1.552 -10.351 1.00 90.12 399 PRO A C 1
ATOM 2978 O O . PRO A 1 399 ? -6.936 -1.021 -11.355 1.00 90.12 399 PRO A O 1
ATOM 2981 N N . ILE A 1 400 ? -5.220 -1.313 -9.963 1.00 92.00 400 ILE A N 1
ATOM 2982 C CA . ILE A 1 400 ? -4.255 -0.538 -10.764 1.00 92.00 400 ILE A CA 1
ATOM 2983 C C . ILE A 1 400 ? -3.432 -1.437 -11.705 1.00 92.00 400 ILE A C 1
ATOM 2985 O O . ILE A 1 400 ? -3.350 -1.175 -12.904 1.00 92.00 400 ILE A O 1
ATOM 2989 N N . GLY A 1 401 ? -2.837 -2.522 -11.196 1.00 91.62 401 GLY A N 1
ATOM 2990 C CA . GLY A 1 401 ? -1.968 -3.395 -11.987 1.00 91.62 401 GLY A CA 1
ATOM 2991 C C . GLY A 1 401 ? -2.625 -4.010 -13.229 1.00 91.62 401 GLY A C 1
ATOM 2992 O O . GLY A 1 401 ? -1.930 -4.195 -14.231 1.00 91.62 401 GLY A O 1
ATOM 2993 N N . ARG A 1 402 ? -3.951 -4.238 -13.217 1.00 92.12 402 ARG A N 1
ATOM 2994 C CA . ARG A 1 402 ? -4.709 -4.791 -14.356 1.00 92.12 402 ARG A CA 1
ATOM 2995 C C . ARG A 1 402 ? -4.553 -4.030 -15.661 1.00 92.12 402 ARG A C 1
ATOM 2997 O O . ARG A 1 402 ? -4.688 -4.620 -16.729 1.00 92.12 402 ARG A O 1
ATOM 3004 N N . ILE A 1 403 ? -4.263 -2.734 -15.588 1.00 92.88 403 ILE A N 1
ATOM 3005 C CA . ILE A 1 403 ? -4.101 -1.896 -16.778 1.00 92.88 403 ILE A CA 1
ATOM 3006 C C . ILE A 1 403 ? -2.859 -2.319 -17.549 1.00 92.88 403 ILE A C 1
ATOM 3008 O O . ILE A 1 403 ? -2.877 -2.338 -18.774 1.00 92.88 403 ILE A O 1
ATOM 3012 N N . PHE A 1 404 ? -1.807 -2.708 -16.831 1.00 93.31 404 PHE A N 1
ATOM 3013 C CA . PHE A 1 404 ? -0.579 -3.203 -17.427 1.00 93.31 404 PHE A CA 1
ATOM 3014 C C . PHE A 1 404 ? -0.703 -4.684 -17.767 1.00 93.31 404 PHE A C 1
ATOM 3016 O O . PHE A 1 404 ? -0.430 -5.056 -18.900 1.00 93.31 404 PHE A O 1
ATOM 3023 N N . GLY A 1 405 ? -1.181 -5.543 -16.860 1.00 93.31 405 GLY A N 1
ATOM 3024 C CA . GLY A 1 405 ? -1.250 -6.974 -17.177 1.00 93.31 405 GLY A CA 1
ATOM 3025 C C . GLY A 1 405 ? -2.193 -7.298 -18.321 1.00 93.31 405 GLY A C 1
ATOM 3026 O O . GLY A 1 405 ? -1.761 -7.938 -19.272 1.00 93.31 405 GLY A O 1
ATOM 3027 N N . ARG A 1 406 ? -3.433 -6.798 -18.305 1.00 93.69 406 ARG A N 1
ATOM 3028 C CA . ARG A 1 406 ? -4.444 -7.157 -19.319 1.00 93.69 406 ARG A CA 1
ATOM 3029 C C . ARG A 1 406 ? -4.246 -6.490 -20.685 1.00 93.69 406 ARG A C 1
ATOM 3031 O O . ARG A 1 406 ? -4.976 -6.809 -21.614 1.00 93.69 406 ARG A O 1
ATOM 3038 N N . ARG A 1 407 ? -3.314 -5.539 -20.817 1.00 94.69 407 ARG A N 1
ATOM 3039 C CA . ARG A 1 407 ? -3.082 -4.773 -22.065 1.00 94.69 407 ARG A CA 1
ATOM 3040 C C . ARG A 1 407 ? -1.658 -4.873 -22.595 1.00 94.69 407 ARG A C 1
ATOM 3042 O O . ARG A 1 407 ? -1.325 -4.261 -23.610 1.00 94.69 407 ARG A O 1
ATOM 3049 N N . MET A 1 408 ? -0.812 -5.625 -21.906 1.00 95.94 408 MET A N 1
ATOM 3050 C CA . MET A 1 408 ? 0.546 -5.915 -22.337 1.00 95.94 408 MET A CA 1
ATOM 3051 C C . MET A 1 408 ? 0.666 -7.380 -22.732 1.00 95.94 408 MET A C 1
ATOM 3053 O O . MET A 1 408 ? -0.088 -8.236 -22.280 1.00 95.94 408 MET A O 1
ATOM 3057 N N . ILE A 1 409 ? 1.628 -7.646 -23.600 1.00 97.44 409 ILE A N 1
ATOM 3058 C CA . ILE A 1 409 ? 2.006 -8.978 -24.040 1.00 97.44 409 ILE A CA 1
ATOM 3059 C C . ILE A 1 409 ? 3.017 -9.525 -23.032 1.00 97.44 409 ILE A C 1
ATOM 3061 O O . ILE A 1 409 ? 3.957 -8.831 -22.620 1.00 97.44 409 ILE A O 1
ATOM 3065 N N . TRP A 1 410 ? 2.847 -10.786 -22.663 1.00 97.12 410 TRP A N 1
ATOM 3066 C CA . TRP A 1 410 ? 3.696 -11.502 -21.718 1.00 97.12 410 TRP A CA 1
ATOM 3067 C C . TRP A 1 410 ? 4.250 -12.762 -22.365 1.00 97.12 410 TRP A C 1
ATOM 3069 O O . TRP A 1 410 ? 3.679 -13.266 -23.323 1.00 97.12 410 TRP A O 1
ATOM 3079 N N . ARG A 1 411 ? 5.364 -13.286 -21.859 1.00 95.81 411 ARG A N 1
ATOM 3080 C CA . ARG A 1 411 ? 5.817 -14.647 -22.160 1.00 95.81 411 ARG A CA 1
ATOM 3081 C C . ARG A 1 411 ? 5.518 -15.536 -20.966 1.00 95.81 411 ARG A C 1
ATOM 3083 O O . ARG A 1 411 ? 5.881 -15.182 -19.847 1.00 95.81 411 ARG A O 1
ATOM 3090 N N . VAL A 1 412 ? 4.894 -16.676 -21.234 1.00 95.69 412 VAL A N 1
ATOM 3091 C CA . VAL A 1 412 ? 4.434 -17.639 -20.234 1.00 95.69 412 VAL A CA 1
ATOM 3092 C C . VAL A 1 412 ? 5.006 -19.005 -20.571 1.00 95.69 412 VAL A C 1
ATOM 3094 O O . VAL A 1 412 ? 4.820 -19.517 -21.676 1.00 95.69 412 VAL A O 1
ATOM 3097 N N . GLY A 1 413 ? 5.745 -19.593 -19.642 1.00 93.12 413 GLY A N 1
ATOM 3098 C CA . GLY A 1 413 ? 6.436 -20.859 -19.869 1.00 93.12 413 GLY A CA 1
ATOM 3099 C C . GLY A 1 413 ? 6.885 -21.497 -18.569 1.00 93.12 413 GLY A C 1
ATOM 3100 O O . GLY A 1 413 ? 6.590 -20.990 -17.491 1.00 93.12 413 GLY A O 1
ATOM 3101 N N . ARG A 1 414 ? 7.576 -22.632 -18.653 1.00 89.56 414 ARG A N 1
ATOM 3102 C CA . ARG A 1 414 ? 8.260 -23.185 -17.481 1.00 89.56 414 ARG A CA 1
ATOM 3103 C C . ARG A 1 414 ? 9.527 -22.376 -17.181 1.00 89.56 414 ARG A C 1
ATOM 3105 O O . ARG A 1 414 ? 10.087 -21.781 -18.106 1.00 89.56 414 ARG A O 1
ATOM 3112 N N . PRO A 1 415 ? 10.000 -22.379 -15.924 1.00 84.94 415 PRO A N 1
ATOM 3113 C CA . PRO A 1 415 ? 11.272 -21.759 -15.573 1.00 84.94 415 PRO A CA 1
ATOM 3114 C C . PRO A 1 415 ? 12.396 -22.229 -16.511 1.00 84.94 415 PRO A C 1
ATOM 3116 O O . PRO A 1 415 ? 12.573 -23.428 -16.723 1.00 84.94 415 PRO A O 1
ATOM 3119 N N . GLY A 1 416 ? 13.138 -21.284 -17.095 1.00 77.94 416 GLY A N 1
ATOM 3120 C CA . GLY A 1 416 ? 14.255 -21.563 -18.009 1.00 77.94 416 GLY A CA 1
ATOM 3121 C C . GLY A 1 416 ? 13.880 -21.925 -19.456 1.00 77.94 416 GLY A C 1
ATOM 3122 O O . GLY A 1 416 ? 14.777 -22.046 -20.288 1.00 77.94 416 GLY A O 1
ATOM 3123 N N . GLU A 1 417 ? 12.595 -22.059 -19.795 1.00 84.25 417 GLU A N 1
ATOM 3124 C CA . GLU A 1 417 ? 12.144 -22.323 -21.167 1.00 84.25 417 GLU A CA 1
ATOM 3125 C C . GLU A 1 417 ? 11.741 -21.033 -21.901 1.00 84.25 417 GLU A C 1
ATOM 3127 O O . GLU A 1 417 ? 11.279 -20.049 -21.313 1.00 84.25 417 GLU A O 1
ATOM 3132 N N . VAL A 1 418 ? 11.858 -21.041 -23.234 1.00 81.12 418 VAL A N 1
ATOM 3133 C CA . VAL A 1 418 ? 11.293 -19.975 -24.073 1.00 81.12 418 VAL A CA 1
ATOM 3134 C C . VAL A 1 418 ? 9.775 -20.154 -24.119 1.00 81.12 418 VAL A C 1
ATOM 3136 O O . VAL A 1 418 ? 9.242 -20.885 -24.948 1.00 81.12 418 VAL A O 1
ATOM 3139 N N . GLY A 1 419 ? 9.084 -19.499 -23.187 1.00 88.06 419 GLY A N 1
ATOM 3140 C CA . GLY A 1 419 ? 7.627 -19.526 -23.089 1.00 88.06 419 GLY A CA 1
ATOM 3141 C C . GLY A 1 419 ? 6.896 -18.930 -24.299 1.00 88.06 419 GLY A C 1
ATOM 3142 O O . GLY A 1 419 ? 7.453 -18.135 -25.070 1.00 88.06 419 GLY A O 1
ATOM 3143 N N . LEU A 1 420 ? 5.613 -19.277 -24.417 1.00 93.75 420 LEU A N 1
ATOM 3144 C CA . LEU A 1 420 ? 4.697 -18.740 -25.421 1.00 93.75 420 LEU A CA 1
ATOM 3145 C C . LEU A 1 420 ? 4.358 -17.286 -25.100 1.00 93.75 420 LEU A C 1
ATOM 3147 O O . LEU A 1 420 ? 4.104 -16.940 -23.947 1.00 93.75 420 LEU A O 1
ATOM 3151 N N . ALA A 1 421 ? 4.339 -16.434 -26.122 1.00 96.69 421 ALA A N 1
ATOM 3152 C CA . ALA A 1 421 ? 3.824 -15.085 -25.967 1.00 96.69 421 ALA A CA 1
ATOM 3153 C C . ALA A 1 421 ? 2.289 -15.121 -25.871 1.00 96.69 421 ALA A C 1
ATOM 3155 O O . ALA A 1 421 ? 1.634 -15.794 -26.671 1.00 96.69 421 ALA A O 1
ATOM 3156 N N . GLY A 1 422 ? 1.721 -14.375 -24.928 1.00 96.56 422 GLY A N 1
ATOM 3157 C CA . GLY A 1 422 ? 0.293 -14.342 -24.646 1.00 96.56 422 GLY A CA 1
ATOM 3158 C C . GLY A 1 422 ? -0.187 -12.986 -24.140 1.00 96.56 422 GLY A C 1
ATOM 3159 O O . GLY A 1 422 ? 0.507 -12.304 -23.384 1.00 96.56 422 GLY A O 1
ATOM 3160 N N . LEU A 1 423 ? -1.405 -12.628 -24.533 1.00 96.56 423 LEU A N 1
ATOM 3161 C CA . LEU A 1 423 ? -2.222 -11.603 -23.895 1.00 96.56 423 LEU A CA 1
ATOM 3162 C C . LEU A 1 423 ? -3.187 -12.305 -22.918 1.00 96.56 423 LEU A C 1
ATOM 3164 O O . LEU A 1 423 ? -3.762 -13.322 -23.304 1.00 96.56 423 LEU A O 1
ATOM 3168 N N . PRO A 1 424 ? -3.382 -11.819 -21.683 1.00 94.62 424 PRO A N 1
ATOM 3169 C CA . PRO A 1 424 ? -4.278 -12.471 -20.730 1.00 94.62 424 PRO A CA 1
ATOM 3170 C C . PRO A 1 424 ? -5.742 -12.360 -21.162 1.00 94.62 424 PRO A C 1
ATOM 3172 O O . PRO A 1 424 ? -6.190 -11.274 -21.530 1.00 94.62 424 PRO A O 1
ATOM 3175 N N . ASP A 1 425 ? -6.491 -13.456 -21.046 1.00 91.69 425 ASP A N 1
ATOM 3176 C CA . ASP A 1 425 ? -7.928 -13.505 -21.328 1.00 91.69 425 ASP A CA 1
ATOM 3177 C C . ASP A 1 425 ? -8.637 -14.427 -20.325 1.00 91.69 425 ASP A C 1
ATOM 3179 O O . ASP A 1 425 ? -8.470 -15.649 -20.348 1.00 91.69 425 ASP A O 1
ATOM 3183 N N . GLY A 1 426 ? -9.378 -13.833 -19.385 1.00 87.62 426 GLY A N 1
ATOM 3184 C CA . GLY A 1 426 ? -9.903 -14.546 -18.216 1.00 87.62 426 GLY A CA 1
ATOM 3185 C C . GLY A 1 426 ? -8.789 -15.274 -17.451 1.00 87.62 426 GLY A C 1
ATOM 3186 O O . GLY A 1 426 ? -7.761 -14.682 -17.113 1.00 87.62 426 GLY A O 1
ATOM 3187 N N . ASP A 1 427 ? -8.977 -16.573 -17.216 1.00 85.94 427 ASP A N 1
ATOM 3188 C CA . ASP A 1 427 ? -7.973 -17.452 -16.596 1.00 85.94 427 ASP A CA 1
ATOM 3189 C C . ASP A 1 427 ? -6.934 -17.999 -17.590 1.00 85.94 427 ASP A C 1
ATOM 3191 O O . ASP A 1 427 ? -5.960 -18.634 -17.189 1.00 85.94 427 ASP A O 1
ATOM 3195 N N . GLY A 1 428 ? -7.114 -17.745 -18.887 1.00 93.12 428 GLY A N 1
ATOM 3196 C CA . GLY A 1 428 ? -6.241 -18.209 -19.958 1.00 93.12 428 GLY A CA 1
ATOM 3197 C C . GLY A 1 428 ? -5.430 -17.094 -20.612 1.00 93.12 428 GLY A C 1
ATOM 3198 O O . GLY A 1 428 ? -5.261 -15.991 -20.084 1.00 93.12 428 GLY A O 1
ATOM 3199 N N . TRP A 1 429 ? -4.911 -17.422 -21.790 1.00 96.31 429 TRP A N 1
ATOM 3200 C CA . TRP A 1 429 ? -4.067 -16.559 -22.601 1.00 96.31 429 TRP A CA 1
ATOM 3201 C C . TRP A 1 429 ? -4.472 -16.674 -24.068 1.00 96.31 429 TRP A C 1
ATOM 3203 O O . TRP A 1 429 ? -4.910 -17.730 -24.516 1.00 96.31 429 TRP A O 1
ATOM 3213 N N . VAL A 1 430 ? -4.275 -15.615 -24.840 1.00 97.00 430 VAL A N 1
ATOM 3214 C CA . VAL A 1 430 ? -4.464 -15.595 -26.294 1.00 97.00 430 VAL A CA 1
ATOM 3215 C C . VAL A 1 430 ? -3.123 -15.305 -26.948 1.00 97.00 430 VAL A C 1
ATOM 3217 O O . VAL A 1 430 ? -2.449 -14.359 -26.554 1.00 97.00 430 VAL A O 1
ATOM 3220 N N . GLY A 1 431 ? -2.711 -16.120 -27.920 1.00 96.69 431 GLY A N 1
ATOM 3221 C CA . GLY A 1 431 ? -1.460 -15.926 -28.660 1.00 96.69 431 GLY A CA 1
ATOM 3222 C C . GLY A 1 431 ? -1.570 -14.902 -29.798 1.00 96.69 431 GLY A C 1
ATOM 3223 O O . GLY A 1 431 ? -2.657 -14.448 -30.146 1.00 96.69 431 GLY A O 1
ATOM 3224 N N . ALA A 1 432 ? -0.443 -14.612 -30.458 1.00 95.44 432 ALA A N 1
ATOM 3225 C CA . ALA A 1 432 ? -0.342 -13.652 -31.573 1.00 95.44 432 ALA A CA 1
ATOM 3226 C C . ALA A 1 432 ? -1.204 -13.987 -32.812 1.00 95.44 432 ALA A C 1
ATOM 3228 O O . ALA A 1 432 ? -1.311 -13.190 -33.738 1.00 95.44 432 ALA A O 1
ATOM 3229 N N . ASN A 1 433 ? -1.781 -15.188 -32.863 1.00 92.62 433 ASN A N 1
ATOM 3230 C CA . ASN A 1 433 ? -2.687 -15.656 -33.913 1.00 92.62 433 ASN A CA 1
ATOM 3231 C C . ASN A 1 433 ? -4.164 -15.651 -33.470 1.00 92.62 433 ASN A C 1
ATOM 3233 O O . ASN A 1 433 ? -5.002 -16.249 -34.146 1.00 92.62 433 ASN A O 1
ATOM 3237 N N . GLY A 1 434 ? -4.473 -15.063 -32.310 1.00 91.19 434 GLY A N 1
ATOM 3238 C CA . GLY A 1 434 ? -5.810 -15.048 -31.721 1.00 91.19 434 GLY A CA 1
ATOM 3239 C C . GLY A 1 434 ? -6.268 -16.387 -31.133 1.00 91.19 434 GLY A C 1
ATOM 3240 O O . GLY A 1 434 ? -7.416 -16.499 -30.711 1.00 91.19 434 GLY A O 1
ATOM 3241 N N . ARG A 1 435 ? -5.418 -17.424 -31.105 1.00 93.69 435 ARG A N 1
ATOM 3242 C CA . ARG A 1 435 ? -5.792 -18.733 -30.552 1.00 93.69 435 ARG A CA 1
ATOM 3243 C C . ARG A 1 435 ? -5.563 -18.773 -29.039 1.00 93.69 435 ARG A C 1
ATOM 3245 O O . ARG A 1 435 ? -4.494 -18.350 -28.590 1.00 93.69 435 ARG A O 1
ATOM 3252 N N . PRO A 1 436 ? -6.517 -19.316 -28.264 1.00 96.12 436 PRO A N 1
ATOM 3253 C CA . PRO A 1 436 ? -6.355 -19.457 -26.828 1.00 96.12 436 PRO A CA 1
ATOM 3254 C C . PRO A 1 436 ? -5.334 -20.549 -26.483 1.00 96.12 436 PRO A C 1
ATOM 3256 O O . PRO A 1 436 ? -5.218 -21.558 -27.184 1.00 96.12 436 PRO A O 1
ATOM 3259 N N . PHE A 1 437 ? -4.629 -20.366 -25.371 1.00 95.12 437 PHE A N 1
ATOM 3260 C CA . PHE A 1 437 ? -3.812 -21.377 -24.712 1.00 95.12 437 PHE A CA 1
ATOM 3261 C C . PHE A 1 437 ? -3.873 -21.205 -23.189 1.00 95.12 437 PHE A C 1
ATOM 3263 O O . PHE A 1 437 ? -4.225 -20.146 -22.671 1.00 95.12 437 PHE A O 1
ATOM 3270 N N . THR A 1 438 ? -3.534 -22.263 -22.458 1.00 91.00 438 THR A N 1
ATOM 3271 C CA . THR A 1 438 ? -3.468 -22.249 -20.993 1.00 91.00 438 THR A CA 1
ATOM 3272 C C . THR A 1 438 ? -2.026 -22.386 -20.540 1.00 91.00 438 THR A C 1
ATOM 3274 O O . THR A 1 438 ? -1.252 -23.142 -21.132 1.00 91.00 438 THR A O 1
ATOM 3277 N N . ALA A 1 439 ? -1.674 -21.687 -19.468 1.00 87.62 439 ALA A N 1
ATOM 3278 C CA . ALA A 1 439 ? -0.401 -21.886 -18.803 1.00 87.62 439 ALA A CA 1
ATOM 3279 C C . ALA A 1 439 ? -0.330 -23.284 -18.165 1.00 87.62 439 ALA A C 1
ATOM 3281 O O . ALA A 1 439 ? -1.347 -23.883 -17.803 1.00 87.62 439 ALA A O 1
ATOM 3282 N N . GLY A 1 440 ? 0.881 -23.828 -18.060 1.00 83.56 440 GLY A N 1
ATOM 3283 C CA . GLY A 1 440 ? 1.109 -25.077 -17.344 1.00 83.56 440 GLY A CA 1
ATOM 3284 C C . GLY A 1 440 ? 1.133 -24.847 -15.832 1.00 83.56 440 GLY A C 1
ATOM 3285 O O . GLY A 1 440 ? 1.323 -23.731 -15.354 1.00 83.56 440 GLY A O 1
ATOM 3286 N N . ALA A 1 441 ? 1.009 -25.922 -15.052 1.00 80.62 441 ALA A N 1
ATOM 3287 C CA . ALA A 1 441 ? 1.268 -25.837 -13.617 1.00 80.62 441 ALA A CA 1
ATOM 3288 C C . ALA A 1 441 ? 2.699 -25.323 -13.363 1.00 80.62 441 ALA A C 1
ATOM 3290 O O . ALA A 1 441 ? 3.637 -25.750 -14.040 1.00 80.62 441 ALA A O 1
ATOM 3291 N N . ALA A 1 442 ? 2.851 -24.428 -12.382 1.00 84.62 442 ALA A N 1
ATOM 3292 C CA . ALA A 1 442 ? 4.115 -23.764 -12.049 1.00 84.62 442 ALA A CA 1
ATOM 3293 C C . ALA A 1 442 ? 4.740 -22.955 -13.207 1.00 84.62 442 ALA A C 1
ATOM 3295 O O . ALA A 1 442 ? 5.960 -22.813 -13.280 1.00 84.62 442 ALA A O 1
ATOM 3296 N N . SER A 1 443 ? 3.914 -22.423 -14.114 1.00 91.94 443 SER A N 1
ATOM 3297 C CA . SER A 1 443 ? 4.381 -21.478 -15.123 1.00 91.94 443 SER A CA 1
ATOM 3298 C C . SER A 1 443 ? 4.892 -20.176 -14.503 1.00 91.94 443 SER A C 1
ATOM 3300 O O . SER A 1 443 ? 4.351 -19.654 -13.525 1.00 91.94 443 SER A O 1
ATOM 3302 N N . GLU A 1 444 ? 5.927 -19.639 -15.134 1.00 92.88 444 GLU A N 1
ATOM 3303 C CA . GLU A 1 444 ? 6.464 -18.313 -14.898 1.00 92.88 444 GLU A CA 1
ATOM 3304 C C . GLU A 1 444 ? 6.057 -17.368 -16.026 1.00 92.88 444 GLU A C 1
ATOM 3306 O O . GLU A 1 444 ? 5.969 -17.748 -17.198 1.00 92.88 444 GLU A O 1
ATOM 3311 N N . VAL A 1 445 ? 5.823 -16.117 -15.650 1.00 94.19 445 VAL A N 1
ATOM 3312 C CA . VAL A 1 445 ? 5.420 -15.029 -16.529 1.00 94.19 445 VAL A CA 1
ATOM 3313 C C . VAL A 1 445 ? 6.510 -13.968 -16.514 1.00 94.19 445 VAL A C 1
ATOM 3315 O O . VAL A 1 445 ? 6.958 -13.552 -15.448 1.00 94.19 445 VAL A O 1
ATOM 3318 N N . ARG A 1 446 ? 6.920 -13.496 -17.691 1.00 93.56 446 ARG A N 1
ATOM 3319 C CA . ARG A 1 446 ? 7.806 -12.331 -17.855 1.00 93.56 446 ARG A CA 1
ATOM 3320 C C . ARG A 1 446 ? 7.285 -11.396 -18.927 1.00 93.56 446 ARG A C 1
ATOM 3322 O O . ARG A 1 446 ? 6.507 -11.798 -19.790 1.00 93.56 446 ARG A O 1
ATOM 3329 N N . LEU A 1 447 ? 7.746 -10.152 -18.910 1.00 95.44 447 LEU A N 1
ATOM 3330 C CA . LEU A 1 447 ? 7.327 -9.170 -19.901 1.00 95.44 447 LEU A CA 1
ATOM 3331 C C . LEU A 1 447 ? 7.872 -9.524 -21.295 1.00 95.44 447 LEU A C 1
ATOM 3333 O O . LEU A 1 447 ? 9.078 -9.752 -21.476 1.00 95.44 447 LEU A O 1
ATOM 3337 N N . TRP A 1 448 ? 6.981 -9.572 -22.289 1.00 96.62 448 TRP A N 1
ATOM 3338 C CA . TRP A 1 448 ? 7.379 -9.762 -23.681 1.00 96.62 448 TRP A CA 1
ATOM 3339 C C . TRP A 1 448 ? 8.088 -8.511 -24.203 1.00 96.62 448 TRP A C 1
ATOM 3341 O O . TRP A 1 448 ? 7.725 -7.381 -23.867 1.00 96.62 448 TRP A O 1
ATOM 3351 N N . HIS A 1 449 ? 9.099 -8.719 -25.041 1.00 96.31 449 HIS A N 1
ATOM 3352 C CA . HIS A 1 449 ? 9.853 -7.648 -25.673 1.00 96.31 449 HIS A CA 1
ATOM 3353 C C . HIS A 1 449 ? 10.048 -7.979 -27.158 1.00 96.31 449 HIS A C 1
ATOM 3355 O O . HIS A 1 449 ? 10.446 -9.108 -27.459 1.00 96.31 449 HIS A O 1
ATOM 3361 N N . PRO A 1 450 ? 9.831 -7.032 -28.087 1.00 96.38 450 PRO A N 1
ATOM 3362 C CA . PRO A 1 450 ? 9.942 -7.302 -29.522 1.00 96.38 450 PRO A CA 1
ATOM 3363 C C . PRO A 1 450 ? 11.368 -7.643 -29.972 1.00 96.38 450 PRO A C 1
ATOM 3365 O O . PRO A 1 450 ? 11.535 -8.371 -30.939 1.00 96.38 450 PRO A O 1
ATOM 3368 N N . ALA A 1 451 ? 12.406 -7.197 -29.256 1.00 95.25 451 ALA A N 1
ATOM 3369 C CA . ALA A 1 451 ? 13.790 -7.611 -29.542 1.00 95.25 451 ALA A CA 1
ATOM 3370 C C . ALA A 1 451 ? 14.056 -9.115 -29.316 1.00 95.25 451 ALA A C 1
ATOM 3372 O O . ALA A 1 451 ? 15.066 -9.621 -29.795 1.00 95.25 451 ALA A O 1
ATOM 3373 N N . ASP A 1 452 ? 13.159 -9.819 -28.615 1.00 92.19 452 ASP A N 1
ATOM 3374 C CA . ASP A 1 452 ? 13.218 -11.272 -28.412 1.00 92.19 452 ASP A CA 1
ATOM 3375 C C . ASP A 1 452 ? 12.249 -12.021 -29.355 1.00 92.19 452 ASP A C 1
ATOM 3377 O O . ASP A 1 452 ? 11.940 -13.191 -29.116 1.00 92.19 452 ASP A O 1
ATOM 3381 N N . ALA A 1 453 ? 11.673 -11.347 -30.353 1.00 93.56 453 ALA A N 1
ATOM 3382 C CA . ALA A 1 453 ? 10.637 -11.887 -31.230 1.00 93.56 453 ALA A CA 1
ATOM 3383 C C . ALA A 1 453 ? 11.023 -11.741 -32.709 1.00 93.56 453 ALA A C 1
ATOM 3385 O O . ALA A 1 453 ? 11.735 -10.816 -33.098 1.00 93.56 453 ALA A O 1
ATOM 3386 N N . GLY A 1 454 ? 10.540 -12.668 -33.538 1.00 92.62 454 GLY A N 1
ATOM 3387 C CA . GLY A 1 454 ? 10.668 -12.575 -34.994 1.00 92.62 454 GLY A CA 1
ATOM 3388 C C . GLY A 1 454 ? 9.658 -11.599 -35.603 1.00 92.62 454 GLY A C 1
ATOM 3389 O O . GLY A 1 454 ? 8.650 -11.264 -34.979 1.00 92.62 454 GLY A O 1
ATOM 3390 N N . GLU A 1 455 ? 9.897 -11.183 -36.848 1.00 94.19 455 GLU A N 1
ATOM 3391 C CA . GLU A 1 455 ? 9.026 -10.238 -37.567 1.00 94.19 455 GLU A CA 1
ATOM 3392 C C . GLU A 1 455 ? 7.574 -10.734 -37.669 1.00 94.19 455 GLU A C 1
ATOM 3394 O O . GLU A 1 455 ? 6.648 -9.963 -37.413 1.00 94.19 455 GLU A O 1
ATOM 3399 N N . ASP A 1 456 ? 7.372 -12.028 -37.941 1.00 95.69 456 ASP A N 1
ATOM 3400 C CA . ASP A 1 456 ? 6.040 -12.646 -38.022 1.00 95.69 456 ASP A CA 1
ATOM 3401 C C . ASP A 1 456 ? 5.288 -12.602 -36.683 1.00 95.69 456 ASP A C 1
ATOM 3403 O O . ASP A 1 456 ? 4.084 -12.345 -36.644 1.00 95.69 456 ASP A O 1
ATOM 3407 N N . GLU A 1 457 ? 5.993 -12.817 -35.565 1.00 95.94 457 GLU A N 1
ATOM 3408 C CA . GLU A 1 457 ? 5.402 -12.750 -34.223 1.00 95.94 457 GLU A CA 1
ATOM 3409 C C . GLU A 1 457 ? 4.972 -11.309 -33.902 1.00 95.94 457 GLU A C 1
ATOM 3411 O O . GLU A 1 457 ? 3.860 -11.086 -33.422 1.00 95.94 457 GLU A O 1
ATOM 3416 N N . ILE A 1 458 ? 5.816 -10.321 -34.222 1.00 96.94 458 ILE A N 1
ATOM 3417 C CA . ILE A 1 458 ? 5.509 -8.893 -34.042 1.00 96.94 458 ILE A CA 1
ATOM 3418 C C . ILE A 1 458 ? 4.304 -8.484 -34.902 1.00 96.94 458 ILE A C 1
ATOM 3420 O O . ILE A 1 458 ? 3.396 -7.807 -34.412 1.00 96.94 458 ILE A O 1
ATOM 3424 N N . ALA A 1 459 ? 4.265 -8.905 -36.170 1.00 96.94 459 ALA A N 1
ATOM 3425 C CA . ALA A 1 459 ? 3.151 -8.627 -37.073 1.00 96.94 459 ALA A CA 1
ATOM 3426 C C . ALA A 1 459 ? 1.837 -9.256 -36.575 1.00 96.94 459 ALA A C 1
ATOM 3428 O O . ALA A 1 459 ? 0.802 -8.583 -36.563 1.00 96.94 459 ALA A O 1
ATOM 3429 N N . GLY A 1 460 ? 1.885 -10.504 -36.094 1.00 97.69 460 GLY A N 1
ATOM 3430 C CA . GLY A 1 460 ? 0.741 -11.175 -35.474 1.00 97.69 460 GLY A CA 1
ATOM 3431 C C . GLY A 1 460 ? 0.215 -10.425 -34.248 1.00 97.69 460 GLY A C 1
ATOM 3432 O O . GLY A 1 460 ? -0.993 -10.219 -34.108 1.00 97.69 460 GLY A O 1
ATOM 3433 N N . TRP A 1 461 ? 1.113 -9.921 -33.397 1.00 97.81 461 TRP A N 1
ATOM 3434 C CA . TRP A 1 461 ? 0.724 -9.112 -32.242 1.00 97.81 461 TRP A CA 1
ATOM 3435 C C . TRP A 1 461 ? 0.061 -7.794 -32.619 1.00 97.81 461 TRP A C 1
ATOM 3437 O O . TRP A 1 461 ? -0.981 -7.469 -32.051 1.00 97.81 461 TRP A O 1
ATOM 3447 N N . ARG A 1 462 ? 0.605 -7.058 -33.595 1.00 97.31 462 ARG A N 1
ATOM 3448 C CA . ARG A 1 462 ? -0.022 -5.823 -34.097 1.00 97.31 462 ARG A CA 1
ATOM 3449 C C . ARG A 1 462 ? -1.443 -6.075 -34.594 1.00 97.31 462 ARG A C 1
ATOM 3451 O O . ARG A 1 462 ? -2.357 -5.341 -34.229 1.00 97.31 462 ARG A O 1
ATOM 3458 N N . ALA A 1 463 ? -1.640 -7.137 -35.376 1.00 96.69 463 ALA A N 1
ATOM 3459 C CA . ALA A 1 463 ? -2.959 -7.520 -35.871 1.00 96.69 463 ALA A CA 1
ATOM 3460 C C . ALA A 1 463 ? -3.916 -7.902 -34.728 1.00 96.69 463 ALA A C 1
ATOM 3462 O O . ALA A 1 463 ? -5.049 -7.426 -34.686 1.00 96.69 463 ALA A O 1
ATOM 3463 N N . THR A 1 464 ? -3.451 -8.712 -33.772 1.00 96.88 464 THR A N 1
ATOM 3464 C CA . THR A 1 464 ? -4.256 -9.163 -32.626 1.00 96.88 464 THR A CA 1
ATOM 3465 C C . THR A 1 464 ? -4.688 -7.995 -31.734 1.00 96.88 464 THR A C 1
ATOM 3467 O O . THR A 1 464 ? -5.863 -7.896 -31.382 1.00 96.88 464 THR A O 1
ATOM 3470 N N . LEU A 1 465 ? -3.775 -7.072 -31.412 1.00 95.94 465 LEU A N 1
ATOM 3471 C CA . LEU A 1 465 ? -4.081 -5.884 -30.607 1.00 95.94 465 LEU A CA 1
ATOM 3472 C C . LEU A 1 465 ? -5.065 -4.943 -31.316 1.00 95.94 465 LEU A C 1
ATOM 3474 O O . LEU A 1 465 ? -5.977 -4.423 -30.672 1.00 95.94 465 LEU A O 1
ATOM 3478 N N . ALA A 1 466 ? -4.925 -4.770 -32.635 1.00 95.69 466 ALA A N 1
ATOM 3479 C CA . ALA A 1 466 ? -5.844 -3.963 -33.435 1.00 95.69 466 ALA A CA 1
ATOM 3480 C C . ALA A 1 466 ? -7.263 -4.558 -33.454 1.00 95.69 466 ALA A C 1
ATOM 3482 O O . ALA A 1 466 ? -8.230 -3.838 -33.211 1.00 95.69 466 ALA A O 1
ATOM 3483 N N . VAL A 1 467 ? -7.396 -5.874 -33.670 1.00 95.50 467 VAL A N 1
ATOM 3484 C CA . VAL A 1 467 ? -8.695 -6.574 -33.633 1.00 95.50 467 VAL A CA 1
ATOM 3485 C C . VAL A 1 467 ? -9.350 -6.453 -32.257 1.00 95.50 467 VAL A C 1
ATOM 3487 O O . VAL A 1 467 ? -10.548 -6.196 -32.166 1.00 95.50 467 VAL A O 1
ATOM 3490 N N . ALA A 1 468 ? -8.568 -6.582 -31.184 1.00 92.69 468 ALA A N 1
ATOM 3491 C CA . ALA A 1 468 ? -9.064 -6.452 -29.817 1.00 92.69 468 ALA A CA 1
ATOM 3492 C C . ALA A 1 468 ? -9.336 -4.993 -29.389 1.00 92.69 468 ALA A C 1
ATOM 3494 O O . ALA A 1 468 ? -9.842 -4.771 -28.290 1.00 92.69 468 ALA A O 1
ATOM 3495 N N . SER A 1 469 ? -9.005 -3.997 -30.225 1.00 93.75 469 SER A N 1
ATOM 3496 C CA . SER A 1 469 ? -9.049 -2.566 -29.874 1.00 93.75 469 SER A CA 1
ATOM 3497 C C . SER A 1 469 ? -8.286 -2.253 -28.577 1.00 93.75 469 SER A C 1
ATOM 3499 O O . SER A 1 469 ? -8.725 -1.471 -27.728 1.00 93.75 469 SER A O 1
ATOM 3501 N N . ILE A 1 470 ? -7.136 -2.907 -28.397 1.00 93.12 470 ILE A N 1
ATOM 3502 C CA . ILE A 1 470 ? -6.283 -2.734 -27.223 1.00 93.12 470 ILE A CA 1
ATOM 3503 C C . ILE A 1 470 ? -5.183 -1.738 -27.553 1.00 93.12 470 ILE A C 1
ATOM 3505 O O . ILE A 1 470 ? -4.203 -2.053 -28.224 1.00 93.12 470 ILE A O 1
ATOM 3509 N N . GLU A 1 471 ? -5.314 -0.544 -26.991 1.00 91.31 471 GLU A N 1
ATOM 3510 C CA . GLU A 1 471 ? -4.195 0.377 -26.846 1.00 91.31 471 GLU A CA 1
ATOM 3511 C C . GLU A 1 471 ? -3.313 -0.079 -25.684 1.00 91.31 471 GLU A C 1
ATOM 3513 O O . GLU A 1 471 ? -3.791 -0.284 -24.558 1.00 91.31 471 GLU A O 1
ATOM 3518 N N . GLN A 1 472 ? -2.022 -0.267 -25.967 1.00 93.06 472 GLN A N 1
ATOM 3519 C CA . GLN A 1 472 ? -1.060 -0.653 -24.945 1.00 93.06 472 GLN A CA 1
ATOM 3520 C C . GLN A 1 472 ? -0.673 0.575 -24.115 1.00 93.06 472 GLN A C 1
ATOM 3522 O O . GLN A 1 472 ? -0.273 1.589 -24.694 1.00 93.06 472 GLN A O 1
ATOM 3527 N N . PRO A 1 473 ? -0.690 0.497 -22.770 1.00 92.88 473 PRO A N 1
ATOM 3528 C CA . PRO A 1 473 ? -0.239 1.607 -21.936 1.00 92.88 473 PRO A CA 1
ATOM 3529 C C . PRO A 1 473 ? 1.235 1.931 -22.206 1.00 92.88 473 PRO A C 1
ATOM 3531 O O . PRO A 1 473 ? 1.648 3.078 -22.099 1.00 92.88 473 PRO A O 1
ATOM 3534 N N . ILE A 1 474 ? 2.035 0.939 -22.595 1.00 92.69 474 ILE A N 1
ATOM 3535 C CA . ILE A 1 474 ? 3.429 1.105 -22.998 1.00 92.69 474 ILE A CA 1
ATOM 3536 C C . ILE A 1 474 ? 3.609 0.387 -24.330 1.00 92.69 474 ILE A C 1
ATOM 3538 O O . ILE A 1 474 ? 3.196 -0.763 -24.471 1.00 92.69 474 ILE A O 1
ATOM 3542 N N . ARG A 1 475 ? 4.252 1.042 -25.304 1.00 93.69 475 ARG A N 1
ATOM 3543 C CA . ARG A 1 475 ? 4.521 0.439 -26.618 1.00 93.69 475 ARG A CA 1
ATOM 3544 C C . ARG A 1 475 ? 5.371 -0.824 -26.456 1.00 93.69 475 ARG A C 1
ATOM 3546 O O . ARG A 1 475 ? 6.520 -0.717 -26.016 1.00 93.69 475 ARG A O 1
ATOM 3553 N N . GLN A 1 476 ? 4.825 -1.974 -26.865 1.00 95.69 476 GLN A N 1
ATOM 3554 C CA . GLN A 1 476 ? 5.555 -3.228 -27.069 1.00 95.69 476 GLN A CA 1
ATOM 3555 C C . GLN A 1 476 ? 5.532 -3.639 -28.544 1.00 95.69 476 GLN A C 1
ATOM 3557 O O . GLN A 1 476 ? 6.588 -3.692 -29.161 1.00 95.69 476 GLN A O 1
ATOM 3562 N N . ALA A 1 477 ? 4.357 -3.896 -29.132 1.00 95.75 477 ALA A N 1
ATOM 3563 C CA . ALA A 1 477 ? 4.261 -4.392 -30.513 1.00 95.75 477 ALA A CA 1
ATOM 3564 C C . ALA A 1 477 ? 4.741 -3.349 -31.540 1.00 95.75 477 ALA A C 1
ATOM 3566 O O . ALA A 1 477 ? 5.411 -3.663 -32.525 1.00 95.75 477 ALA A O 1
ATOM 3567 N N . ASP A 1 478 ? 4.463 -2.077 -31.266 1.00 94.31 478 ASP A N 1
ATOM 3568 C CA . ASP A 1 478 ? 4.916 -0.959 -32.092 1.00 94.31 478 ASP A CA 1
ATOM 3569 C C . ASP A 1 478 ? 6.230 -0.358 -31.616 1.00 94.31 478 ASP A C 1
ATOM 3571 O O . ASP A 1 478 ? 6.632 0.677 -32.131 1.00 94.31 478 ASP A O 1
ATOM 3575 N N . ARG A 1 479 ? 6.904 -0.945 -30.626 1.00 94.75 479 ARG A N 1
ATOM 3576 C CA . ARG A 1 479 ? 8.146 -0.387 -30.089 1.00 94.75 479 ARG A CA 1
ATOM 3577 C C . ARG A 1 479 ? 9.285 -0.497 -31.102 1.00 94.75 479 ARG A C 1
ATOM 3579 O O . ARG A 1 479 ? 9.415 -1.504 -31.792 1.00 94.75 479 ARG A O 1
ATOM 3586 N N . GLU A 1 480 ? 10.128 0.531 -31.162 1.00 94.38 480 GLU A N 1
ATOM 3587 C CA . GLU A 1 480 ? 11.355 0.499 -31.954 1.00 94.38 480 GLU A CA 1
ATOM 3588 C C . GLU A 1 480 ? 12.296 -0.604 -31.445 1.00 94.38 480 GLU A C 1
ATOM 3590 O O . GLU A 1 480 ? 12.586 -0.671 -30.249 1.00 94.38 480 GLU A O 1
ATOM 3595 N N . VAL A 1 481 ? 12.789 -1.443 -32.359 1.00 94.62 481 VAL A N 1
ATOM 3596 C CA . VAL A 1 481 ? 13.756 -2.506 -32.059 1.00 94.62 481 VAL A CA 1
ATOM 3597 C C . VAL A 1 481 ? 15.110 -2.117 -32.625 1.00 94.62 481 VAL A C 1
ATOM 3599 O O . VAL A 1 481 ? 15.226 -1.796 -33.808 1.00 94.62 481 VAL A O 1
ATOM 3602 N N . PHE A 1 482 ? 16.145 -2.182 -31.793 1.00 94.19 482 PHE A N 1
ATOM 3603 C CA . PHE A 1 482 ? 17.518 -1.965 -32.228 1.00 94.19 482 PHE A CA 1
ATOM 3604 C C . PHE A 1 482 ? 18.335 -3.240 -32.051 1.00 94.19 482 PHE A C 1
ATOM 3606 O O . PHE A 1 482 ? 18.278 -3.892 -31.014 1.00 94.19 482 PHE A O 1
ATOM 3613 N N . GLN A 1 483 ? 19.128 -3.560 -33.069 1.00 92.50 483 GLN A N 1
ATOM 3614 C CA . GLN A 1 483 ? 20.108 -4.644 -33.055 1.00 92.50 483 GLN A CA 1
ATOM 3615 C C . GLN A 1 483 ? 21.506 -4.080 -33.339 1.00 92.50 483 GLN A C 1
ATOM 3617 O O . GLN A 1 483 ? 21.602 -2.989 -33.931 1.00 92.50 483 GLN A O 1
ATOM 3622 N N . PRO A 1 484 ? 22.586 -4.775 -32.932 1.00 91.25 484 PRO A N 1
ATOM 3623 C CA . PRO A 1 484 ? 23.937 -4.428 -33.351 1.00 91.25 484 PRO A CA 1
ATOM 3624 C C . PRO A 1 484 ? 24.017 -4.315 -34.875 1.00 91.25 484 PRO A C 1
ATOM 3626 O O . PRO A 1 484 ? 23.476 -5.137 -35.612 1.00 91.25 484 PRO A O 1
ATOM 3629 N N . LEU A 1 485 ? 24.669 -3.264 -35.363 1.00 86.12 485 LEU A N 1
ATOM 3630 C CA . LEU A 1 485 ? 24.863 -3.079 -36.798 1.00 86.12 485 LEU A CA 1
ATOM 3631 C C . LEU A 1 485 ? 25.863 -4.120 -37.305 1.00 86.12 485 LEU A C 1
ATOM 3633 O O . LEU A 1 485 ? 26.874 -4.351 -36.652 1.00 86.12 485 LEU A O 1
ATOM 3637 N N . ALA A 1 486 ? 25.649 -4.677 -38.501 1.00 82.62 486 ALA A N 1
ATOM 3638 C CA . ALA A 1 486 ? 26.546 -5.694 -39.066 1.00 82.62 486 ALA A CA 1
ATOM 3639 C C . ALA A 1 486 ? 28.023 -5.251 -39.113 1.00 82.62 486 ALA A C 1
ATOM 3641 O O . ALA A 1 486 ? 28.921 -6.047 -38.872 1.00 82.62 486 ALA A O 1
ATOM 3642 N N . ARG A 1 487 ? 28.277 -3.958 -39.365 1.00 79.44 487 ARG A N 1
ATOM 3643 C CA . ARG A 1 487 ? 29.627 -3.362 -39.365 1.00 79.44 487 ARG A CA 1
ATOM 3644 C C . ARG A 1 487 ? 30.260 -3.204 -37.975 1.00 79.44 487 ARG A C 1
ATOM 3646 O O . ARG A 1 487 ? 31.471 -3.052 -37.887 1.00 79.44 487 ARG A O 1
ATOM 3653 N N . ASP A 1 488 ? 29.445 -3.202 -36.922 1.00 78.12 488 ASP A N 1
ATOM 3654 C CA . ASP A 1 488 ? 29.852 -2.930 -35.540 1.00 78.12 488 ASP A CA 1
ATOM 3655 C C . ASP A 1 488 ? 29.728 -4.189 -34.656 1.00 78.12 488 ASP A C 1
ATOM 3657 O O . ASP A 1 488 ? 29.922 -4.112 -33.446 1.00 78.12 488 ASP A O 1
ATOM 3661 N N . ILE A 1 489 ? 29.399 -5.347 -35.245 1.00 75.56 489 ILE A N 1
ATOM 3662 C CA . ILE A 1 489 ? 29.012 -6.567 -34.521 1.00 75.56 489 ILE A CA 1
ATOM 3663 C C . ILE A 1 489 ? 30.118 -7.087 -33.589 1.00 75.56 489 ILE A C 1
ATOM 3665 O O . ILE A 1 489 ? 29.834 -7.470 -32.458 1.00 75.56 489 ILE A O 1
ATOM 3669 N N . ASP A 1 490 ? 31.379 -6.990 -34.019 1.00 76.38 490 ASP A N 1
ATOM 3670 C CA . ASP A 1 490 ? 32.560 -7.390 -33.240 1.00 76.38 490 ASP A CA 1
ATOM 3671 C C . ASP A 1 490 ? 33.145 -6.248 -32.390 1.00 76.38 490 ASP A C 1
ATOM 3673 O O . ASP A 1 490 ? 34.193 -6.401 -31.755 1.00 76.38 490 ASP A O 1
ATOM 3677 N N . LEU A 1 491 ? 32.509 -5.071 -32.389 1.00 82.81 491 LEU A N 1
ATOM 3678 C CA . LEU A 1 491 ? 32.977 -3.925 -31.620 1.00 82.81 491 LEU A CA 1
ATOM 3679 C C . LEU A 1 491 ? 32.473 -3.971 -30.174 1.00 82.81 491 LEU A C 1
ATOM 3681 O O . LEU A 1 491 ? 31.523 -4.660 -29.811 1.00 82.81 491 LEU A O 1
ATOM 3685 N N . MET A 1 492 ? 33.126 -3.166 -29.339 1.00 85.25 492 MET A N 1
ATOM 3686 C CA . MET A 1 492 ? 32.774 -2.964 -27.928 1.00 85.25 492 MET A CA 1
ATOM 3687 C C . MET A 1 492 ? 31.901 -1.717 -27.709 1.00 85.25 492 MET A C 1
ATOM 3689 O O . MET A 1 492 ? 31.716 -1.266 -26.576 1.00 85.25 492 MET A O 1
ATOM 3693 N N . ALA A 1 493 ? 31.456 -1.077 -28.796 1.00 89.75 493 ALA A N 1
ATOM 3694 C CA . ALA A 1 493 ? 30.727 0.181 -28.743 1.00 89.75 493 ALA A CA 1
ATOM 3695 C C . ALA A 1 493 ? 29.823 0.372 -29.963 1.00 89.75 493 ALA A C 1
ATOM 3697 O O . ALA A 1 493 ? 30.272 0.212 -31.099 1.00 89.75 493 ALA A O 1
ATOM 3698 N N . ASP A 1 494 ? 28.590 0.812 -29.727 1.00 92.25 494 ASP A N 1
ATOM 3699 C CA . ASP A 1 494 ? 27.692 1.284 -30.772 1.00 92.25 494 ASP A CA 1
ATOM 3700 C C . ASP A 1 494 ? 27.961 2.767 -31.058 1.00 92.25 494 ASP A C 1
ATOM 3702 O O . ASP A 1 494 ? 27.926 3.621 -30.165 1.00 92.25 494 ASP A O 1
ATOM 3706 N N . ARG A 1 495 ? 28.257 3.080 -32.323 1.00 92.25 495 ARG A N 1
ATOM 3707 C CA . ARG A 1 495 ? 28.596 4.436 -32.781 1.00 92.25 495 ARG A CA 1
ATOM 3708 C C . ARG A 1 495 ? 27.567 5.001 -33.748 1.00 92.25 495 ARG A C 1
ATOM 3710 O O . ARG A 1 495 ? 27.842 5.994 -34.422 1.00 92.25 495 ARG A O 1
ATOM 3717 N N . ARG A 1 496 ? 26.362 4.424 -33.818 1.00 92.94 496 ARG A N 1
ATOM 3718 C CA . ARG A 1 496 ? 25.349 4.835 -34.801 1.00 92.94 496 ARG A CA 1
ATOM 3719 C C . ARG A 1 496 ? 24.930 6.287 -34.661 1.00 92.94 496 ARG A C 1
ATOM 3721 O O . ARG A 1 496 ? 24.470 6.829 -35.656 1.00 92.94 496 ARG A O 1
ATOM 3728 N N . TYR A 1 497 ? 25.103 6.886 -33.476 1.00 93.31 497 TYR A N 1
ATOM 3729 C CA . TYR A 1 497 ? 24.813 8.288 -33.158 1.00 93.31 497 TYR A CA 1
ATOM 3730 C C . TYR A 1 497 ? 26.065 9.153 -32.933 1.00 93.31 497 TYR A C 1
ATOM 3732 O O . TYR A 1 497 ? 25.942 10.317 -32.554 1.00 93.31 497 TYR A O 1
ATOM 3740 N N . ALA A 1 498 ? 27.263 8.620 -33.185 1.00 93.25 498 ALA A N 1
ATOM 3741 C CA . ALA A 1 498 ? 28.505 9.369 -33.035 1.00 93.25 498 ALA A CA 1
ATOM 3742 C C . ALA A 1 498 ? 28.473 10.654 -33.879 1.00 93.25 498 ALA A C 1
ATOM 3744 O O . ALA A 1 498 ? 28.023 10.652 -35.026 1.00 93.25 498 ALA A O 1
ATOM 3745 N N . GLY A 1 499 ? 28.917 11.762 -33.288 1.00 93.62 499 GLY A N 1
ATOM 3746 C CA . GLY A 1 499 ? 28.968 13.071 -33.933 1.00 93.62 499 GLY A CA 1
ATOM 3747 C C . GLY A 1 499 ? 27.673 13.888 -33.873 1.00 93.62 499 GLY A C 1
ATOM 3748 O O . GLY A 1 499 ? 27.750 15.090 -34.123 1.00 93.62 499 GLY A O 1
ATOM 3749 N N . ARG A 1 500 ? 26.517 13.311 -33.491 1.00 94.31 500 ARG A N 1
ATOM 3750 C CA . ARG A 1 500 ? 25.287 14.107 -33.294 1.00 94.31 500 ARG A CA 1
ATOM 3751 C C . ARG A 1 500 ? 25.497 15.140 -32.195 1.00 94.31 500 ARG A C 1
ATOM 3753 O O . ARG A 1 500 ? 26.022 14.815 -31.130 1.00 94.31 500 ARG A O 1
ATOM 3760 N N . ILE A 1 501 ? 25.043 16.362 -32.451 1.00 94.50 501 ILE A N 1
ATOM 3761 C CA . ILE A 1 501 ? 25.034 17.455 -31.481 1.00 94.50 501 ILE A CA 1
ATOM 3762 C C . ILE A 1 501 ? 23.622 17.577 -30.918 1.00 94.50 501 ILE A C 1
ATOM 3764 O O . ILE A 1 501 ? 22.659 17.636 -31.673 1.00 94.50 501 ILE A O 1
ATOM 3768 N N . VAL A 1 502 ? 23.504 17.618 -29.595 1.00 94.12 502 VAL A N 1
ATOM 3769 C CA . VAL A 1 502 ? 22.228 17.695 -28.878 1.00 94.12 502 VAL A CA 1
ATOM 3770 C C . VAL A 1 502 ? 22.282 18.776 -27.802 1.00 94.12 502 VAL A C 1
ATOM 3772 O O . VAL A 1 502 ? 23.361 19.147 -27.333 1.00 94.12 502 VAL A O 1
ATOM 3775 N N . SER A 1 503 ? 21.120 19.259 -27.358 1.00 93.06 503 SER A N 1
ATOM 3776 C CA . SER A 1 503 ? 21.043 20.096 -26.156 1.00 93.06 503 SER A CA 1
ATOM 3777 C C . SER A 1 503 ? 21.423 19.278 -24.918 1.00 93.06 503 SER A C 1
ATOM 3779 O O . SER A 1 503 ? 20.813 18.244 -24.636 1.00 93.06 503 SER A O 1
ATOM 3781 N N . GLN A 1 504 ? 22.388 19.759 -24.135 1.00 92.19 504 GLN A N 1
ATOM 3782 C CA . GLN A 1 504 ? 22.794 19.149 -22.870 1.00 92.19 504 GLN A CA 1
ATOM 3783 C C . GLN A 1 504 ? 21.646 19.136 -21.860 1.00 92.19 504 GLN A C 1
ATOM 3785 O O . GLN A 1 504 ? 21.461 18.142 -21.160 1.00 92.19 504 GLN A O 1
ATOM 3790 N N . ALA A 1 505 ? 20.859 20.214 -21.777 1.00 91.75 505 ALA A N 1
ATOM 3791 C CA . ALA A 1 505 ? 19.706 20.268 -20.880 1.00 91.75 505 ALA A CA 1
ATOM 3792 C C . ALA A 1 505 ? 18.691 19.167 -21.223 1.00 91.75 505 ALA A C 1
ATOM 3794 O O . ALA A 1 505 ? 18.239 18.448 -20.329 1.00 91.75 505 ALA A O 1
ATOM 3795 N N . ARG A 1 506 ? 18.414 18.978 -22.521 1.00 91.69 506 ARG A N 1
ATOM 3796 C CA . ARG A 1 506 ? 17.489 17.955 -23.022 1.00 91.69 506 ARG A CA 1
ATOM 3797 C C . ARG A 1 506 ? 18.014 16.535 -22.827 1.00 91.69 506 ARG A C 1
ATOM 3799 O O . ARG A 1 506 ? 17.295 15.719 -22.260 1.00 91.69 506 ARG A O 1
ATOM 3806 N N . LEU A 1 507 ? 19.261 16.261 -23.227 1.00 94.94 507 LEU A N 1
ATOM 3807 C CA . LEU A 1 507 ? 19.956 14.988 -22.980 1.00 94.94 507 LEU A CA 1
ATOM 3808 C C . LEU A 1 507 ? 19.823 14.593 -21.509 1.00 94.94 507 LEU A C 1
ATOM 3810 O O . LEU A 1 507 ? 19.393 13.491 -21.181 1.00 94.94 507 LEU A O 1
ATOM 3814 N N . ARG A 1 508 ? 20.155 15.532 -20.619 1.00 94.69 508 ARG A N 1
ATOM 3815 C CA . ARG A 1 508 ? 20.125 15.321 -19.176 1.00 94.69 508 ARG A CA 1
ATOM 3816 C C . ARG A 1 508 ? 18.723 15.074 -18.636 1.00 94.69 508 ARG A C 1
ATOM 3818 O O . ARG A 1 508 ? 18.581 14.204 -17.787 1.00 94.69 508 ARG A O 1
ATOM 3825 N N . ALA A 1 509 ? 17.716 15.823 -19.077 1.00 93.56 509 ALA A N 1
ATOM 3826 C CA . ALA A 1 509 ? 16.335 15.602 -18.652 1.00 93.56 509 ALA A CA 1
ATOM 3827 C C . ALA A 1 509 ? 15.824 14.232 -19.124 1.00 93.56 509 ALA A C 1
ATOM 3829 O O . ALA A 1 509 ? 15.479 13.391 -18.303 1.00 93.56 509 ALA A O 1
ATOM 3830 N N . MET A 1 510 ? 15.896 13.962 -20.430 1.00 94.19 510 MET A N 1
ATOM 3831 C CA . MET A 1 510 ? 15.315 12.759 -21.031 1.00 94.19 510 MET A CA 1
ATOM 3832 C C . MET A 1 510 ? 15.954 11.458 -20.540 1.00 94.19 510 MET A C 1
ATOM 3834 O O . MET A 1 510 ? 15.236 10.476 -20.352 1.00 94.19 510 MET A O 1
ATOM 3838 N N . LEU A 1 511 ? 17.277 11.431 -20.345 1.00 95.19 511 LEU A N 1
ATOM 3839 C CA . LEU A 1 511 ? 17.965 10.245 -19.834 1.00 95.19 511 LEU A CA 1
ATOM 3840 C C . LEU A 1 511 ? 17.736 10.053 -18.325 1.00 95.19 511 LEU A C 1
ATOM 3842 O O . LEU A 1 511 ? 17.530 8.922 -17.891 1.00 95.19 511 LEU A O 1
ATOM 3846 N N . ARG A 1 512 ? 17.693 11.126 -17.516 1.00 94.62 512 ARG A N 1
ATOM 3847 C CA . ARG A 1 512 ? 17.371 11.004 -16.079 1.00 94.62 512 ARG A CA 1
ATOM 3848 C C . ARG A 1 512 ? 15.963 10.479 -15.837 1.00 94.62 512 ARG A C 1
ATOM 3850 O O . ARG A 1 512 ? 15.792 9.632 -14.967 1.00 94.62 512 ARG A O 1
ATOM 3857 N N . ASP A 1 513 ? 14.991 10.919 -16.633 1.00 90.25 513 ASP A N 1
ATOM 3858 C CA . ASP A 1 513 ? 13.610 10.419 -16.561 1.00 90.25 513 ASP A CA 1
ATOM 3859 C C . ASP A 1 513 ? 13.519 8.908 -16.846 1.00 90.25 513 ASP A C 1
ATOM 3861 O O . ASP A 1 513 ? 12.533 8.264 -16.503 1.00 90.25 513 ASP A O 1
ATOM 3865 N N . ARG A 1 514 ? 14.571 8.333 -17.444 1.00 91.12 514 ARG A N 1
ATOM 3866 C CA . ARG A 1 514 ? 14.725 6.909 -17.773 1.00 91.12 514 ARG A CA 1
ATOM 3867 C C . ARG A 1 514 ? 15.749 6.205 -16.879 1.00 91.12 514 ARG A C 1
ATOM 3869 O O . ARG A 1 514 ? 16.283 5.165 -17.242 1.00 91.12 514 ARG A O 1
ATOM 3876 N N . GLY A 1 515 ? 16.080 6.789 -15.729 1.00 91.19 515 GLY A N 1
ATOM 3877 C CA . GLY A 1 515 ? 16.942 6.156 -14.730 1.00 91.19 515 GLY A CA 1
ATOM 3878 C C . GLY A 1 515 ? 18.443 6.195 -15.031 1.00 91.19 515 GLY A C 1
ATOM 3879 O O . GLY A 1 515 ? 19.203 5.483 -14.380 1.00 91.19 515 GLY A O 1
ATOM 3880 N N . TRP A 1 516 ? 18.900 7.017 -15.978 1.00 95.69 516 TRP A N 1
ATOM 3881 C CA . TRP A 1 516 ? 20.334 7.220 -16.194 1.00 95.69 516 TRP A CA 1
ATOM 3882 C C . TRP A 1 516 ? 20.910 8.237 -15.204 1.00 95.69 516 TRP A C 1
ATOM 3884 O O . TRP A 1 516 ? 20.332 9.299 -14.954 1.00 95.69 516 TRP A O 1
ATOM 3894 N N . ALA A 1 517 ? 22.121 7.975 -14.720 1.00 96.19 517 ALA A N 1
ATOM 3895 C CA . ALA A 1 517 ? 22.978 8.992 -14.134 1.00 96.19 517 ALA A CA 1
ATOM 3896 C C . ALA A 1 517 ? 23.603 9.820 -15.263 1.00 96.19 517 ALA A C 1
ATOM 3898 O O . ALA A 1 517 ? 24.263 9.273 -16.143 1.00 96.19 517 ALA A O 1
ATOM 3899 N N . VAL A 1 518 ? 23.396 11.142 -15.255 1.00 95.88 518 VAL A N 1
ATOM 3900 C CA . VAL A 1 518 ? 23.820 12.025 -16.360 1.00 95.88 518 VAL A CA 1
ATOM 3901 C C . VAL A 1 518 ? 24.619 13.226 -15.831 1.00 95.88 518 VAL A C 1
ATOM 3903 O O . VAL A 1 518 ? 24.033 14.282 -15.514 1.00 95.88 518 VAL A O 1
ATOM 3906 N N . PRO A 1 519 ? 25.955 13.090 -15.712 1.00 92.50 519 PRO A N 1
ATOM 3907 C CA . PRO A 1 519 ? 26.839 14.188 -15.331 1.00 92.50 519 PRO A CA 1
ATOM 3908 C C . PRO A 1 519 ? 26.688 15.406 -16.258 1.00 92.50 519 PRO A C 1
ATOM 3910 O O . PRO A 1 519 ? 26.289 15.301 -17.418 1.00 92.50 519 PRO A O 1
ATOM 3913 N N . ALA A 1 520 ? 26.943 16.605 -15.743 1.00 88.94 520 ALA A N 1
ATOM 3914 C CA . ALA A 1 520 ? 26.987 17.795 -16.590 1.00 88.94 520 ALA A CA 1
ATOM 3915 C C . ALA A 1 520 ? 28.349 17.882 -17.289 1.00 88.94 520 ALA A C 1
ATOM 3917 O O . ALA A 1 520 ? 29.349 17.525 -16.680 1.00 88.94 520 ALA A O 1
ATOM 3918 N N . LEU A 1 521 ? 28.385 18.402 -18.516 1.00 88.12 521 LEU A N 1
ATOM 3919 C CA . LEU A 1 521 ? 29.611 18.999 -19.049 1.00 88.12 521 LEU A CA 1
ATOM 3920 C C . LEU A 1 521 ? 29.726 20.440 -18.541 1.00 88.12 521 LEU A C 1
ATOM 3922 O O . LEU A 1 521 ? 28.703 21.072 -18.231 1.00 88.12 521 LEU A O 1
ATOM 3926 N N . GLY A 1 522 ? 30.944 20.974 -18.533 1.00 83.44 522 GLY A N 1
ATOM 3927 C CA . GLY A 1 522 ? 31.188 22.390 -18.290 1.00 83.44 522 GLY A CA 1
ATOM 3928 C C . GLY A 1 522 ? 32.665 22.763 -18.231 1.00 83.44 522 GLY A C 1
ATOM 3929 O O . GLY A 1 522 ? 33.542 21.965 -18.536 1.00 83.44 522 GLY A O 1
ATOM 3930 N N . ALA A 1 523 ? 32.929 24.016 -17.865 1.00 74.19 523 ALA A N 1
ATOM 3931 C CA . ALA A 1 523 ? 34.243 24.650 -17.991 1.00 74.19 523 ALA A CA 1
ATOM 3932 C C . ALA A 1 523 ? 35.230 24.357 -16.835 1.00 74.19 523 ALA A C 1
ATOM 3934 O O . ALA A 1 523 ? 36.188 25.105 -16.652 1.00 74.19 523 ALA A O 1
ATOM 3935 N N . TRP A 1 524 ? 34.991 23.320 -16.026 1.00 79.75 524 TRP A N 1
ATOM 3936 C CA . TRP A 1 524 ? 35.900 22.888 -14.953 1.00 79.75 524 TRP A CA 1
ATOM 3937 C C . TRP A 1 524 ? 36.842 21.773 -15.432 1.00 79.75 524 TRP A C 1
ATOM 3939 O O . TRP A 1 524 ? 36.652 21.206 -16.509 1.00 79.75 524 TRP A O 1
ATOM 3949 N N . ASP A 1 525 ? 37.853 21.442 -14.627 1.00 72.12 525 ASP A N 1
ATOM 3950 C CA . ASP A 1 525 ? 38.823 20.393 -14.952 1.00 72.12 525 ASP A CA 1
ATOM 3951 C C . ASP A 1 525 ? 38.129 19.040 -15.191 1.00 72.12 525 ASP A C 1
ATOM 3953 O O . ASP A 1 525 ? 37.357 18.577 -14.353 1.00 72.12 525 ASP A O 1
ATOM 3957 N N . GLN A 1 526 ? 38.408 18.407 -16.339 1.00 76.25 526 GLN A N 1
ATOM 3958 C CA . GLN A 1 526 ? 37.741 17.181 -16.826 1.00 76.25 526 GLN A CA 1
ATOM 3959 C C . GLN A 1 526 ? 36.232 17.331 -17.109 1.00 76.25 526 GLN A C 1
ATOM 3961 O O . GLN A 1 526 ? 35.508 16.342 -17.178 1.00 76.25 526 GLN A O 1
ATOM 3966 N N . GLY A 1 527 ? 35.730 18.560 -17.271 1.00 78.06 527 GLY A N 1
ATOM 3967 C CA . GLY A 1 527 ? 34.342 18.834 -17.656 1.00 78.06 527 GLY A CA 1
ATOM 3968 C C . GLY A 1 527 ? 34.077 18.795 -19.168 1.00 78.06 527 GLY A C 1
ATOM 3969 O O . GLY A 1 527 ? 32.947 19.056 -19.592 1.00 78.06 527 GLY A O 1
ATOM 3970 N N . ASP A 1 528 ? 35.093 18.496 -19.984 1.00 84.88 528 ASP A N 1
ATOM 3971 C CA . ASP A 1 528 ? 35.020 18.450 -21.447 1.00 84.88 528 ASP A CA 1
ATOM 3972 C C . ASP A 1 528 ? 34.468 17.130 -22.006 1.00 84.88 528 ASP A C 1
ATOM 3974 O O . ASP A 1 528 ? 33.884 17.136 -23.092 1.00 84.88 528 ASP A O 1
ATOM 3978 N N . GLU A 1 529 ? 34.554 16.036 -21.247 1.00 91.62 529 GLU A N 1
ATOM 3979 C CA . GLU A 1 529 ? 33.884 14.758 -21.514 1.00 91.62 529 GLU A CA 1
ATOM 3980 C C . GLU A 1 529 ? 33.068 14.318 -20.292 1.00 91.62 529 GLU A C 1
ATOM 3982 O O . GLU A 1 529 ? 33.446 14.529 -19.142 1.00 91.62 529 GLU A O 1
ATOM 3987 N N . ALA A 1 530 ? 31.932 13.674 -20.536 1.00 93.19 530 ALA A N 1
ATOM 3988 C CA . ALA A 1 530 ? 31.133 13.034 -19.509 1.00 93.19 530 ALA A CA 1
ATOM 3989 C C . ALA A 1 530 ? 30.627 11.675 -19.995 1.00 93.19 530 ALA A C 1
ATOM 3991 O O . ALA A 1 530 ? 30.386 11.446 -21.184 1.00 93.19 530 ALA A O 1
ATOM 3992 N N . THR A 1 531 ? 30.445 10.766 -19.040 1.00 95.38 531 THR A N 1
ATOM 3993 C CA . THR A 1 531 ? 29.847 9.453 -19.279 1.00 95.38 531 THR A CA 1
ATOM 3994 C C . THR A 1 531 ? 28.563 9.352 -18.476 1.00 95.38 531 THR A C 1
ATOM 3996 O O . THR A 1 531 ? 28.589 9.322 -17.246 1.00 95.38 531 THR A O 1
ATOM 3999 N N . ALA A 1 532 ? 27.434 9.327 -19.176 1.00 96.75 532 ALA A N 1
ATOM 4000 C CA . ALA A 1 532 ? 26.167 8.953 -18.574 1.00 96.75 532 ALA A CA 1
ATOM 4001 C C . ALA A 1 532 ? 26.110 7.439 -18.477 1.00 96.75 532 ALA A C 1
ATOM 4003 O O . ALA A 1 532 ? 26.602 6.754 -19.373 1.00 96.75 532 ALA A O 1
ATOM 4004 N N . PHE A 1 533 ? 25.498 6.914 -17.426 1.00 96.31 533 PHE A N 1
ATOM 4005 C CA . PHE A 1 533 ? 25.392 5.474 -17.263 1.00 96.31 533 PHE A CA 1
ATOM 4006 C C . PHE A 1 533 ? 24.062 5.044 -16.663 1.00 96.31 533 PHE A C 1
ATOM 4008 O O . PHE A 1 533 ? 23.410 5.809 -15.950 1.00 96.31 533 PHE A O 1
ATOM 4015 N N . ARG A 1 534 ? 23.681 3.804 -16.952 1.00 94.81 534 ARG A N 1
ATOM 4016 C CA . ARG A 1 534 ? 22.536 3.119 -16.356 1.00 94.81 534 ARG A CA 1
ATOM 4017 C C . ARG A 1 534 ? 22.916 1.672 -16.073 1.00 94.81 534 ARG A C 1
ATOM 4019 O O . ARG A 1 534 ? 23.519 1.018 -16.924 1.00 94.81 534 ARG A O 1
ATOM 4026 N N . ASP A 1 535 ? 22.560 1.208 -14.884 1.00 92.81 535 ASP A N 1
ATOM 4027 C CA . ASP A 1 535 ? 22.776 -0.168 -14.446 1.00 92.81 535 ASP A CA 1
ATOM 4028 C C . ASP A 1 535 ? 21.550 -1.030 -14.759 1.00 92.81 535 ASP A C 1
ATOM 4030 O O . ASP A 1 535 ? 20.406 -0.583 -14.636 1.00 92.81 535 ASP A O 1
ATOM 4034 N N . PHE A 1 536 ? 21.815 -2.264 -15.169 1.00 90.75 536 PHE A N 1
ATOM 4035 C CA . PHE A 1 536 ? 20.850 -3.311 -15.476 1.00 90.75 536 PHE A CA 1
ATOM 4036 C C . PHE A 1 536 ? 21.197 -4.575 -14.671 1.00 90.75 536 PHE A C 1
ATOM 4038 O O . PHE A 1 536 ? 22.157 -4.601 -13.901 1.00 90.75 536 PHE A O 1
ATOM 4045 N N . GLU A 1 537 ? 20.387 -5.620 -14.829 1.00 86.94 537 GLU A N 1
ATOM 4046 C CA . GLU A 1 537 ? 20.633 -6.942 -14.237 1.00 86.94 537 GLU A CA 1
ATOM 4047 C C . GLU A 1 537 ? 21.953 -7.566 -14.747 1.00 86.94 537 GLU A C 1
ATOM 4049 O O . GLU A 1 537 ? 22.547 -7.087 -15.715 1.00 86.94 537 GLU A O 1
ATOM 4054 N N . ASP A 1 538 ? 22.416 -8.634 -14.087 1.00 83.75 538 ASP A N 1
ATOM 4055 C CA . ASP A 1 538 ? 23.623 -9.401 -14.451 1.00 83.75 538 ASP A CA 1
ATOM 4056 C C . ASP A 1 538 ? 24.913 -8.565 -14.554 1.00 83.75 538 ASP A C 1
ATOM 4058 O O . ASP A 1 538 ? 25.734 -8.743 -15.468 1.00 83.75 538 ASP A O 1
ATOM 4062 N N . ASP A 1 539 ? 25.068 -7.625 -13.613 1.00 85.38 539 ASP A N 1
ATOM 4063 C CA . ASP A 1 539 ? 26.191 -6.687 -13.512 1.00 85.38 539 ASP A CA 1
ATOM 4064 C C . ASP A 1 539 ? 26.484 -5.978 -14.843 1.00 85.38 539 ASP A C 1
ATOM 4066 O O . ASP A 1 539 ? 27.636 -5.784 -15.230 1.00 85.38 539 ASP A O 1
ATOM 4070 N N . LEU A 1 540 ? 25.439 -5.616 -15.590 1.00 91.00 540 LEU A N 1
ATOM 4071 C CA . LEU A 1 540 ? 25.567 -4.928 -16.867 1.00 91.00 540 LEU A CA 1
ATOM 4072 C C . LEU A 1 540 ? 25.318 -3.430 -16.698 1.00 91.00 540 LEU A C 1
ATOM 4074 O O . LEU A 1 540 ? 24.221 -2.993 -16.364 1.00 91.00 540 LEU A O 1
ATOM 4078 N N . ARG A 1 541 ? 26.323 -2.622 -17.021 1.00 94.56 541 ARG A N 1
ATOM 4079 C CA . ARG A 1 541 ? 26.212 -1.169 -17.126 1.00 94.56 541 ARG A CA 1
ATOM 4080 C C . ARG A 1 541 ? 26.270 -0.741 -18.578 1.00 94.56 541 ARG A C 1
ATOM 4082 O O . ARG A 1 541 ? 27.144 -1.160 -19.337 1.00 94.56 541 ARG A O 1
ATOM 4089 N N . VAL A 1 542 ? 25.371 0.156 -18.950 1.00 95.62 542 VAL A N 1
ATOM 4090 C CA . VAL A 1 542 ? 25.426 0.849 -20.234 1.00 95.62 542 VAL A CA 1
ATOM 4091 C C . VAL A 1 542 ? 25.978 2.245 -20.016 1.00 95.62 542 VAL A C 1
ATOM 4093 O O . VAL A 1 542 ? 25.531 2.953 -19.120 1.00 95.62 542 VAL A O 1
ATOM 4096 N N . GLU A 1 543 ? 26.934 2.644 -20.845 1.00 96.38 543 GLU A N 1
ATOM 4097 C CA . GLU A 1 543 ? 27.606 3.937 -20.796 1.00 96.38 543 GLU A CA 1
ATOM 4098 C C . GLU A 1 543 ? 27.391 4.707 -22.100 1.00 96.38 543 GLU A C 1
ATOM 4100 O O . GLU A 1 543 ? 27.755 4.231 -23.173 1.00 96.38 543 GLU A O 1
ATOM 4105 N N . LEU A 1 544 ? 26.861 5.926 -22.021 1.00 97.38 544 LEU A N 1
ATOM 4106 C CA . LEU A 1 544 ? 26.837 6.883 -23.122 1.00 97.38 544 LEU A CA 1
ATOM 4107 C C . LEU A 1 544 ? 27.918 7.938 -22.892 1.00 97.38 544 LEU A C 1
ATOM 4109 O O . LEU A 1 544 ? 27.826 8.740 -21.962 1.00 97.38 544 LEU A O 1
ATOM 4113 N N . ARG A 1 545 ? 28.901 7.987 -23.790 1.00 96.25 545 ARG A N 1
ATOM 4114 C CA . ARG A 1 545 ? 29.930 9.032 -23.801 1.00 96.25 545 ARG A CA 1
ATOM 4115 C C . ARG A 1 545 ? 29.495 10.223 -24.636 1.00 96.25 545 ARG A C 1
ATOM 4117 O O . ARG A 1 545 ? 29.005 10.058 -25.758 1.00 96.25 545 ARG A O 1
ATOM 4124 N N . TYR A 1 546 ? 29.711 11.418 -24.106 1.00 95.94 546 TYR A N 1
ATOM 4125 C CA . TYR A 1 546 ? 29.462 12.679 -24.790 1.00 95.94 546 TYR A CA 1
ATOM 4126 C C . TYR A 1 546 ? 30.461 13.738 -24.336 1.00 95.94 546 TYR A C 1
ATOM 4128 O O . TYR A 1 546 ? 30.985 13.689 -23.229 1.00 95.94 546 TYR A O 1
ATOM 4136 N N . GLN A 1 547 ? 30.722 14.699 -25.210 1.00 95.12 547 GLN A N 1
ATOM 4137 C CA . GLN A 1 547 ? 31.745 15.721 -25.006 1.00 95.12 547 GLN A CA 1
ATOM 4138 C C . GLN A 1 547 ? 31.240 17.103 -25.406 1.00 95.12 547 GLN A C 1
ATOM 4140 O O . GLN A 1 547 ? 30.237 17.232 -26.115 1.00 95.12 547 GLN A O 1
ATOM 4145 N N . ILE A 1 548 ? 31.943 18.146 -24.983 1.00 91.56 548 ILE A N 1
ATOM 4146 C CA . ILE A 1 548 ? 31.658 19.514 -25.418 1.00 91.56 548 ILE A CA 1
ATOM 4147 C C . ILE A 1 548 ? 31.861 19.656 -26.935 1.00 91.56 548 ILE A C 1
ATOM 4149 O O . ILE A 1 548 ? 32.730 19.029 -27.542 1.00 91.56 548 ILE A O 1
ATOM 4153 N N . VAL A 1 549 ? 31.028 20.479 -27.575 1.00 88.12 549 VAL A N 1
ATOM 4154 C CA . VAL A 1 549 ? 31.186 20.813 -29.003 1.00 88.12 549 VAL A CA 1
ATOM 4155 C C . VAL A 1 549 ? 32.316 21.824 -29.182 1.00 88.12 549 VAL A C 1
ATOM 4157 O O . VAL A 1 549 ? 33.190 21.630 -30.024 1.00 88.12 549 VAL A O 1
ATOM 4160 N N . GLU A 1 550 ? 32.277 22.864 -28.351 1.00 83.69 550 GLU A N 1
ATOM 4161 C CA . GLU A 1 550 ? 33.192 24.000 -28.262 1.00 83.69 550 GLU A CA 1
ATOM 4162 C C . GLU A 1 550 ? 33.351 24.349 -26.776 1.00 83.69 550 GLU A C 1
ATOM 4164 O O . GLU A 1 550 ? 32.400 24.181 -26.004 1.00 83.69 550 GLU A O 1
ATOM 4169 N N . ARG A 1 551 ? 34.540 24.813 -26.370 1.00 77.69 551 ARG A N 1
ATOM 4170 C CA . ARG A 1 551 ? 34.783 25.283 -24.999 1.00 77.69 551 ARG A CA 1
ATOM 4171 C C . ARG A 1 551 ? 34.110 26.635 -24.798 1.00 77.69 551 ARG A C 1
ATOM 4173 O O . ARG A 1 551 ? 34.421 27.579 -25.518 1.00 77.69 551 ARG A O 1
ATOM 4180 N N . VAL A 1 552 ? 33.236 26.719 -23.801 1.00 76.75 552 VAL A N 1
ATOM 4181 C CA . VAL A 1 552 ? 32.658 27.986 -23.337 1.00 76.75 552 VAL A CA 1
ATOM 4182 C C . VAL A 1 552 ? 33.541 28.618 -22.249 1.00 76.75 552 VAL A C 1
ATOM 4184 O O . VAL A 1 552 ? 34.213 27.881 -21.517 1.00 76.75 552 VAL A O 1
ATOM 4187 N N . PRO A 1 553 ? 33.573 29.958 -22.130 1.00 76.75 553 PRO A N 1
ATOM 4188 C CA . PRO A 1 553 ? 34.268 30.648 -21.048 1.00 76.75 553 PRO A CA 1
ATOM 4189 C C . PRO A 1 553 ? 33.842 30.170 -19.655 1.00 76.75 553 PRO A C 1
ATOM 4191 O O . PRO A 1 553 ? 32.704 29.754 -19.424 1.00 76.75 553 PRO A O 1
ATOM 4194 N N . THR A 1 554 ? 34.756 30.271 -18.690 1.00 71.50 554 THR A N 1
ATOM 4195 C CA . THR A 1 554 ? 34.484 29.928 -17.291 1.00 71.50 554 THR A CA 1
ATOM 4196 C C . THR A 1 554 ? 33.318 30.757 -16.746 1.00 71.50 554 THR A C 1
ATOM 4198 O O . THR A 1 554 ? 33.376 31.983 -16.739 1.00 71.50 554 THR A O 1
ATOM 4201 N N . GLY A 1 555 ? 32.267 30.086 -16.264 1.00 68.12 555 GLY A N 1
ATOM 4202 C CA . GLY A 1 555 ? 31.047 30.721 -15.745 1.00 68.12 555 GLY A CA 1
ATOM 4203 C C . GLY A 1 555 ? 29.860 30.704 -16.714 1.00 68.12 555 GLY A C 1
ATOM 4204 O O . GLY A 1 555 ? 28.725 30.891 -16.275 1.00 68.12 555 GLY A O 1
ATOM 4205 N N . GLU A 1 556 ? 30.084 30.404 -17.994 1.00 73.31 556 GLU A N 1
ATOM 4206 C CA . GLU A 1 556 ? 29.009 30.188 -18.963 1.00 73.31 556 GLU A CA 1
ATOM 4207 C C . GLU A 1 556 ? 28.495 28.743 -18.934 1.00 73.31 556 GLU A C 1
ATOM 4209 O O . GLU A 1 556 ? 29.189 27.799 -18.542 1.00 73.31 556 GLU A O 1
ATOM 4214 N N . ARG A 1 557 ? 27.228 28.559 -19.321 1.00 75.62 557 ARG A N 1
ATOM 4215 C CA . ARG A 1 557 ? 26.598 27.236 -19.340 1.00 75.62 557 ARG A CA 1
ATOM 4216 C C . ARG A 1 557 ? 26.931 26.514 -20.636 1.00 75.62 557 ARG A C 1
ATOM 4218 O O . ARG A 1 557 ? 26.681 27.026 -21.719 1.00 75.62 557 ARG A O 1
ATOM 4225 N N . GLN A 1 558 ? 27.394 25.272 -20.519 1.00 83.31 558 GLN A N 1
ATOM 4226 C CA . GLN A 1 558 ? 27.481 24.387 -21.672 1.00 83.31 558 GLN A CA 1
ATOM 4227 C C . GLN A 1 558 ? 26.072 23.973 -22.113 1.00 83.31 558 GLN A C 1
ATOM 4229 O O . GLN A 1 558 ? 25.360 23.260 -21.399 1.00 83.31 558 GLN A O 1
ATOM 4234 N N . GLU A 1 559 ? 25.673 24.415 -23.302 1.00 87.50 559 GLU A N 1
ATOM 4235 C CA . GLU A 1 559 ? 24.338 24.131 -23.838 1.00 87.50 559 GLU A CA 1
ATOM 4236 C C . GLU A 1 559 ? 24.310 22.935 -24.786 1.00 87.50 559 GLU A C 1
ATOM 4238 O O . GLU A 1 559 ? 23.277 22.277 -24.906 1.00 87.50 559 GLU A O 1
ATOM 4243 N N . ARG A 1 560 ? 25.435 22.629 -25.444 1.00 91.31 560 ARG A N 1
ATOM 4244 C CA . ARG A 1 560 ? 25.528 21.603 -26.491 1.00 91.31 560 ARG A CA 1
ATOM 4245 C C . ARG A 1 560 ? 26.462 20.467 -26.090 1.00 91.31 560 ARG A C 1
ATOM 4247 O O . ARG A 1 560 ? 27.570 20.713 -25.618 1.00 91.31 560 ARG A O 1
ATOM 4254 N N . ALA A 1 561 ? 26.048 19.238 -26.365 1.00 93.44 561 ALA A N 1
ATOM 4255 C CA . ALA A 1 561 ? 26.849 18.033 -26.195 1.00 93.44 561 ALA A CA 1
ATOM 4256 C C . ALA A 1 561 ? 26.952 17.282 -27.528 1.00 93.44 561 ALA A C 1
ATOM 4258 O O . ALA A 1 561 ? 25.963 17.156 -28.248 1.00 93.44 561 ALA A O 1
ATOM 4259 N N . ARG A 1 562 ? 28.136 16.765 -27.856 1.00 95.75 562 ARG A N 1
ATOM 4260 C CA . ARG A 1 562 ? 28.367 15.860 -28.984 1.00 95.75 562 ARG A CA 1
ATOM 4261 C C . ARG A 1 562 ? 28.377 14.423 -28.479 1.00 95.75 562 ARG A C 1
ATOM 4263 O O . ARG A 1 562 ? 29.202 14.084 -27.635 1.00 95.75 562 ARG A O 1
ATOM 4270 N N . LEU A 1 563 ? 27.505 13.579 -29.020 1.00 96.50 563 LEU A N 1
ATOM 4271 C CA . LEU A 1 563 ? 27.470 12.151 -28.705 1.00 96.50 563 LEU A CA 1
ATOM 4272 C C . LEU A 1 563 ? 28.688 11.439 -29.308 1.00 96.50 563 LEU A C 1
ATOM 4274 O O . LEU A 1 563 ? 29.068 11.709 -30.450 1.00 96.50 563 LEU A O 1
ATOM 4278 N N . VAL A 1 564 ? 29.296 10.526 -28.5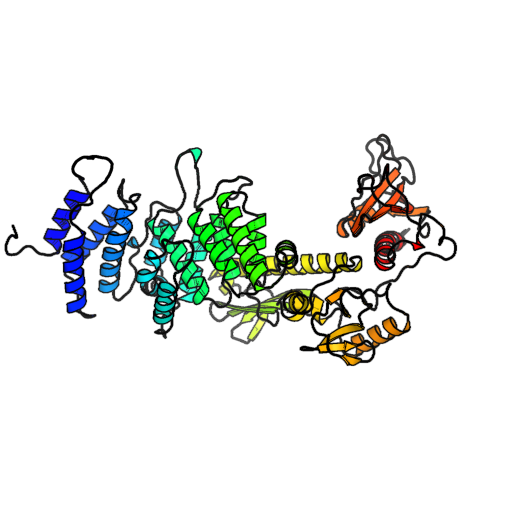50 1.00 95.50 564 VAL A N 1
ATOM 4279 C CA . VAL A 1 564 ? 30.516 9.810 -28.955 1.00 95.50 564 VAL A CA 1
ATOM 4280 C C . VAL A 1 564 ? 30.217 8.342 -29.235 1.00 95.50 564 VAL A C 1
ATOM 4282 O O . VAL A 1 564 ? 30.390 7.892 -30.365 1.00 95.50 564 VAL A O 1
ATOM 4285 N N . ALA A 1 565 ? 29.778 7.585 -28.230 1.00 93.88 565 ALA A N 1
ATOM 4286 C CA . ALA A 1 565 ? 29.490 6.160 -28.372 1.00 93.88 565 ALA A CA 1
ATOM 4287 C C . ALA A 1 565 ? 28.666 5.636 -27.192 1.00 93.88 565 ALA A C 1
ATOM 4289 O O . ALA A 1 565 ? 28.741 6.191 -26.093 1.00 93.88 565 ALA A O 1
ATOM 4290 N N . VAL A 1 566 ? 27.953 4.533 -27.420 1.00 95.38 566 VAL A N 1
ATOM 4291 C CA . VAL A 1 566 ? 27.324 3.724 -26.371 1.00 95.38 566 VAL A CA 1
ATOM 4292 C C . VAL A 1 566 ? 28.167 2.475 -26.142 1.00 95.38 566 VAL A C 1
ATOM 4294 O O . VAL A 1 566 ? 28.507 1.783 -27.099 1.00 95.38 566 VAL A O 1
ATOM 4297 N N . ARG A 1 567 ? 28.527 2.184 -24.895 1.00 94.31 567 ARG A N 1
ATOM 4298 C CA . ARG A 1 567 ? 29.314 1.013 -24.490 1.00 94.31 567 ARG A CA 1
ATOM 4299 C C . ARG A 1 567 ? 28.544 0.184 -23.479 1.00 94.31 567 ARG A C 1
ATOM 4301 O O . ARG A 1 567 ? 27.716 0.708 -22.743 1.00 94.31 567 ARG A O 1
ATOM 4308 N N . PHE A 1 568 ? 28.876 -1.095 -23.429 1.00 93.50 568 PHE A N 1
ATOM 4309 C CA . PHE A 1 568 ? 28.319 -2.053 -22.486 1.00 93.50 568 PHE A CA 1
ATOM 4310 C C . PHE A 1 568 ? 29.475 -2.614 -21.673 1.00 93.50 568 PHE A C 1
ATOM 4312 O O . PHE A 1 568 ? 30.457 -3.091 -22.249 1.00 93.50 568 PHE A O 1
ATOM 4319 N N . VAL A 1 569 ? 29.405 -2.491 -20.353 1.00 91.88 569 VAL A N 1
ATOM 4320 C CA . VAL A 1 569 ? 30.503 -2.846 -19.457 1.00 91.88 569 VAL A CA 1
ATOM 4321 C C . VAL A 1 569 ? 30.003 -3.626 -18.249 1.00 91.88 569 VAL A C 1
ATOM 4323 O O . VAL A 1 569 ? 28.889 -3.412 -17.786 1.00 91.88 569 VAL A O 1
ATOM 4326 N N . THR A 1 570 ? 30.848 -4.499 -17.718 1.00 87.25 570 THR A N 1
ATOM 4327 C CA . THR A 1 570 ? 30.703 -5.042 -16.366 1.00 87.25 570 THR A CA 1
ATOM 4328 C C . THR A 1 570 ? 31.439 -4.103 -15.399 1.00 87.25 570 THR A C 1
ATOM 4330 O O . THR A 1 570 ? 32.637 -3.883 -15.611 1.00 87.25 570 THR A O 1
ATOM 4333 N N . PRO A 1 571 ? 30.780 -3.485 -14.396 1.00 77.19 571 PRO A N 1
ATOM 4334 C CA . PRO A 1 571 ? 31.424 -2.560 -13.460 1.00 77.19 571 PRO A CA 1
ATOM 4335 C C . PRO A 1 571 ? 32.555 -3.200 -12.639 1.00 77.19 571 PRO A C 1
ATOM 4337 O O . PRO A 1 571 ? 32.505 -4.379 -12.302 1.00 77.19 571 PRO A O 1
ATOM 4340 N N . ALA A 1 572 ? 33.560 -2.404 -12.258 1.00 65.00 572 ALA A N 1
ATOM 4341 C CA . ALA A 1 572 ? 34.611 -2.846 -11.337 1.00 65.00 572 ALA A CA 1
ATOM 4342 C C . ALA A 1 572 ? 34.018 -3.130 -9.941 1.00 65.00 572 ALA A C 1
ATOM 4344 O O . ALA A 1 572 ? 33.329 -2.269 -9.391 1.00 65.00 572 ALA A O 1
ATOM 4345 N N . GLY A 1 573 ? 34.302 -4.306 -9.368 1.00 58.03 573 GLY A N 1
ATOM 4346 C CA . GLY A 1 573 ? 33.773 -4.736 -8.064 1.00 58.03 573 GLY A CA 1
ATOM 4347 C C . GLY A 1 573 ? 32.742 -5.872 -8.108 1.00 58.03 573 GLY A C 1
ATOM 4348 O O . GLY A 1 573 ? 32.316 -6.323 -7.046 1.00 58.03 573 GLY A O 1
ATOM 4349 N N . SER A 1 574 ? 32.374 -6.381 -9.292 1.00 53.56 574 SER A N 1
ATOM 4350 C CA . SER A 1 574 ? 31.791 -7.726 -9.409 1.00 53.56 574 SER A CA 1
ATOM 4351 C C . SER A 1 574 ? 32.818 -8.761 -8.930 1.00 53.56 574 SER A C 1
ATOM 4353 O O . SER A 1 574 ? 34.018 -8.536 -9.097 1.00 53.56 574 SER A O 1
ATOM 4355 N N . VAL A 1 575 ? 32.363 -9.884 -8.355 1.00 51.53 575 VAL A N 1
ATOM 4356 C CA . VAL A 1 575 ? 33.159 -10.903 -7.616 1.00 51.53 575 VAL A CA 1
ATOM 4357 C C . VAL A 1 575 ? 34.426 -11.395 -8.356 1.00 51.53 575 VAL A C 1
ATOM 4359 O O . VAL A 1 575 ? 35.321 -11.963 -7.735 1.00 51.53 575 VAL A O 1
ATOM 4362 N N . GLU A 1 576 ? 34.547 -11.119 -9.658 1.00 47.75 576 GLU A N 1
ATOM 4363 C CA . GLU A 1 576 ? 35.598 -11.608 -10.552 1.00 47.75 576 GLU A CA 1
ATOM 4364 C C . GLU A 1 576 ? 36.428 -10.527 -11.300 1.00 47.75 576 GLU A C 1
ATOM 4366 O O . GLU A 1 576 ? 37.306 -10.905 -12.073 1.00 47.75 576 GLU A O 1
ATOM 4371 N N . ALA A 1 577 ? 36.216 -9.207 -11.125 1.00 46.09 577 ALA A N 1
ATOM 4372 C CA . ALA A 1 577 ? 36.806 -8.196 -12.035 1.00 46.09 577 ALA A CA 1
ATOM 4373 C C . ALA A 1 577 ? 37.758 -7.155 -11.398 1.00 46.09 577 ALA A C 1
ATOM 4375 O O . ALA A 1 577 ? 37.360 -6.365 -10.540 1.00 46.09 577 ALA A O 1
ATOM 4376 N N . ASP A 1 578 ? 38.988 -7.082 -11.929 1.00 44.25 578 ASP A N 1
ATOM 4377 C CA . ASP A 1 578 ? 39.953 -5.988 -11.726 1.00 44.25 578 ASP A CA 1
ATOM 4378 C C . ASP A 1 578 ? 39.711 -4.896 -12.796 1.00 44.25 578 ASP A C 1
ATOM 4380 O O . ASP A 1 578 ? 40.178 -4.985 -13.933 1.00 44.25 578 ASP A O 1
ATOM 4384 N N . GLY A 1 579 ? 38.876 -3.902 -12.471 1.00 59.00 579 GLY A N 1
ATOM 4385 C CA . GLY A 1 579 ? 38.456 -2.831 -13.391 1.00 59.00 579 GLY A CA 1
ATOM 4386 C C . GLY A 1 579 ? 37.207 -3.143 -14.237 1.00 59.00 579 GLY A C 1
ATOM 4387 O O . GLY A 1 579 ? 36.746 -4.278 -14.316 1.00 59.00 579 GLY A O 1
ATOM 4388 N N . ALA A 1 580 ? 36.622 -2.110 -14.862 1.00 68.94 580 ALA A N 1
ATOM 4389 C CA . ALA A 1 580 ? 35.418 -2.266 -15.683 1.00 68.94 580 ALA A CA 1
ATOM 4390 C C . ALA A 1 580 ? 35.750 -2.907 -17.044 1.00 68.94 580 ALA A C 1
ATOM 4392 O O . ALA A 1 580 ? 36.569 -2.379 -17.802 1.00 68.94 580 ALA A O 1
ATOM 4393 N N . GLN A 1 581 ? 35.098 -4.022 -17.378 1.00 81.25 581 GLN A N 1
ATOM 4394 C CA . GLN A 1 581 ? 35.364 -4.790 -18.602 1.00 81.25 581 GLN A CA 1
ATOM 4395 C C . GLN A 1 581 ? 34.302 -4.522 -19.666 1.00 81.25 581 GLN A C 1
ATOM 4397 O O . GLN A 1 581 ? 33.113 -4.585 -19.380 1.00 81.25 581 GLN A O 1
ATOM 4402 N N . SER A 1 582 ? 34.704 -4.228 -20.906 1.00 85.56 582 SER A N 1
ATOM 4403 C CA . SER A 1 582 ? 33.743 -4.031 -22.005 1.00 85.56 582 SER A CA 1
ATOM 4404 C C . SER A 1 582 ? 33.262 -5.353 -22.585 1.00 85.56 582 SER A C 1
ATOM 4406 O O . SER A 1 582 ? 34.078 -6.236 -22.831 1.00 85.56 582 SER A O 1
ATOM 4408 N N . ARG A 1 583 ? 31.958 -5.445 -22.854 1.00 88.06 583 ARG A N 1
ATOM 4409 C CA . ARG A 1 583 ? 31.322 -6.584 -23.522 1.00 88.06 583 ARG A CA 1
ATOM 4410 C C . ARG A 1 583 ? 31.202 -6.331 -25.021 1.00 88.06 583 ARG A C 1
ATOM 4412 O O . ARG A 1 583 ? 31.006 -5.185 -25.443 1.00 88.06 583 ARG A O 1
ATOM 4419 N N . ARG A 1 584 ? 31.290 -7.393 -25.824 1.00 89.62 584 ARG A N 1
ATOM 4420 C CA . ARG A 1 584 ? 30.987 -7.301 -27.262 1.00 89.62 584 ARG A CA 1
ATOM 4421 C C . ARG A 1 584 ? 29.503 -7.030 -27.443 1.00 89.62 584 ARG A C 1
ATOM 4423 O O . ARG A 1 584 ? 28.692 -7.523 -26.662 1.00 89.62 584 ARG A O 1
ATOM 4430 N N . LEU A 1 585 ? 29.125 -6.304 -28.496 1.00 89.69 585 LEU A N 1
ATOM 4431 C CA . LEU A 1 585 ? 27.708 -6.002 -28.737 1.00 89.69 585 LEU A CA 1
ATOM 4432 C C . LEU A 1 585 ? 26.847 -7.270 -28.900 1.00 89.69 585 LEU A C 1
ATOM 4434 O O . LEU A 1 585 ? 25.674 -7.249 -28.544 1.00 89.69 585 LEU A O 1
ATOM 4438 N N . THR A 1 586 ? 27.424 -8.377 -29.380 1.00 87.31 586 THR A N 1
ATOM 4439 C CA . THR A 1 586 ? 26.756 -9.688 -29.501 1.00 87.31 586 THR A CA 1
ATOM 4440 C C . THR A 1 586 ? 26.519 -10.411 -28.177 1.00 87.31 586 THR A C 1
ATOM 4442 O O . THR A 1 586 ? 25.705 -11.325 -28.126 1.00 87.31 586 THR A O 1
ATOM 4445 N N . GLU A 1 587 ? 27.246 -10.051 -27.122 1.00 88.81 587 GLU A N 1
ATOM 4446 C CA . GLU A 1 587 ? 27.131 -10.664 -25.789 1.00 88.81 587 GLU A CA 1
ATOM 4447 C C . GLU A 1 587 ? 26.104 -9.930 -24.914 1.00 88.81 587 GLU A C 1
ATOM 4449 O O . GLU A 1 587 ? 25.799 -10.355 -23.800 1.00 88.81 587 GLU A O 1
ATOM 4454 N N . VAL A 1 588 ? 25.574 -8.806 -25.402 1.00 91.31 588 VAL A N 1
ATOM 4455 C CA . VAL A 1 588 ? 24.566 -8.011 -24.704 1.00 91.31 588 VAL A CA 1
ATOM 4456 C C . VAL A 1 588 ? 23.185 -8.626 -24.944 1.00 91.31 588 VAL A C 1
ATOM 4458 O O . VAL A 1 588 ? 22.825 -8.863 -26.101 1.00 91.31 588 VAL A O 1
ATOM 4461 N N . PRO A 1 589 ? 22.361 -8.830 -23.898 1.00 92.56 589 PRO A N 1
ATOM 4462 C CA . PRO A 1 589 ? 20.982 -9.269 -24.073 1.00 92.56 589 PRO A CA 1
ATOM 4463 C C . PRO A 1 589 ? 20.220 -8.362 -25.061 1.00 92.56 589 PRO A C 1
ATOM 4465 O O . PRO A 1 589 ? 20.228 -7.138 -24.873 1.00 92.56 589 PRO A O 1
ATOM 4468 N N . PRO A 1 590 ? 19.521 -8.912 -26.078 1.00 93.25 590 PRO A N 1
ATOM 4469 C CA . PRO A 1 590 ? 18.866 -8.119 -27.125 1.00 93.25 590 PRO A CA 1
ATOM 4470 C C . PRO A 1 590 ? 17.924 -7.036 -26.593 1.00 93.25 590 PRO A C 1
ATOM 4472 O O . PRO A 1 590 ? 17.931 -5.911 -27.093 1.00 93.25 590 PRO A O 1
ATOM 4475 N N . ARG A 1 591 ? 17.160 -7.336 -25.534 1.00 93.88 591 ARG A N 1
ATOM 4476 C CA . ARG A 1 591 ? 16.312 -6.350 -24.847 1.00 93.88 591 ARG A CA 1
ATOM 4477 C C . ARG A 1 591 ? 17.111 -5.188 -24.261 1.00 93.88 591 ARG A C 1
ATOM 4479 O O . ARG A 1 591 ? 16.772 -4.045 -24.530 1.00 93.88 591 ARG A O 1
ATOM 4486 N N . VAL A 1 592 ? 18.202 -5.447 -23.536 1.00 95.06 592 VAL A N 1
ATOM 4487 C CA . VAL A 1 592 ? 19.006 -4.381 -22.917 1.00 95.06 592 VAL A CA 1
ATOM 4488 C C . VAL A 1 592 ? 19.646 -3.517 -23.995 1.00 95.06 592 VAL A C 1
ATOM 4490 O O . VAL A 1 592 ? 19.591 -2.292 -23.906 1.00 95.06 592 VAL A O 1
ATOM 4493 N N . PHE A 1 593 ? 20.192 -4.139 -25.045 1.00 95.25 593 PHE A N 1
ATOM 4494 C CA . PHE A 1 593 ? 20.740 -3.410 -26.185 1.00 95.25 593 PHE A CA 1
ATOM 4495 C C . PHE A 1 593 ? 19.675 -2.518 -26.833 1.00 95.25 593 PHE A C 1
ATOM 4497 O O . PHE A 1 593 ? 19.894 -1.319 -27.013 1.00 95.25 593 PHE A O 1
ATOM 4504 N N . SER A 1 594 ? 18.510 -3.087 -27.154 1.00 96.25 594 SER A N 1
ATOM 4505 C CA . SER A 1 594 ? 17.425 -2.361 -27.809 1.00 96.25 594 SER A CA 1
ATOM 4506 C C . SER A 1 594 ? 16.953 -1.176 -26.971 1.00 96.25 594 SER A C 1
ATOM 4508 O O . SER A 1 594 ? 16.852 -0.066 -27.488 1.00 96.25 594 SER A O 1
ATOM 4510 N N . GLU A 1 595 ? 16.728 -1.383 -25.675 1.00 96.31 595 GLU A N 1
ATOM 4511 C CA . GLU A 1 595 ? 16.235 -0.354 -24.759 1.00 96.31 595 GLU A CA 1
ATOM 4512 C C . GLU A 1 595 ? 17.258 0.760 -24.524 1.00 96.31 595 GLU A C 1
ATOM 4514 O O . GLU A 1 595 ? 16.924 1.942 -24.612 1.00 96.31 595 GLU A O 1
ATOM 4519 N N . ALA A 1 596 ? 18.530 0.408 -24.337 1.00 95.81 596 ALA A N 1
ATOM 4520 C CA . ALA A 1 596 ? 19.608 1.379 -24.208 1.00 95.81 596 ALA A CA 1
ATOM 4521 C C . ALA A 1 596 ? 19.751 2.264 -25.452 1.00 95.81 596 ALA A C 1
ATOM 4523 O O . ALA A 1 596 ? 19.830 3.491 -25.358 1.00 95.81 596 ALA A O 1
ATOM 4524 N N . ILE A 1 597 ? 19.781 1.650 -26.636 1.00 96.25 597 ILE A N 1
ATOM 4525 C CA . ILE A 1 597 ? 19.906 2.392 -27.891 1.00 96.25 597 ILE A CA 1
ATOM 4526 C C . ILE A 1 597 ? 18.646 3.213 -28.162 1.00 96.25 597 ILE A C 1
ATOM 4528 O O . ILE A 1 597 ? 18.755 4.321 -28.692 1.00 96.25 597 ILE A O 1
ATOM 4532 N N . ARG A 1 598 ? 17.468 2.728 -27.756 1.00 95.50 598 ARG A N 1
ATOM 4533 C CA . ARG A 1 598 ? 16.220 3.483 -27.835 1.00 95.50 598 ARG A CA 1
ATOM 4534 C C . ARG A 1 598 ? 16.277 4.755 -26.998 1.00 95.50 598 ARG A C 1
ATOM 4536 O O . ARG A 1 598 ? 15.966 5.820 -27.530 1.00 95.50 598 ARG A O 1
ATOM 4543 N N . ASP A 1 599 ? 16.725 4.678 -25.749 1.00 95.19 599 ASP A N 1
ATOM 4544 C CA . ASP A 1 599 ? 16.877 5.848 -24.876 1.00 95.19 599 ASP A CA 1
ATOM 4545 C C . ASP A 1 599 ? 17.772 6.917 -25.520 1.00 95.19 599 ASP A C 1
ATOM 4547 O O . ASP A 1 599 ? 17.405 8.094 -25.580 1.00 95.19 599 ASP A O 1
ATOM 4551 N N . VAL A 1 600 ? 18.906 6.500 -26.093 1.00 95.56 600 VAL A N 1
ATOM 4552 C CA . VAL A 1 600 ? 19.825 7.399 -26.810 1.00 95.56 600 VAL A CA 1
ATOM 4553 C C . VAL A 1 600 ? 19.205 7.929 -28.106 1.00 95.56 600 VAL A C 1
ATOM 4555 O O .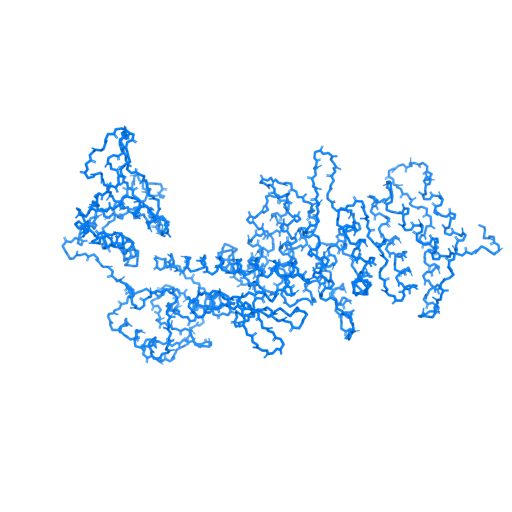 VAL A 1 600 ? 19.362 9.109 -28.422 1.00 95.56 600 VAL A O 1
ATOM 4558 N N . SER A 1 601 ? 18.461 7.097 -28.842 1.00 94.81 601 SER A N 1
ATOM 4559 C CA . SER A 1 601 ? 17.790 7.493 -30.086 1.00 94.81 601 SER A CA 1
ATOM 4560 C C . SER A 1 601 ? 16.779 8.610 -29.863 1.00 94.81 601 SER A C 1
ATOM 4562 O O . SER A 1 601 ? 16.733 9.552 -30.647 1.00 94.81 601 SER A O 1
ATOM 4564 N N . LEU A 1 602 ? 16.026 8.564 -28.760 1.00 91.56 602 LEU A N 1
ATOM 4565 C CA . LEU A 1 602 ? 15.043 9.590 -28.426 1.00 91.56 602 LEU A CA 1
ATOM 4566 C C . LEU A 1 602 ? 15.711 10.937 -28.151 1.00 91.56 602 LEU A C 1
ATOM 4568 O O . LEU A 1 602 ? 15.138 11.975 -28.458 1.00 91.56 602 LEU A O 1
ATOM 4572 N N . VAL A 1 603 ? 16.930 10.949 -27.613 1.00 90.75 603 VAL A N 1
ATOM 4573 C CA . VAL A 1 603 ? 17.693 12.196 -27.478 1.00 90.75 603 VAL A CA 1
ATOM 4574 C C . VAL A 1 603 ? 18.245 12.655 -28.828 1.00 90.75 603 VAL A C 1
ATOM 4576 O O . VAL A 1 603 ? 18.228 13.848 -29.124 1.00 90.75 603 VAL A O 1
ATOM 4579 N N . ALA A 1 604 ? 18.736 11.719 -29.642 1.00 88.06 604 ALA A N 1
ATOM 4580 C CA . ALA A 1 604 ? 19.378 12.020 -30.916 1.00 88.06 604 ALA A CA 1
ATOM 4581 C C . ALA A 1 604 ? 18.395 12.496 -32.002 1.00 88.06 604 ALA A C 1
ATOM 4583 O O . ALA A 1 604 ? 18.756 13.369 -32.782 1.00 88.06 604 ALA A O 1
ATOM 4584 N N . ILE A 1 605 ? 17.175 11.948 -32.054 1.00 81.00 605 ILE A N 1
ATOM 4585 C CA . ILE A 1 605 ? 16.160 12.261 -33.078 1.00 81.00 605 ILE A CA 1
ATOM 4586 C C . ILE A 1 605 ? 15.540 13.636 -32.834 1.00 81.00 605 ILE A C 1
ATOM 4588 O O . ILE A 1 605 ? 1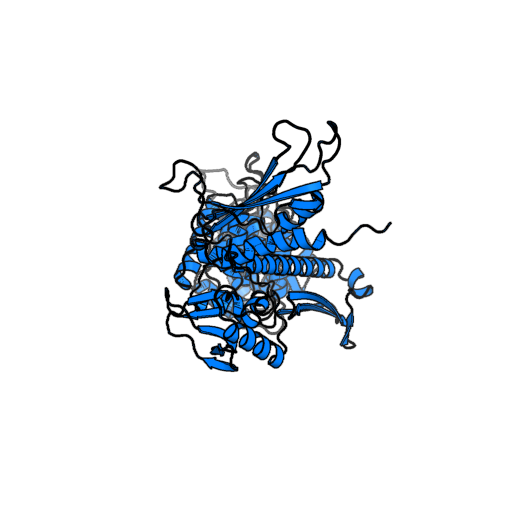5.432 14.441 -33.751 1.00 81.00 605 ILE A O 1
ATOM 4592 N N . VAL A 1 606 ? 15.197 13.972 -31.586 1.00 65.44 606 VAL A N 1
ATOM 4593 C CA . VAL A 1 606 ? 14.571 15.275 -31.295 1.00 65.44 606 VAL A CA 1
ATOM 4594 C C . VAL A 1 606 ? 15.583 16.436 -31.289 1.00 65.44 606 VAL A C 1
ATOM 4596 O O . VAL A 1 606 ? 15.260 17.556 -30.898 1.00 65.44 606 VAL A O 1
ATOM 4599 N N . ALA A 1 607 ? 16.821 16.181 -31.714 1.00 53.69 607 ALA A N 1
ATOM 4600 C CA . ALA A 1 607 ? 17.804 17.206 -32.036 1.00 53.69 607 ALA A CA 1
ATOM 4601 C C . ALA A 1 607 ? 17.692 17.713 -33.489 1.00 53.69 607 ALA A C 1
ATOM 4603 O O . ALA A 1 607 ? 18.317 18.720 -33.804 1.00 53.69 607 ALA A O 1
ATOM 4604 N N . GLU A 1 608 ? 16.899 17.065 -34.355 1.00 47.34 608 GLU A N 1
ATOM 4605 C CA . GLU A 1 608 ? 16.700 17.501 -35.750 1.00 47.34 608 GLU A CA 1
ATOM 4606 C C . GLU A 1 608 ? 15.697 18.665 -35.904 1.00 47.34 608 GLU A C 1
ATOM 4608 O O . GLU A 1 608 ? 15.711 19.349 -36.925 1.00 47.34 608 GLU A O 1
ATOM 4613 N N . GLU A 1 609 ? 14.876 18.977 -34.894 1.00 41.12 609 GLU A N 1
ATOM 4614 C CA . GLU A 1 609 ? 13.952 20.124 -34.940 1.00 41.12 609 GLU A CA 1
ATOM 4615 C C . GLU A 1 609 ? 14.588 21.416 -34.387 1.00 41.12 609 GLU A C 1
ATOM 4617 O O . GLU A 1 609 ? 14.349 21.792 -33.239 1.00 41.12 609 GLU A O 1
ATOM 4622 N N . ALA A 1 610 ? 15.415 22.071 -35.215 1.00 33.06 610 ALA A N 1
ATOM 4623 C CA . ALA A 1 610 ? 15.529 23.529 -35.446 1.00 33.06 610 ALA A CA 1
ATOM 4624 C C . ALA A 1 610 ? 16.929 23.877 -36.004 1.00 33.06 610 ALA A C 1
ATOM 4626 O O . ALA A 1 610 ? 17.948 23.465 -35.449 1.00 33.06 610 ALA A O 1
ATOM 4627 N N . PRO A 1 611 ? 16.981 24.673 -37.084 1.00 35.06 611 PRO A N 1
ATOM 4628 C CA . PRO A 1 611 ? 16.804 26.110 -36.911 1.00 35.06 611 PRO A CA 1
ATOM 4629 C C . PRO A 1 611 ? 15.591 26.629 -37.690 1.00 35.06 611 PRO A C 1
ATOM 4631 O O . PRO A 1 611 ? 15.421 26.329 -38.867 1.00 35.06 611 PRO A O 1
ATOM 4634 N N . ARG A 1 612 ? 14.737 27.421 -37.031 1.00 36.16 612 ARG A N 1
ATOM 4635 C CA . ARG A 1 612 ? 14.000 28.468 -37.748 1.00 36.16 612 ARG A CA 1
ATOM 4636 C C . ARG A 1 612 ? 14.953 29.654 -37.837 1.00 36.16 612 ARG A C 1
ATOM 4638 O O . ARG A 1 612 ? 15.488 30.045 -36.799 1.00 36.16 612 ARG A O 1
ATOM 4645 N N . ASP A 1 613 ? 15.175 30.103 -39.067 1.00 37.88 613 ASP A N 1
ATOM 4646 C CA . ASP A 1 613 ? 15.941 31.299 -39.430 1.00 37.88 613 ASP A CA 1
ATOM 4647 C C . ASP A 1 613 ? 15.541 32.546 -38.628 1.00 37.88 613 ASP A C 1
ATOM 4649 O O . ASP A 1 613 ? 14.336 32.678 -38.286 1.00 37.88 613 ASP A O 1
#

Foldseek 3Di:
DDDPPDDLLNVLVVLLVCLLVPDDDDPPDRPRPPLPVSLVVVVVVLVVCPLPDPDDPSNLVSLLSSLVSCLDDPNLQDPVSLVSSLSSQLVNCSNVNLFGALSLFRCLFQLSVVSSVVSVPDRLLRNLVSLLSVLLLVLPALADDPVSLVVLVVSVVVDDDGPNQVSLLVSLVSLLVGPFADDVVVVDTAGRPSVLSNLLSSLNSLLPPPPASLVSLLSSLLSQLDRPDPDQDGRHLSSNLSSLQSLLVHPHLQSLLSLLVSCVRHPHPSSNVSSVVSLVSVCVVVVHDSVVSSVLRAHQLPQDQQLWDWDDDPQKIWIWHQDLLLAIAIWIQHNVRDIDRADDPVRCVVPVPVSVVSVVSSVVSRVRSVVVLLVVLLQLLAPDKDFVVSCCSRQCRRSRNVSQQQQFWKFKAAPPDRGAIFHDDPQWTAALQRDIDHGDPRIIIGGDACLVDDPVRLVSNVVVCVVVVRDHSDDGSPDDFDAQDPVQQQPQWACPQAFFKFFLVLLCVLVVSNVKDRDAAAQDDVSQKDWIWHAYPPQKIKIWIWGQPDHDPPPDGRTMIGTHTIGIWRAPPDPDDDGIGGDGSNVRDSSNSGSSVSSVVVRRVVRPPDDDD

Mean predicted aligned error: 10.54 Å

Secondary structure (DSSP, 8-state):
-PPTT--HHHHHHHHHHHHHS-----TT-----SHHHHHHHHHHHHHHHGGG----HHHHHHHHHHHHHTTSTTTTT-TTTHHHHHHHHHHHHHHTTTPPPGGGS-TTSHHHHHHHHHHHH-HHHHHHHHHHHHHHTT--SSS--HHHHHHHHHHHHT-SS--HHHHHHHHHHHHHHS---EEGGGTEES--HHHHHHHHHHHHHHHHH-SS-HHHHHHHHHHHT--SSSSS--S-HHHHHHHHHHHHH---TTHHHHHHHHHHH---HHHHHHHHHHHHHHHHHHTS-HHHHHHH----TT--TTSEEEEEETTEEEEEEE-TTS-EEEEEE-TTS-EESS--HHHHHH-HHHHHHHHHHHHHHHHHHHHHHHHHHHGGG---EEEHHHHIIIIISSTTTHHHHTTS-EEEESTTS-PEEEEEETTEEE-TTS-EE-PPTT-EEEE--GGGS-HHHHHHHHHHHHHTT---SS-STT-------GGGTTSSEE-TTTT-EEEHHHHHHHHHTTT-B-PPP-SSTT-SEEEEEEEETTTEEEEEEEEESSPPPTTS---EEEEEEEEEEEPTTSTT-SSPEEPPGGGS-HHHHHHHHHHHHHHHHTTSS----